Protein 3QVL (pdb70)

InterPro domains:
  IPR015942 Asp/Glu/hydantoin racemase [PF01177] (6-213)
  IPR052186 Hydantoin racemase-like [PTHR28047] (4-233)
  IPR053714 Isomerization and Racemization Enzyme Superfamily [G3DSA:3.40.50.12500] (3-247)

B-factor: mean 20.33, std 6.79, range [8.46, 73.92]

Solvent-accessible surface area: 20806 Å² total; per-residue (Å²): 126,34,78,0,1,0,0,0,1,4,21,0,41,7,4,10,57,22,0,0,42,7,0,137,8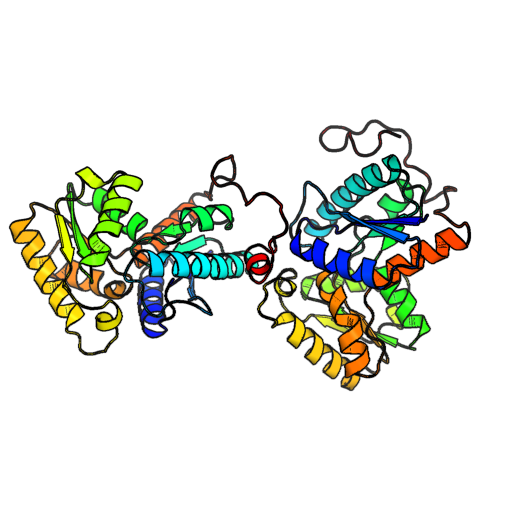5,59,28,36,141,46,24,89,18,46,36,39,17,2,113,80,45,21,40,11,20,42,4,115,156,22,30,66,63,1,22,59,5,0,30,29,28,0,55,22,0,58,104,93,48,14,50,0,1,0,0,1,12,19,13,6,6,19,13,108,41,0,40,56,7,0,120,10,8,1,14,0,2,0,21,1,0,0,65,40,0,44,135,90,19,119,98,1,0,0,0,8,1,36,64,154,18,28,98,17,3,108,59,26,0,114,81,54,52,26,99,84,70,16,29,22,29,28,23,5,63,31,39,16,10,6,10,26,16,67,76,34,97,0,52,71,74,0,83,93,35,0,73,124,0,46,112,107,26,53,16,33,0,0,0,2,4,9,4,3,0,5,72,30,13,157,65,10,52,85,94,31,92,33,42,6,20,4,2,0,21,9,0,0,72,44,0,20,50,49,43,92,124,69,98,60,22,65,63,168,55,132,40,28,76,50,129,208,142,106,68,92,52,156,82,128,61,21,48,82,104,126,33,78,0,1,0,0,1,1,4,42,15,129,43,5,11,116,25,0,0,42,8,0,141,87,59,25,36,141,47,26,85,20,45,34,40,34,4,112,82,42,19,76,12,15,41,3,113,154,25,28,64,66,2,20,64,6,0,28,22,25,0,31,14,0,43,23,85,44,15,51,0,2,0,0,2,12,27,5,6,6,20,13,110,44,0,40,57,7,0,120,10,7,1,15,0,1,0,21,1,0,0,66,39,1,42,138,90,19,122,97,1,0,0,0,8,2,37,68,156,19,29,95,13,3,105,58,23,0,116,79,54,54,26,98,87,72,16,28,23,31,27,23,12,64,30,73,15,67,12,10,42,90,78,80,33,99,0,50,73,79,0,79,96,35,0,71,123,0,44,110,107,26,55,16,32,0,0,0,2,4,10,4,2,0,4,75,24,14,156,66,8,52,86,92,32,92,31,41,6,21,5,3,0,22,9,0,0,72,46,0,20,50,49,43,93,123,68,96,63,22,67,62,168,54,131,39,28,73,51,132,116,127,73,58,94,56,132,91,74,17,24,39,0,31

Sequence (490 aa):
SVRIQVINPNTSLAMTETIGAAARAVAAPGTEILAVCPRAGVPSIEGHFDEAIAAVGVLEQIRAGREQGVDGHVIASSFGDPGLLAARELAQGPVIGIAEAAMHMATMVATRFSIVTTLPRTLIIARHLLHQYGFHQHCAALHAIDLPVLALEDGSGLAQEKVRERCIRALKEDGSGAIVLGSGGMATLAQQLTRELRVPVIDGVSAAVKMVESLVALGLATSKHGDLAFPEKKALSGQFQSLNPFSVRIQVINPNTSLAMTETIGAAARAVAAPGTEILAVCPRAGVPSIEGHFDEAIAAVGVLEQIRAGREQGVDGHVIASFGDPGLLAARELAQGPVIGIAEAAMHMATMVATRFSIVTTLPRTLIIARHLLHQYGFHQHCAALHAIDLPVLALEDGSGLAQEKVRERCIRALKEDGSGAIVLGSGGMATLAQQLTRELRVPVIDGVSAAVKMVESLVALGLATSKHGDLAFPEKKALSGQFQSLNPF

CATH classification: 3.40.50.12500

Radius of gyration: 27.48 Å; Cα contacts (8 Å, |Δi|>4): 1093; chains: 2; bounding box: 51×63×79 Å

Structure (mmCIF, N/CA/C/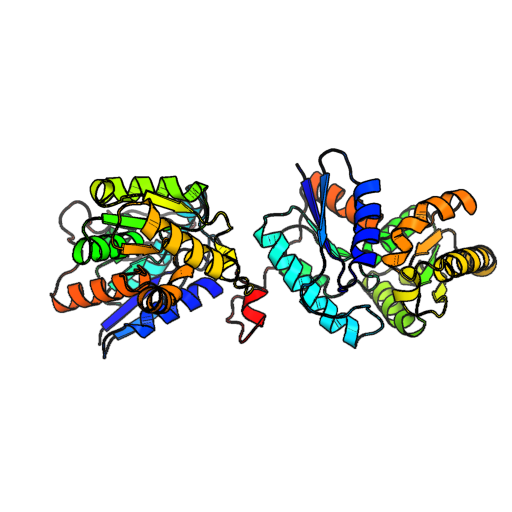O backbone):
data_3QVL
#
_entry.id   3QVL
#
_cell.length_a   124.955
_cell.length_b   124.955
_cell.length_c   126.954
_cell.angle_alpha   90.000
_cell.angle_beta   90.000
_cell.angle_gamma   120.000
#
_symmetry.space_group_name_H-M   'P 63 2 2'
#
loop_
_entity.id
_entity.type
_entity.pdbx_description
1 polymer 'Putative hydantoin racemase'
2 non-polymer '[(4R)-2,5-dioxoimidazolidin-4-yl]acetic acid'
3 water water
#
loop_
_atom_site.group_PDB
_atom_site.id
_atom_site.type_symbol
_atom_site.label_atom_id
_atom_site.label_alt_id
_atom_site.label_comp_id
_atom_site.label_asym_id
_atom_site.label_entity_id
_atom_site.label_seq_id
_atom_site.pdbx_PDB_ins_code
_atom_site.Cartn_x
_atom_site.Cartn_y
_atom_site.Cartn_z
_atom_site.occupancy
_atom_site.B_iso_or_equiv
_atom_site.auth_seq_id
_atom_site.auth_comp_id
_atom_site.auth_asym_id
_atom_site.auth_atom_id
_atom_site.pdbx_PDB_model_num
ATOM 1 N N . SER A 1 1 ? 20.587 49.041 -35.272 1.00 21.73 3 SER A N 1
ATOM 2 C CA . SER A 1 1 ? 21.384 49.322 -36.502 1.00 21.62 3 SER A CA 1
ATOM 3 C C . SER A 1 1 ? 22.557 48.353 -36.648 1.00 21.50 3 SER A C 1
ATOM 4 O O . SER A 1 1 ? 22.805 47.827 -37.736 1.00 21.65 3 SER A O 1
ATOM 6 N N . VAL A 1 2 ? 23.275 48.129 -35.549 1.00 21.20 4 VAL A N 1
ATOM 7 C CA . VAL A 1 2 ? 24.397 47.194 -35.521 1.00 20.86 4 VAL A CA 1
ATOM 8 C C . VAL A 1 2 ? 24.102 46.085 -34.513 1.00 20.58 4 VAL A C 1
ATOM 9 O O . VAL A 1 2 ? 23.819 46.357 -33.346 1.00 20.62 4 VAL A O 1
ATOM 13 N N . ARG A 1 3 ? 24.157 44.839 -34.972 1.00 20.15 5 ARG A N 1
ATOM 14 C CA . ARG A 1 3 ? 23.915 43.696 -34.098 1.00 19.75 5 ARG A CA 1
ATOM 15 C C . ARG A 1 3 ? 25.178 42.858 -33.947 1.00 19.21 5 ARG A C 1
ATOM 16 O O . ARG A 1 3 ? 25.743 42.382 -34.935 1.00 19.08 5 ARG A O 1
ATOM 24 N N . ILE A 1 4 ? 25.618 42.699 -32.702 1.00 18.59 6 ILE A N 1
ATOM 25 C CA . ILE A 1 4 ? 26.834 41.952 -32.392 1.00 18.01 6 ILE A CA 1
ATOM 26 C C . ILE A 1 4 ? 26.506 40.734 -31.537 1.00 17.63 6 ILE A C 1
ATOM 27 O O . ILE A 1 4 ? 25.941 40.859 -30.448 1.00 17.62 6 ILE A O 1
ATOM 32 N N . GLN A 1 5 ? 26.861 39.559 -32.048 1.00 17.16 7 GLN A N 1
ATOM 33 C CA . GLN A 1 5 ? 26.683 38.312 -31.320 1.00 16.73 7 GLN A CA 1
ATOM 34 C C . GLN A 1 5 ? 27.880 38.083 -30.404 1.00 16.49 7 GLN A C 1
ATOM 35 O O . GLN A 1 5 ? 28.996 37.851 -30.872 1.00 16.44 7 GLN A O 1
ATOM 41 N N . VAL A 1 6 ? 27.644 38.165 -29.098 1.00 16.16 8 VAL A N 1
ATOM 42 C CA . VAL A 1 6 ? 28.696 37.922 -28.116 1.00 15.90 8 VAL A CA 1
ATOM 43 C C . VAL A 1 6 ? 28.560 36.495 -27.587 1.00 15.77 8 VAL A C 1
ATOM 44 O O . VAL A 1 6 ? 27.632 36.181 -26.836 1.00 15.75 8 VAL A O 1
ATOM 48 N N . ILE A 1 7 ? 29.490 35.639 -28.000 1.00 15.59 9 ILE A N 1
ATOM 49 C CA . ILE A 1 7 ? 29.426 34.213 -27.697 1.00 15.41 9 ILE A CA 1
ATOM 50 C C . ILE A 1 7 ? 30.285 33.847 -26.493 1.00 15.35 9 ILE A C 1
ATOM 51 O O . ILE A 1 7 ? 31.509 33.971 -26.534 1.00 15.26 9 ILE A O 1
ATOM 56 N N . ASN A 1 8 ? 29.630 33.402 -25.424 1.00 15.26 10 ASN A N 1
ATOM 57 C CA . ASN A 1 8 ? 30.318 32.724 -24.337 1.00 15.24 10 ASN A CA 1
ATOM 58 C C . ASN A 1 8 ? 30.571 31.285 -24.784 1.00 15.26 10 ASN A C 1
ATOM 59 O O . ASN A 1 8 ? 29.621 30.533 -24.990 1.00 15.25 10 ASN A O 1
ATOM 64 N N . PRO A 1 9 ? 31.852 30.905 -24.964 1.00 15.30 11 PRO A N 1
ATOM 65 C CA . PRO A 1 9 ? 32.201 29.573 -25.462 1.00 15.37 11 PRO A CA 1
ATOM 66 C C . PRO A 1 9 ? 31.906 28.435 -24.484 1.00 15.51 11 PRO A C 1
ATOM 67 O O . PRO A 1 9 ? 31.818 27.281 -24.907 1.00 15.41 11 PRO A O 1
ATOM 71 N N . ASN A 1 10 ? 31.767 28.749 -23.198 1.00 15.70 12 ASN A N 1
ATOM 72 C CA . ASN A 1 10 ? 31.315 27.754 -22.225 1.00 15.99 12 ASN A CA 1
ATOM 73 C C . ASN A 1 10 ? 29.795 27.799 -22.041 1.00 16.18 12 ASN A C 1
ATOM 74 O O . ASN A 1 10 ? 29.146 28.759 -22.462 1.00 16.19 12 ASN A O 1
ATOM 79 N N . THR A 1 11 ? 29.237 26.766 -21.412 1.00 16.43 13 THR A N 1
ATOM 80 C CA . THR A 1 11 ? 27.782 26.612 -21.311 1.00 16.70 13 THR A CA 1
ATOM 81 C C . THR A 1 11 ? 27.167 27.210 -20.042 1.00 16.92 13 THR A C 1
ATOM 82 O O . THR A 1 11 ? 25.961 27.075 -19.812 1.00 17.02 13 THR A O 1
ATOM 86 N N . SER A 1 12 ? 27.988 27.868 -19.225 1.00 17.14 14 SER A N 1
ATOM 87 C CA . SER A 1 12 ? 27.507 28.517 -18.006 1.00 17.40 14 SER A CA 1
ATOM 88 C C . SER A 1 12 ? 26.652 29.736 -18.338 1.00 17.69 14 SER A C 1
ATOM 89 O O . SER A 1 12 ? 27.144 30.707 -18.921 1.00 17.68 14 SER A O 1
ATOM 92 N N . LEU A 1 13 ? 25.373 29.680 -17.971 1.00 18.05 15 LEU A N 1
ATOM 93 C CA . LEU A 1 13 ? 24.474 30.814 -18.178 1.00 18.43 15 LEU A CA 1
ATOM 94 C C . LEU A 1 13 ? 24.869 31.969 -17.260 1.00 18.50 15 LEU A C 1
ATOM 95 O O . LEU A 1 13 ? 24.754 33.135 -17.640 1.00 18.55 15 LEU A O 1
ATOM 100 N N . ALA A 1 14 ? 25.347 31.634 -16.062 1.00 18.62 16 ALA A N 1
ATOM 101 C CA . ALA A 1 14 ? 25.831 32.628 -15.103 1.00 18.75 16 ALA A CA 1
ATOM 102 C C . ALA A 1 14 ? 26.941 33.498 -15.696 1.00 18.87 16 ALA A C 1
ATOM 103 O O . ALA A 1 14 ? 26.906 34.725 -15.570 1.00 18.78 16 ALA A O 1
ATOM 105 N N . MET A 1 15 ? 27.910 32.860 -16.350 1.00 19.01 17 MET A N 1
ATOM 106 C CA . MET A 1 15 ? 29.007 33.576 -17.005 1.00 19.24 17 MET A CA 1
ATOM 107 C C . MET A 1 15 ? 28.523 34.332 -18.248 1.00 19.16 17 MET A C 1
ATOM 108 O O . MET A 1 15 ? 29.012 35.426 -18.540 1.00 19.09 17 MET A O 1
ATOM 113 N N . THR A 1 16 ? 27.555 33.754 -18.961 1.00 19.09 18 THR A N 1
ATOM 114 C CA . THR A 1 16 ? 26.927 34.414 -20.111 1.00 19.10 18 THR A CA 1
ATOM 115 C C . THR A 1 16 ? 26.261 35.731 -19.690 1.00 19.16 18 THR A C 1
ATOM 116 O O . THR A 1 16 ? 26.335 36.728 -20.412 1.00 19.12 18 THR A O 1
ATOM 120 N N . GLU A 1 17 ? 25.628 35.724 -18.516 1.00 19.25 19 GLU A N 1
ATOM 121 C CA . GLU A 1 17 ? 25.006 36.920 -17.938 1.00 19.40 19 GLU A CA 1
ATOM 122 C C . GLU A 1 17 ? 26.032 38.011 -17.628 1.00 19.24 19 GLU A C 1
ATOM 123 O O . GLU A 1 17 ? 25.803 39.185 -17.923 1.00 19.24 19 GLU A O 1
ATOM 129 N N . THR A 1 18 ? 27.154 37.613 -17.028 1.00 19.08 20 THR A N 1
ATOM 130 C CA . THR A 1 18 ? 28.250 38.529 -16.704 1.00 18.96 20 THR A CA 1
ATOM 131 C C . THR A 1 18 ? 28.844 39.133 -17.977 1.00 18.84 20 THR A C 1
ATOM 132 O O . THR A 1 18 ? 29.058 40.346 -18.060 1.00 18.78 20 THR A O 1
ATOM 136 N N . ILE A 1 19 ? 29.095 38.274 -18.963 1.00 18.64 21 ILE A N 1
ATOM 137 C CA . ILE A 1 19 ? 29.626 38.684 -20.262 1.00 18.50 21 ILE A CA 1
ATOM 138 C C . ILE A 1 19 ? 28.656 39.623 -20.993 1.00 18.49 21 ILE A C 1
ATOM 139 O O . ILE A 1 19 ? 29.066 40.668 -21.508 1.00 18.44 21 ILE A O 1
ATOM 144 N N . GLY A 1 20 ? 27.378 39.249 -21.016 1.00 18.44 22 GLY A N 1
ATOM 145 C CA . GLY A 1 20 ? 26.33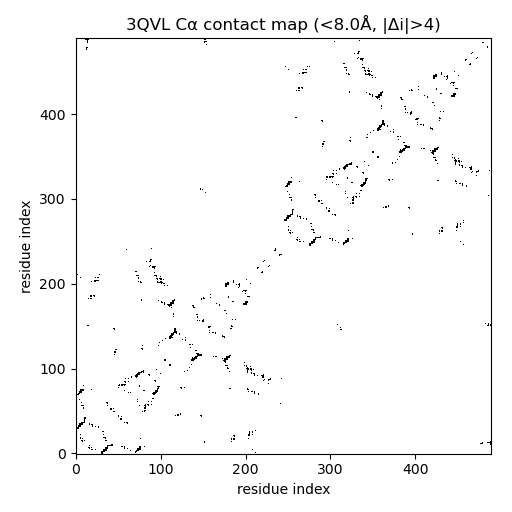1 40.055 -21.646 1.00 18.53 22 GLY A CA 1
ATOM 146 C C . GLY A 1 20 ? 26.173 41.434 -21.031 1.00 18.62 22 GLY A C 1
ATOM 147 O O . GLY A 1 20 ? 25.978 42.419 -21.747 1.00 18.59 22 GLY A O 1
ATOM 148 N N . ALA A 1 21 ? 26.263 41.502 -19.703 1.00 18.70 23 ALA A N 1
ATOM 149 C CA . ALA A 1 21 ? 26.169 42.766 -18.972 1.00 18.83 23 ALA A CA 1
ATOM 150 C C . ALA A 1 21 ? 27.329 43.707 -19.296 1.00 18.92 23 ALA A C 1
ATOM 151 O O . ALA A 1 21 ? 27.127 44.910 -19.470 1.00 18.90 23 ALA A O 1
ATOM 153 N N . ALA A 1 22 ? 28.537 43.151 -19.383 1.00 19.00 24 ALA A N 1
ATOM 154 C CA . ALA A 1 22 ? 29.731 43.930 -19.714 1.00 19.13 24 ALA A CA 1
ATOM 155 C C . ALA A 1 22 ? 29.684 44.461 -21.146 1.00 19.22 24 ALA A C 1
ATOM 156 O O . ALA A 1 22 ? 30.121 45.583 -21.412 1.00 19.20 24 ALA A O 1
ATOM 158 N N . ALA A 1 23 ? 29.146 43.649 -22.055 1.00 19.33 25 ALA A N 1
ATOM 159 C CA . ALA A 1 23 ? 29.019 44.012 -23.464 1.00 19.54 25 ALA A CA 1
ATOM 160 C C . ALA A 1 23 ? 28.015 45.146 -23.683 1.00 19.73 25 ALA A C 1
ATOM 161 O O . ALA A 1 23 ? 28.280 46.077 -24.447 1.00 19.72 25 ALA A O 1
ATOM 163 N N . ARG A 1 24 ? 26.871 45.063 -23.005 1.00 19.92 26 ARG A N 1
ATOM 164 C CA . ARG A 1 24 ? 25.809 46.066 -23.128 1.00 20.21 26 ARG A CA 1
ATOM 165 C C . ARG A 1 24 ? 26.176 47.402 -22.486 1.00 20.26 26 ARG A C 1
ATOM 166 O O . ARG A 1 24 ? 25.722 48.456 -22.936 1.00 20.29 26 ARG A O 1
ATOM 174 N N . ALA A 1 25 ? 26.998 47.348 -21.439 1.00 20.36 27 ALA A N 1
ATOM 175 C CA . ALA A 1 25 ? 27.396 48.537 -20.682 1.00 20.44 27 ALA A CA 1
ATOM 176 C C . ALA A 1 25 ? 28.210 49.542 -21.500 1.00 20.53 27 ALA A C 1
ATOM 177 O O . ALA A 1 25 ? 28.169 50.743 -21.228 1.00 20.55 27 ALA A O 1
ATOM 179 N N . VAL A 1 26 ? 28.939 49.048 -22.499 1.00 20.58 28 VAL A N 1
ATOM 180 C CA . VAL A 1 26 ? 29.811 49.898 -23.318 1.00 20.68 28 VAL A CA 1
ATOM 181 C C . VAL A 1 26 ? 29.328 50.056 -24.763 1.00 20.75 28 VAL A C 1
ATOM 182 O O . VAL A 1 26 ? 29.914 50.819 -25.537 1.00 20.73 28 VAL A O 1
ATOM 186 N N . ALA A 1 27 ? 28.269 49.329 -25.116 1.00 20.85 29 ALA A N 1
ATOM 187 C CA . ALA A 1 27 ? 27.721 49.339 -26.473 1.00 20.94 29 ALA A CA 1
ATOM 188 C C . ALA A 1 27 ? 27.314 50.741 -26.917 1.00 21.00 29 ALA A C 1
ATOM 189 O O . ALA A 1 27 ? 26.678 51.482 -26.163 1.00 21.06 29 ALA A O 1
ATOM 191 N N . ALA A 1 28 ? 27.700 51.096 -28.141 1.00 21.10 30 ALA A N 1
ATOM 192 C CA . ALA A 1 28 ? 27.362 52.391 -28.730 1.00 21.14 30 ALA A CA 1
ATOM 193 C C . ALA A 1 28 ? 25.859 52.489 -29.006 1.00 21.22 30 ALA A C 1
ATOM 194 O O . ALA A 1 28 ? 25.193 51.461 -29.152 1.00 21.20 30 ALA A O 1
ATOM 196 N N . PRO A 1 29 ? 25.313 53.722 -29.058 1.00 21.28 31 PRO A N 1
ATOM 197 C CA . PRO A 1 29 ? 23.910 53.887 -29.441 1.00 21.32 31 PRO A CA 1
ATOM 198 C C . PRO A 1 29 ? 23.623 53.234 -30.792 1.00 21.29 31 PRO A C 1
ATOM 199 O O . PRO A 1 29 ? 24.361 53.455 -31.755 1.00 21.38 31 PRO A O 1
ATOM 203 N N . GLY A 1 30 ? 22.572 52.421 -30.846 1.00 21.25 32 GLY A N 1
ATOM 204 C CA . GLY A 1 30 ? 22.212 51.699 -32.065 1.00 21.18 32 GLY A CA 1
ATOM 205 C C . GLY A 1 30 ? 22.736 50.273 -32.119 1.00 21.13 32 GLY A C 1
ATOM 206 O O . GLY A 1 30 ? 22.392 49.517 -33.030 1.00 21.17 32 GLY A O 1
ATOM 207 N N . THR A 1 31 ? 23.571 49.907 -31.147 1.00 21.02 33 THR A N 1
ATOM 208 C CA . THR A 1 31 ? 24.131 48.559 -31.074 1.00 20.94 33 THR A CA 1
ATOM 209 C C . THR A 1 31 ? 23.282 47.644 -30.194 1.00 20.85 33 THR A C 1
ATOM 210 O O . THR A 1 31 ? 22.999 47.962 -29.037 1.00 20.87 33 THR A O 1
ATOM 214 N N . GLU A 1 32 ? 22.878 46.512 -30.765 1.00 20.78 34 GLU A N 1
ATOM 215 C CA . GLU A 1 32 ? 22.192 45.462 -30.023 1.00 20.74 34 GLU A CA 1
ATOM 216 C C . GLU A 1 32 ? 23.166 44.323 -29.738 1.00 20.51 34 GLU A C 1
ATOM 217 O O . GLU A 1 32 ? 23.867 43.853 -30.638 1.00 20.45 34 GLU A O 1
ATOM 223 N N . ILE A 1 33 ? 23.206 43.894 -28.480 1.00 20.27 35 ILE A N 1
ATOM 224 C CA . ILE A 1 33 ? 24.046 42.774 -28.068 1.00 20.07 35 ILE A CA 1
ATOM 225 C C . ILE A 1 33 ? 23.214 41.496 -28.002 1.00 19.95 35 ILE A C 1
ATOM 226 O O . ILE A 1 33 ? 22.170 41.457 -27.345 1.00 19.94 35 ILE A O 1
ATOM 231 N N . LEU A 1 34 ? 23.675 40.462 -28.700 1.00 19.77 36 LEU A N 1
ATOM 232 C CA . LEU A 1 34 ? 23.073 39.137 -28.609 1.00 19.65 36 LEU A CA 1
ATOM 233 C C . LEU A 1 34 ? 24.008 38.205 -27.844 1.00 19.54 36 LEU A C 1
ATOM 234 O O . LEU A 1 34 ? 24.912 37.594 -28.423 1.00 19.50 36 LEU A O 1
ATOM 239 N N . ALA A 1 35 ? 23.794 38.122 -26.532 1.00 19.38 37 ALA A N 1
ATOM 240 C CA . ALA A 1 35 ? 24.609 37.285 -25.657 1.00 19.28 37 ALA A CA 1
ATOM 241 C C . ALA A 1 35 ? 24.129 35.839 -25.701 1.00 19.22 37 ALA A C 1
ATOM 242 O O . ALA A 1 35 ? 22.993 35.539 -25.323 1.00 19.19 37 ALA A O 1
ATOM 244 N N . VAL A 1 36 ? 24.998 34.952 -26.177 1.00 19.10 38 VAL A N 1
ATOM 245 C CA . VAL A 1 36 ? 24.654 33.541 -26.362 1.00 19.02 38 VAL A CA 1
ATOM 246 C C . VAL A 1 36 ? 25.739 32.602 -25.831 1.00 19.03 38 VAL A C 1
ATOM 247 O O . VAL A 1 36 ? 26.862 33.025 -25.551 1.00 18.94 38 VAL A O 1
ATOM 251 N N . CYS A 1 37 ? 25.381 31.328 -25.695 1.00 19.04 39 CYS A N 1
ATOM 252 C CA . CYS A 1 37 ? 26.324 30.270 -25.347 1.00 19.16 39 CYS A CA 1
ATOM 253 C C . CYS A 1 37 ? 25.918 28.982 -26.073 1.00 18.92 39 CYS A C 1
ATOM 254 O O . CYS A 1 37 ? 24.766 28.859 -26.498 1.00 18.90 39 CYS A O 1
ATOM 257 N N . PRO A 1 38 ? 26.858 28.024 -26.230 1.00 18.75 40 PRO A N 1
ATOM 258 C CA . PRO A 1 38 ? 26.536 26.800 -26.966 1.00 18.65 40 PRO A CA 1
ATOM 259 C C . PRO A 1 38 ? 25.480 25.954 -26.262 1.00 18.56 40 PRO A C 1
ATOM 260 O O . PRO A 1 38 ? 25.400 25.959 -25.031 1.00 18.56 40 PRO A O 1
ATOM 264 N N . ARG A 1 39 ? 24.679 25.242 -27.052 1.00 18.47 41 ARG A N 1
ATOM 265 C CA . ARG A 1 39 ? 23.662 24.334 -26.525 1.00 18.42 41 ARG A CA 1
ATOM 266 C C . ARG A 1 39 ? 24.305 23.100 -25.898 1.00 18.34 41 ARG A C 1
ATOM 267 O O . ARG A 1 39 ? 23.765 22.516 -24.955 1.00 18.43 41 ARG A O 1
ATOM 269 N N . ALA A 1 40 ? 25.461 22.714 -26.433 1.00 18.13 42 ALA A N 1
ATOM 270 C CA . ALA A 1 40 ? 26.220 21.575 -25.932 1.00 17.93 42 ALA A CA 1
ATOM 271 C C . ALA A 1 40 ? 27.683 21.952 -25.742 1.00 17.80 42 ALA A C 1
ATOM 272 O O . ALA A 1 40 ? 28.261 22.665 -26.567 1.00 17.78 42 ALA A O 1
ATOM 274 N N . GLY A 1 41 ? 28.276 21.476 -24.651 1.00 17.57 43 GLY A N 1
ATOM 275 C CA . GLY A 1 41 ? 29.687 21.720 -24.390 1.00 17.36 43 GLY A CA 1
ATOM 276 C C . GLY A 1 41 ? 30.116 21.568 -22.947 1.00 17.19 43 GLY A C 1
ATOM 277 O O . GLY A 1 41 ? 29.731 20.618 -22.262 1.00 17.15 43 GLY A O 1
ATOM 278 N N . VAL A 1 42 ? 30.915 22.528 -22.494 1.00 16.96 44 VAL A N 1
ATOM 279 C CA . VAL A 1 42 ? 31.570 22.471 -21.195 1.00 16.80 44 VAL A CA 1
ATOM 280 C C . VAL A 1 42 ? 31.191 23.706 -20.356 1.00 16.59 44 VAL A C 1
ATOM 281 O O . VAL A 1 42 ? 31.155 24.815 -20.885 1.00 16.58 44 VAL A O 1
ATOM 285 N N . PRO A 1 43 ? 30.874 23.512 -19.056 1.00 16.35 45 PRO A N 1
ATOM 286 C CA . PRO A 1 43 ? 30.465 24.623 -18.181 1.00 16.17 45 PRO A CA 1
ATOM 287 C C . PRO A 1 43 ? 31.538 25.697 -17.974 1.00 15.97 45 PRO A C 1
ATOM 288 O O . PRO A 1 43 ? 31.204 26.866 -17.782 1.00 15.90 45 PRO A O 1
ATOM 292 N N . SER A 1 44 ? 32.806 25.295 -18.001 1.00 15.75 46 SER A N 1
ATOM 293 C CA . SER A 1 44 ? 33.927 26.233 -17.932 1.00 15.59 46 SER A CA 1
ATOM 294 C C . SER A 1 44 ? 35.131 25.676 -18.681 1.00 15.45 46 SER A C 1
ATOM 295 O O . SER A 1 44 ? 35.294 24.460 -18.796 1.00 15.40 46 SER A O 1
ATOM 298 N N . ILE A 1 45 ? 35.970 26.574 -19.187 1.00 15.26 47 ILE A N 1
ATOM 299 C CA . ILE A 1 45 ? 37.123 26.184 -19.991 1.00 15.12 47 ILE A CA 1
ATOM 300 C C . ILE A 1 45 ? 38.405 26.294 -19.167 1.00 15.10 47 ILE A C 1
ATOM 301 O O . ILE A 1 45 ? 38.848 27.394 -18.825 1.00 14.99 47 ILE A O 1
ATOM 306 N N . GLU A 1 46 ? 38.982 25.138 -18.850 1.00 15.06 48 GLU A N 1
ATOM 307 C CA . GLU A 1 46 ? 40.118 25.048 -17.935 1.00 15.11 48 GLU A CA 1
ATOM 308 C C . GLU A 1 46 ? 41.203 24.117 -18.472 1.00 15.01 48 GLU A C 1
ATOM 309 O O . GLU A 1 46 ? 41.695 23.241 -17.757 1.00 15.16 48 GLU A O 1
ATOM 315 N N . GLY A 1 47 ? 41.569 24.310 -19.734 1.00 14.90 49 GLY A N 1
ATOM 316 C CA . GLY A 1 47 ? 42.587 23.485 -20.374 1.00 14.76 49 GLY A CA 1
ATOM 317 C C . GLY A 1 47 ? 42.344 23.286 -21.856 1.00 14.70 49 GLY A C 1
ATOM 318 O O . GLY A 1 47 ? 41.387 23.825 -22.417 1.00 14.65 49 GLY A O 1
ATOM 319 N N . HIS A 1 48 ? 43.211 22.494 -22.480 1.00 14.62 50 HIS A N 1
ATOM 320 C CA . HIS A 1 48 ? 43.209 22.303 -23.930 1.00 14.61 50 HIS A CA 1
ATOM 321 C C . HIS A 1 48 ? 42.040 21.440 -24.409 1.00 14.53 50 HIS A C 1
ATOM 322 O O . HIS A 1 48 ? 41.474 21.692 -25.476 1.00 14.47 50 HIS A O 1
ATOM 329 N N . PHE A 1 49 ? 41.694 20.425 -23.616 1.00 14.43 51 PHE A N 1
ATOM 330 C CA . PHE A 1 49 ? 40.542 19.559 -23.879 1.00 14.36 51 PHE A CA 1
ATOM 331 C C . PHE A 1 49 ? 39.247 20.371 -23.887 1.00 14.35 51 PHE A C 1
ATOM 332 O O . PHE A 1 49 ? 38.439 20.254 -24.813 1.00 14.26 51 PHE A O 1
ATOM 340 N N . ASP A 1 50 ? 39.070 21.201 -22.859 1.00 14.37 52 ASP A N 1
ATOM 341 C CA . ASP A 1 50 ? 37.916 22.093 -22.756 1.00 14.43 52 ASP A CA 1
ATOM 342 C C . ASP A 1 50 ? 37.846 23.067 -23.933 1.00 14.49 52 ASP A C 1
ATOM 343 O O . ASP A 1 50 ? 36.765 23.328 -24.462 1.00 14.45 52 ASP A O 1
ATOM 348 N N . GLU A 1 51 ? 39.004 23.592 -24.337 1.00 14.59 53 GLU A N 1
ATOM 349 C CA . GLU A 1 51 ? 39.097 24.532 -25.459 1.00 14.75 53 GLU A CA 1
ATOM 350 C C . GLU A 1 51 ? 38.641 23.933 -26.786 1.00 14.48 53 GLU A C 1
ATOM 351 O O . GLU A 1 51 ? 37.958 24.599 -27.567 1.00 14.36 53 GLU A O 1
ATOM 357 N N . ALA A 1 52 ? 39.028 22.682 -27.035 1.00 14.23 54 ALA A N 1
ATOM 358 C CA . ALA A 1 52 ? 38.662 21.978 -28.264 1.00 14.08 54 ALA A CA 1
ATOM 359 C C . ALA A 1 52 ? 37.150 21.791 -28.372 1.00 13.96 54 ALA A C 1
ATOM 360 O O . ALA A 1 52 ? 36.577 21.934 -29.454 1.00 13.83 54 ALA A O 1
ATOM 362 N N . ILE A 1 53 ? 36.516 21.475 -27.244 1.00 13.87 55 ILE A N 1
ATOM 363 C CA . ILE A 1 53 ? 35.060 21.350 -27.172 1.00 13.79 55 ILE A CA 1
ATOM 364 C C . ILE A 1 53 ? 34.398 22.711 -27.385 1.00 13.76 55 ILE A C 1
ATOM 365 O O . ILE A 1 53 ? 33.455 22.835 -28.173 1.00 13.72 55 ILE A O 1
ATOM 370 N N . ALA A 1 54 ? 34.914 23.727 -26.693 1.00 13.76 56 ALA A N 1
ATOM 371 C CA . ALA A 1 54 ? 34.392 25.090 -26.780 1.00 13.79 56 ALA A CA 1
ATOM 372 C C . ALA A 1 54 ? 34.463 25.657 -28.197 1.00 13.87 56 ALA A C 1
ATOM 373 O O . ALA A 1 54 ? 33.558 26.378 -28.622 1.00 13.93 56 ALA A O 1
ATOM 375 N N . ALA A 1 55 ? 35.533 25.321 -28.918 1.00 13.89 57 ALA A N 1
ATOM 376 C CA . ALA A 1 55 ? 35.736 25.782 -30.294 1.00 13.95 57 ALA A CA 1
ATOM 377 C C . ALA A 1 55 ? 34.585 25.392 -31.226 1.00 14.01 57 ALA A C 1
ATOM 378 O O . ALA A 1 55 ? 34.134 26.207 -32.033 1.00 14.02 57 ALA A O 1
ATOM 380 N N . VAL A 1 56 ? 34.114 24.152 -31.104 1.00 14.01 58 VAL A N 1
ATOM 381 C CA . VAL A 1 56 ? 32.990 23.659 -31.907 1.00 14.06 58 VAL A CA 1
ATOM 382 C C . VAL A 1 56 ? 31.675 24.322 -31.480 1.00 14.00 58 VAL A C 1
ATOM 383 O O . VAL A 1 56 ? 30.829 24.635 -32.322 1.00 14.02 58 VAL A O 1
ATOM 387 N N . GLY A 1 57 ? 31.524 24.548 -30.176 1.00 14.03 59 GLY A N 1
ATOM 388 C CA . GLY A 1 57 ? 30.377 25.280 -29.639 1.00 14.07 59 GLY A CA 1
ATOM 389 C C . GLY A 1 57 ? 30.303 26.705 -30.158 1.00 14.16 59 GLY A C 1
ATOM 390 O O . GLY A 1 57 ? 29.215 27.213 -30.443 1.00 14.14 59 GLY A O 1
ATOM 391 N N . VAL A 1 58 ? 31.465 27.346 -30.279 1.00 14.21 60 VAL A N 1
ATOM 392 C CA . VAL A 1 58 ? 31.572 28.673 -30.890 1.00 14.32 60 VAL A CA 1
ATOM 393 C C . VAL A 1 58 ? 31.066 28.637 -32.334 1.00 14.42 60 VAL A C 1
ATOM 394 O O . VAL A 1 58 ? 30.261 29.481 -32.733 1.00 14.43 60 VAL A O 1
ATOM 398 N N . LEU A 1 59 ? 31.524 27.642 -33.095 1.00 14.57 61 LEU A N 1
ATOM 399 C CA . LEU A 1 59 ? 31.150 27.486 -34.504 1.00 14.80 61 LEU A CA 1
ATOM 400 C C . LEU A 1 59 ? 29.649 27.288 -34.704 1.00 15.03 61 LEU A C 1
ATOM 401 O O . LEU A 1 59 ? 29.075 27.797 -35.670 1.00 14.95 61 LEU A O 1
ATOM 406 N N . GLU A 1 60 ? 29.027 26.546 -33.789 1.00 15.30 62 GLU A N 1
ATOM 407 C CA . GLU A 1 60 ? 27.578 26.349 -33.794 1.00 15.61 62 GLU A CA 1
ATOM 408 C C . GLU A 1 60 ? 26.844 27.683 -33.659 1.00 15.85 62 GLU A C 1
ATOM 409 O O . GLU A 1 60 ? 25.845 27.921 -34.343 1.00 15.91 62 GLU A O 1
ATOM 411 N N . GLN A 1 61 ? 27.353 28.552 -32.787 1.00 16.10 63 GLN A N 1
ATOM 412 C CA . GLN A 1 61 ? 26.770 29.879 -32.590 1.00 16.50 63 GLN A CA 1
ATOM 413 C C . GLN A 1 61 ? 27.111 30.855 -33.719 1.00 16.59 63 GLN A C 1
ATOM 414 O O . GLN A 1 61 ? 26.288 31.699 -34.074 1.00 16.58 63 GLN A O 1
ATOM 420 N N . ILE A 1 62 ? 28.319 30.735 -34.272 1.00 16.78 64 ILE A N 1
ATOM 421 C CA . ILE A 1 62 ? 28.726 31.514 -35.450 1.00 16.99 64 ILE A CA 1
ATOM 422 C C . ILE A 1 62 ? 27.764 31.248 -36.610 1.00 17.26 64 ILE A C 1
ATOM 423 O O . ILE A 1 62 ? 27.304 32.182 -37.274 1.00 17.23 64 ILE A O 1
ATOM 428 N N . ARG A 1 63 ? 27.462 29.969 -36.831 1.00 17.58 65 ARG A N 1
ATOM 429 C CA . ARG A 1 63 ? 26.496 29.545 -37.842 1.00 18.00 65 ARG A CA 1
ATOM 430 C C . ARG A 1 63 ? 25.136 30.208 -37.615 1.00 18.08 65 ARG A C 1
ATOM 431 O O . ARG A 1 63 ? 24.543 30.746 -38.551 1.00 18.10 65 ARG A O 1
ATOM 439 N N . ALA A 1 64 ? 24.661 30.170 -36.370 1.00 18.26 66 ALA A N 1
ATOM 440 C CA . ALA A 1 64 ? 23.392 30.794 -35.991 1.00 18.43 66 ALA A CA 1
ATOM 441 C C . ALA A 1 64 ? 23.414 32.307 -36.212 1.00 18.58 66 ALA A C 1
ATOM 442 O O . ALA A 1 64 ? 22.448 32.878 -36.723 1.00 18.59 66 ALA A O 1
ATOM 444 N N . GLY A 1 65 ? 24.522 32.943 -35.833 1.00 18.70 67 GLY A N 1
ATOM 445 C CA . GLY A 1 65 ? 24.701 34.384 -36.004 1.00 18.91 67 GLY A CA 1
ATOM 446 C C . GLY A 1 65 ? 24.685 34.816 -37.458 1.00 19.11 67 GLY A C 1
ATOM 447 O O . GLY A 1 65 ? 24.053 35.815 -37.809 1.00 19.07 67 GLY A O 1
ATOM 448 N N . ARG A 1 66 ? 25.379 34.054 -38.303 1.00 19.29 68 ARG A N 1
ATOM 449 C CA . ARG A 1 66 ? 25.434 34.323 -39.741 1.00 19.56 68 ARG A CA 1
ATOM 450 C C . ARG A 1 66 ? 24.065 34.143 -40.407 1.00 19.74 68 ARG A C 1
ATOM 451 O O . ARG A 1 66 ? 23.714 34.889 -41.324 1.00 19.78 68 ARG A O 1
ATOM 459 N N . GLU A 1 67 ? 23.303 33.154 -39.938 1.00 19.97 69 GLU A N 1
ATOM 460 C CA . GLU A 1 67 ? 21.928 32.933 -40.397 1.00 20.24 69 GLU A CA 1
ATOM 461 C C . GLU A 1 67 ? 21.028 34.117 -40.048 1.00 20.28 69 GLU A C 1
ATOM 462 O O . GLU A 1 67 ? 20.140 34.482 -40.822 1.00 20.33 69 GLU A O 1
ATOM 468 N N . GLN A 1 68 ? 21.271 34.709 -38.881 1.00 20.32 70 GLN A N 1
ATOM 469 C CA . GLN A 1 68 ? 20.524 35.875 -38.412 1.00 20.40 70 GLN A CA 1
ATOM 470 C C . GLN A 1 68 ? 20.982 37.161 -39.101 1.00 20.21 70 GLN A C 1
ATOM 471 O O . GLN A 1 68 ? 20.270 38.168 -39.085 1.00 20.35 70 GLN A O 1
ATOM 477 N N . GLY A 1 69 ? 22.168 37.119 -39.703 1.00 19.91 71 GLY A N 1
ATOM 478 C CA . GLY A 1 69 ? 22.727 38.267 -40.410 1.00 19.48 71 GLY A CA 1
ATOM 479 C C . GLY 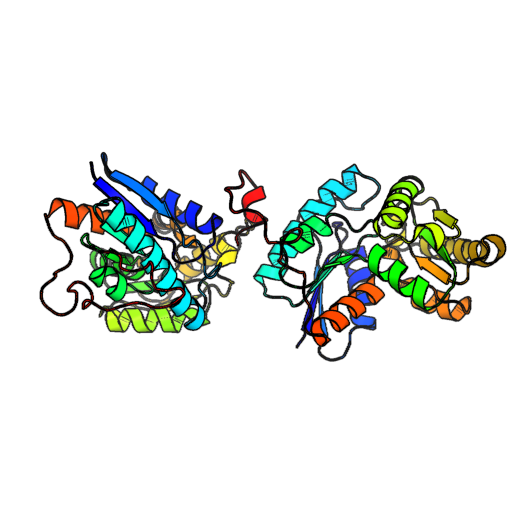A 1 69 ? 23.284 39.327 -39.479 1.00 19.19 71 GLY A C 1
ATOM 480 O O . GLY A 1 69 ? 23.119 40.524 -39.725 1.00 19.21 71 GLY A O 1
ATOM 481 N N . VAL A 1 70 ? 23.943 38.886 -38.409 1.00 18.83 72 VAL A N 1
ATOM 482 C CA . VAL A 1 70 ? 24.586 39.803 -37.466 1.00 18.43 72 VAL A CA 1
ATOM 483 C C . VAL A 1 70 ? 25.799 40.474 -38.114 1.00 18.15 72 VAL A C 1
ATOM 484 O O . VAL A 1 70 ? 26.380 39.943 -39.065 1.00 18.09 72 VAL A O 1
ATOM 488 N N . ASP A 1 71 ? 26.167 41.642 -37.598 1.00 17.83 73 ASP A N 1
ATOM 489 C CA . ASP A 1 71 ? 27.245 42.442 -38.175 1.00 17.52 73 ASP A CA 1
ATOM 490 C C . ASP A 1 71 ? 28.636 41.972 -37.751 1.00 17.18 73 ASP A C 1
ATOM 491 O O . ASP A 1 71 ? 29.620 42.225 -38.447 1.00 17.13 73 ASP A O 1
ATOM 496 N N . GLY A 1 72 ? 28.708 41.286 -36.612 1.00 16.77 74 GLY A N 1
ATOM 497 C CA . GLY A 1 72 ? 29.976 40.782 -36.094 1.00 16.29 74 GLY A CA 1
ATOM 498 C C . GLY A 1 72 ? 29.816 39.852 -34.908 1.00 15.93 74 GLY A C 1
ATOM 499 O O . GLY A 1 72 ? 28.714 39.684 -34.378 1.00 15.89 74 GLY A O 1
ATOM 500 N N . HIS A 1 73 ? 30.927 39.247 -34.493 1.00 15.55 75 HIS A N 1
ATOM 501 C CA . HIS A 1 73 ? 30.922 38.262 -33.414 1.00 15.15 75 HIS A CA 1
ATOM 502 C C . HIS A 1 73 ? 32.047 38.511 -32.415 1.00 14.94 75 HIS A C 1
ATOM 503 O O . HIS A 1 73 ? 33.106 39.036 -32.769 1.00 14.90 75 HIS A O 1
ATOM 510 N N . VAL A 1 74 ? 31.803 38.119 -31.167 1.00 14.66 76 VAL A N 1
ATOM 511 C CA . VAL A 1 74 ? 32.812 38.160 -30.112 1.00 14.41 76 VAL A CA 1
ATOM 512 C C . VAL A 1 74 ? 32.940 36.769 -29.486 1.00 14.31 76 VAL A C 1
ATOM 513 O O . VAL A 1 74 ? 31.936 36.156 -29.120 1.00 14.23 76 VAL A O 1
ATOM 517 N N . ILE A 1 75 ? 34.172 36.271 -29.384 1.00 14.17 77 ILE A N 1
ATOM 518 C CA . ILE A 1 75 ? 34.443 35.014 -28.680 1.00 14.14 77 ILE A CA 1
ATOM 519 C C . ILE A 1 75 ? 34.879 35.342 -27.253 1.00 14.19 77 ILE A C 1
ATOM 520 O O . ILE A 1 75 ? 35.988 35.838 -27.025 1.00 14.08 77 ILE A O 1
ATOM 525 N N . ALA A 1 76 ? 33.993 35.056 -26.301 1.00 14.29 78 ALA A N 1
ATOM 526 C CA . ALA A 1 76 ? 34.111 35.583 -24.942 1.00 14.44 78 ALA A CA 1
ATOM 527 C C . ALA A 1 76 ? 34.744 34.665 -23.890 1.00 14.53 78 ALA A C 1
ATOM 528 O O . ALA A 1 76 ? 34.257 34.571 -22.758 1.00 14.53 78 ALA A O 1
ATOM 530 N N B SER A 1 77 ? 35.818 33.981 -24.271 0.38 14.61 79 SER A N 1
ATOM 531 N N C SER A 1 77 ? 35.821 33.991 -24.289 0.62 14.58 79 SER A N 1
ATOM 532 C CA B SER A 1 77 ? 36.662 33.295 -23.300 0.38 14.71 79 SER A CA 1
ATOM 533 C CA C SER A 1 77 ? 36.677 33.231 -23.378 0.62 14.65 79 SER A CA 1
ATOM 534 C C B SER A 1 77 ? 38.120 33.586 -23.615 0.38 14.77 79 SER A C 1
ATOM 535 C C C SER A 1 77 ? 38.127 33.634 -23.629 0.62 14.73 79 SER A C 1
ATOM 536 O O B SER A 1 77 ? 38.506 33.682 -24.782 0.38 14.76 79 SER A O 1
ATOM 537 O O C SER A 1 77 ? 38.519 33.852 -24.778 0.62 14.73 79 SER A O 1
ATOM 542 N N . PHE A 1 78 ? 38.918 33.728 -22.561 1.00 14.84 80 PHE A N 1
ATOM 543 C CA . PHE A 1 78 ? 40.296 34.236 -22.660 1.00 14.95 80 PHE A CA 1
ATOM 544 C C . PHE A 1 78 ? 41.299 33.377 -23.450 1.00 14.99 80 PHE A C 1
ATOM 545 O O . PHE A 1 78 ? 42.441 33.786 -23.661 1.00 15.25 80 PHE A O 1
ATOM 553 N N . GLY A 1 79 ? 40.876 32.199 -23.892 1.00 14.93 81 GLY A N 1
ATOM 554 C CA . GLY A 1 79 ? 41.703 31.389 -24.779 1.00 14.60 81 GLY A CA 1
ATOM 555 C C . GLY A 1 79 ? 41.393 31.631 -26.246 1.00 14.33 81 GLY A C 1
ATOM 556 O O . GLY A 1 79 ? 42.048 31.063 -27.123 1.00 14.36 81 GLY A O 1
ATOM 557 N N . ASP A 1 80 ? 40.397 32.481 -26.504 1.00 14.08 82 ASP A N 1
ATOM 558 C CA . ASP A 1 80 ? 39.878 32.748 -27.854 1.00 13.86 82 ASP A CA 1
ATOM 559 C C . ASP A 1 80 ? 39.686 31.469 -28.687 1.00 13.70 82 ASP A C 1
ATOM 560 O O . ASP A 1 80 ? 40.161 31.397 -29.824 1.00 13.64 82 ASP A O 1
ATOM 565 N N . PRO A 1 81 ? 38.983 30.460 -28.128 1.00 13.59 83 PRO A N 1
ATOM 566 C CA . PRO A 1 81 ? 38.883 29.168 -28.807 1.00 13.48 83 PRO A CA 1
ATOM 567 C C . PRO A 1 81 ? 38.148 29.252 -30.141 1.00 13.40 83 PRO A C 1
ATOM 568 O O . PRO A 1 81 ? 37.089 29.882 -30.236 1.00 13.33 83 PRO A O 1
ATOM 572 N N . GLY A 1 82 ? 38.734 28.629 -31.160 1.00 13.32 84 GLY A N 1
ATOM 573 C CA . GLY A 1 82 ? 38.150 28.575 -32.497 1.00 13.29 84 GLY A CA 1
ATOM 574 C C . GLY A 1 82 ? 38.094 29.903 -33.230 1.00 13.22 84 GLY A C 1
ATOM 575 O O . GLY A 1 82 ? 37.248 30.087 -34.104 1.00 13.16 84 GLY A O 1
ATOM 576 N N . LEU A 1 83 ? 39.000 30.820 -32.890 1.00 13.16 85 LEU A N 1
ATOM 577 C CA . LEU A 1 83 ? 38.994 32.168 -33.469 1.00 13.10 85 LEU A CA 1
ATOM 578 C C . LEU A 1 83 ? 39.119 32.169 -34.993 1.00 13.04 85 LEU A C 1
ATOM 579 O O . LEU A 1 83 ? 38.299 32.777 -35.684 1.00 13.01 85 LEU A O 1
ATOM 584 N N . LEU A 1 84 ? 40.138 31.486 -35.508 1.00 12.99 86 LEU A N 1
ATOM 585 C CA . LEU A 1 84 ? 40.385 31.456 -36.950 1.00 12.94 86 LEU A CA 1
ATOM 586 C C . LEU A 1 84 ? 39.358 30.603 -37.693 1.00 12.87 86 LEU A C 1
ATOM 587 O O . LEU A 1 84 ? 39.003 30.904 -38.835 1.00 12.83 86 LEU A O 1
ATOM 592 N N . ALA A 1 85 ? 38.882 29.548 -37.032 1.00 12.74 87 ALA A N 1
ATOM 593 C CA . ALA A 1 85 ? 37.791 28.723 -37.551 1.00 12.72 87 ALA A CA 1
ATOM 594 C C . ALA A 1 85 ? 36.519 29.554 -37.706 1.00 12.70 87 ALA A C 1
ATOM 595 O O . ALA A 1 85 ? 35.819 29.449 -38.716 1.00 12.68 87 ALA A O 1
ATOM 597 N N . ALA A 1 86 ? 36.240 30.385 -36.702 1.00 12.73 88 ALA A N 1
ATOM 598 C CA . ALA A 1 86 ? 35.081 31.277 -36.706 1.00 12.81 88 ALA A CA 1
ATOM 599 C C . ALA A 1 86 ? 35.178 32.336 -37.800 1.00 12.90 88 ALA A C 1
ATOM 600 O O . ALA A 1 86 ? 34.176 32.677 -38.430 1.00 12.89 88 ALA A O 1
ATOM 602 N N . ARG A 1 87 ? 36.387 32.850 -38.021 1.00 12.99 89 ARG A N 1
ATOM 603 C CA . ARG A 1 87 ? 36.623 33.858 -39.055 1.00 13.18 89 ARG A CA 1
ATOM 604 C C . ARG A 1 87 ? 36.408 33.310 -40.464 1.00 13.35 89 ARG A C 1
ATOM 605 O O . ARG A 1 87 ? 35.986 34.043 -41.360 1.00 13.32 89 ARG A O 1
ATOM 613 N N . GLU A 1 88 ? 36.689 32.022 -40.646 1.00 13.58 90 GLU A N 1
ATOM 614 C CA . GLU A 1 88 ? 36.415 31.340 -41.909 1.00 13.86 90 GLU A CA 1
ATOM 615 C C . GLU A 1 88 ? 34.912 31.210 -42.152 1.00 14.07 90 GLU A C 1
ATOM 616 O O . GLU A 1 88 ? 34.430 31.499 -43.249 1.00 13.97 90 GLU A O 1
ATOM 622 N N . LEU A 1 89 ? 34.183 30.786 -41.121 1.00 14.30 91 LEU A N 1
ATOM 623 C CA . LEU A 1 89 ? 32.745 30.539 -41.232 1.00 14.65 91 LEU A CA 1
ATOM 624 C C . LEU A 1 89 ? 31.920 31.825 -41.316 1.00 14.86 91 LEU A C 1
ATOM 625 O O . LEU A 1 89 ? 30.973 31.904 -42.100 1.00 14.89 91 LEU A O 1
ATOM 630 N N . ALA A 1 90 ? 32.283 32.825 -40.515 1.00 15.08 92 ALA A N 1
ATOM 631 C CA . ALA A 1 90 ? 31.526 34.077 -40.450 1.00 15.36 92 ALA A CA 1
ATOM 632 C C . ALA A 1 90 ? 31.869 35.037 -41.586 1.00 15.56 92 ALA A C 1
ATOM 633 O O . ALA A 1 90 ? 32.978 35.008 -42.125 1.00 15.56 92 ALA A O 1
ATOM 635 N N . GLN A 1 91 ? 30.902 35.879 -41.944 1.00 15.80 93 GLN A N 1
ATOM 636 C CA . GLN A 1 91 ? 31.125 36.960 -42.899 1.00 16.11 93 GLN A CA 1
ATOM 637 C C . GLN A 1 91 ? 31.598 38.212 -42.163 1.00 15.93 93 GLN A C 1
ATOM 638 O O . GLN A 1 91 ? 32.594 38.827 -42.548 1.00 16.06 93 GLN A O 1
ATOM 644 N N . GLY A 1 92 ? 30.876 38.580 -41.106 1.00 15.74 94 GLY A N 1
ATOM 645 C CA . GLY A 1 92 ? 31.265 39.694 -40.247 1.00 15.47 94 GLY A CA 1
ATOM 646 C C . GLY A 1 92 ? 32.506 39.356 -39.439 1.00 15.26 94 GLY A C 1
ATOM 647 O O . GLY A 1 92 ? 32.826 38.176 -39.262 1.00 15.33 94 GLY A O 1
ATOM 648 N N . PRO A 1 93 ? 33.218 40.386 -38.945 1.00 15.05 95 PRO A N 1
ATOM 649 C CA . PRO A 1 93 ? 34.445 40.165 -38.179 1.00 14.84 95 PRO A CA 1
ATOM 650 C C . PRO A 1 93 ? 34.207 39.402 -36.875 1.00 14.60 95 PRO A C 1
ATOM 651 O O . PRO A 1 93 ? 33.143 39.528 -36.263 1.00 14.52 95 PRO A O 1
ATOM 655 N N . VAL A 1 94 ? 35.197 38.605 -36.480 1.00 14.32 96 VAL A N 1
ATOM 656 C CA . VAL A 1 94 ? 35.158 37.858 -35.225 1.00 14.08 96 VAL A CA 1
ATOM 657 C C . VAL A 1 94 ? 36.359 38.267 -34.377 1.00 13.92 96 VAL A C 1
ATOM 658 O O . VAL A 1 94 ? 37.506 38.135 -34.811 1.00 13.92 96 VAL A O 1
ATOM 662 N N . ILE A 1 95 ? 36.085 38.764 -33.173 1.00 13.73 97 ILE A N 1
ATOM 663 C CA . ILE A 1 95 ? 37.131 39.245 -32.271 1.00 13.58 97 ILE A CA 1
ATOM 664 C C . ILE A 1 95 ? 37.141 38.442 -30.972 1.00 13.52 97 ILE A C 1
ATOM 665 O O . ILE A 1 95 ? 36.107 38.284 -30.320 1.00 13.43 97 ILE A O 1
ATOM 670 N N . GLY A 1 96 ? 38.314 37.928 -30.609 1.00 13.46 98 GLY A N 1
ATOM 671 C CA . GLY A 1 96 ? 38.494 37.242 -29.333 1.00 13.42 98 GLY A CA 1
ATOM 672 C C . GLY A 1 96 ? 38.714 38.242 -28.215 1.00 13.44 98 GLY A C 1
ATOM 673 O O . GLY A 1 96 ? 39.226 39.340 -28.451 1.00 13.41 98 GLY A O 1
ATOM 674 N N . ILE A 1 97 ? 38.331 37.872 -26.994 1.00 13.43 99 ILE A N 1
ATOM 675 C CA . ILE A 1 97 ? 38.467 38.789 -25.858 1.00 13.47 99 ILE A CA 1
ATOM 676 C C . ILE A 1 97 ? 39.905 38.930 -25.350 1.00 13.54 99 ILE A C 1
ATOM 677 O O . ILE A 1 97 ? 40.289 39.998 -24.877 1.00 13.55 99 ILE A O 1
ATOM 682 N N . ALA A 1 98 ? 40.692 37.861 -25.454 1.00 13.57 100 ALA A N 1
ATOM 683 C CA . ALA A 1 98 ? 42.118 37.934 -25.141 1.00 13.70 100 ALA A CA 1
ATOM 684 C C . ALA A 1 98 ? 42.806 38.848 -26.147 1.00 13.79 100 ALA A C 1
ATOM 685 O O . ALA A 1 98 ? 43.569 39.738 -25.770 1.00 13.76 100 ALA A O 1
ATOM 687 N N . GLU A 1 99 ? 42.506 38.619 -27.424 1.00 13.94 101 GLU A N 1
ATOM 688 C CA . GLU A 1 99 ? 42.997 39.435 -28.529 1.00 14.19 101 GLU A CA 1
ATOM 689 C C . GLU A 1 99 ? 42.713 40.920 -28.296 1.00 14.25 101 GLU A C 1
ATOM 690 O O . GLU A 1 99 ? 43.628 41.744 -28.331 1.00 14.15 101 GLU A O 1
ATOM 696 N N . ALA A 1 100 ? 41.447 41.242 -28.038 1.00 14.34 102 ALA A N 1
ATOM 697 C CA . ALA A 1 100 ? 41.010 42.626 -27.858 1.00 14.54 102 ALA A CA 1
ATOM 698 C C . ALA A 1 100 ? 41.634 43.299 -26.636 1.00 14.71 102 ALA A C 1
ATOM 699 O O . ALA A 1 100 ? 42.058 44.452 -26.716 1.00 14.65 102 ALA A O 1
ATOM 701 N N . ALA A 1 101 ? 41.691 42.576 -25.517 1.00 14.90 103 ALA A N 1
ATOM 702 C CA . ALA A 1 101 ? 42.259 43.104 -24.274 1.00 15.21 103 ALA A CA 1
ATOM 703 C C . ALA A 1 101 ? 43.748 43.414 -24.410 1.00 15.48 103 ALA A C 1
ATOM 704 O O . ALA A 1 101 ? 44.214 44.454 -23.939 1.00 15.44 103 ALA A O 1
ATOM 706 N N . MET A 1 102 ? 44.482 42.509 -25.056 1.00 15.84 104 MET A N 1
ATOM 707 C CA . MET A 1 102 ? 45.912 42.691 -25.307 1.00 16.33 104 MET A CA 1
ATOM 708 C C . MET A 1 102 ? 46.166 43.859 -26.258 1.00 16.52 104 MET A C 1
ATOM 709 O O . MET A 1 102 ? 47.077 44.658 -26.033 1.00 16.57 104 MET A O 1
ATOM 714 N N . HIS A 1 103 ? 45.356 43.947 -27.315 1.00 16.82 105 HIS A N 1
ATOM 715 C CA . HIS A 1 103 ? 45.430 45.049 -28.278 1.00 17.17 105 HIS A CA 1
ATOM 716 C C . HIS A 1 103 ? 45.232 46.407 -27.603 1.00 17.24 105 HIS A C 1
ATOM 717 O O . HIS A 1 103 ? 45.996 47.343 -27.853 1.00 17.24 105 HIS A O 1
ATOM 724 N N . MET A 1 104 ? 44.215 46.501 -26.745 1.00 17.31 106 MET A N 1
ATOM 725 C CA . MET A 1 104 ? 43.920 47.734 -26.009 1.00 17.45 106 MET A CA 1
ATOM 726 C C . MET A 1 104 ? 45.024 48.097 -25.022 1.00 17.19 106 MET A C 1
ATOM 727 O O . MET A 1 104 ? 45.343 49.275 -24.849 1.00 17.12 106 MET A O 1
ATOM 732 N N . ALA A 1 105 ? 45.599 47.079 -24.383 1.00 16.93 107 ALA A N 1
ATOM 733 C CA . ALA A 1 105 ? 46.648 47.269 -23.380 1.00 16.68 107 ALA A CA 1
ATOM 734 C C . ALA A 1 105 ? 47.886 47.960 -23.940 1.00 16.53 107 ALA A C 1
ATOM 735 O O . ALA A 1 105 ? 48.487 48.801 -23.269 1.00 16.50 107 ALA A O 1
ATOM 737 N N . THR A 1 106 ? 48.252 47.611 -25.172 1.00 16.36 108 THR A N 1
ATOM 738 C CA . THR A 1 106 ? 49.431 48.182 -25.825 1.00 16.27 108 THR A CA 1
ATOM 739 C C . THR A 1 106 ? 49.209 49.634 -26.260 1.00 16.20 108 THR A C 1
ATOM 740 O O . THR A 1 106 ? 50.163 50.343 -26.591 1.00 16.14 108 THR A O 1
ATOM 744 N N . MET A 1 107 ? 47.950 50.066 -26.253 1.00 16.09 109 MET A N 1
ATOM 745 C CA . MET A 1 107 ? 47.589 51.426 -26.648 1.00 16.12 109 MET A CA 1
ATOM 746 C C . MET A 1 107 ? 47.580 52.407 -25.472 1.00 15.84 109 MET A C 1
ATOM 747 O O . MET A 1 107 ? 47.563 53.623 -25.675 1.00 15.81 109 MET A O 1
ATOM 752 N N . VAL A 1 108 ? 47.594 51.877 -24.250 1.00 15.54 110 VAL A N 1
ATOM 753 C CA . VAL A 1 108 ? 47.517 52.710 -23.042 1.00 15.32 110 VAL A CA 1
ATOM 754 C C . VAL A 1 108 ? 48.678 52.504 -22.062 1.00 15.15 110 VAL A C 1
ATOM 755 O O . VAL A 1 108 ? 48.793 53.222 -21.065 1.00 15.15 110 VAL A O 1
ATOM 759 N N . ALA A 1 109 ? 49.530 51.521 -22.349 1.00 14.92 111 ALA A N 1
ATOM 760 C CA . ALA A 1 109 ? 50.689 51.213 -21.512 1.00 14.68 111 ALA A CA 1
ATOM 761 C C . ALA A 1 109 ? 51.809 50.585 -22.335 1.00 14.56 111 ALA A C 1
ATOM 762 O O . ALA A 1 109 ? 51.559 50.005 -23.394 1.00 14.47 111 ALA A O 1
ATOM 764 N N . THR A 1 110 ? 53.042 50.706 -21.846 1.00 14.44 112 THR A N 1
ATOM 765 C CA . THR A 1 110 ? 54.188 50.075 -22.500 1.00 14.39 112 THR A CA 1
ATOM 766 C C . THR A 1 110 ? 54.138 48.561 -22.310 1.00 14.44 112 THR A C 1
ATOM 767 O O . THR A 1 110 ? 54.353 47.802 -23.257 1.00 14.46 112 THR A O 1
ATOM 771 N N . ARG A 1 111 ? 53.854 48.136 -21.081 1.00 14.43 113 ARG A N 1
ATOM 772 C CA . ARG A 1 111 ? 53.732 46.717 -20.755 1.00 14.45 113 ARG A CA 1
ATOM 773 C C . ARG A 1 111 ? 52.543 46.459 -19.835 1.00 14.38 113 ARG A C 1
ATOM 774 O O . ARG A 1 111 ? 52.150 47.328 -19.053 1.00 14.38 113 ARG A O 1
ATOM 782 N N . PHE A 1 112 ? 51.978 45.258 -19.938 1.00 14.28 114 PHE A N 1
ATOM 783 C CA . PHE A 1 112 ? 50.829 44.867 -19.124 1.00 14.20 114 PHE A CA 1
ATOM 784 C C . PHE A 1 112 ? 51.068 43.557 -18.379 1.00 14.18 114 PHE A C 1
ATOM 785 O O . PHE A 1 112 ? 51.932 42.762 -18.756 1.00 14.09 114 PHE A O 1
ATOM 793 N N . SER A 1 113 ? 50.293 43.345 -17.319 1.00 14.13 115 SER A N 1
ATOM 794 C CA . SER A 1 113 ? 50.282 42.074 -16.606 1.00 14.21 115 SER A CA 1
ATOM 795 C C . SER A 1 113 ? 48.927 41.398 -16.772 1.00 14.17 115 SER A C 1
ATOM 796 O O . SER A 1 113 ? 47.890 42.064 -16.775 1.00 14.16 115 SER A O 1
ATOM 799 N N . ILE A 1 114 ? 48.944 40.076 -16.919 1.00 14.19 116 ILE A N 1
ATOM 800 C CA . ILE A 1 114 ? 47.714 39.293 -17.037 1.00 14.26 116 ILE A CA 1
ATOM 801 C C . ILE A 1 114 ? 47.361 38.657 -15.694 1.00 14.39 116 ILE A C 1
ATOM 802 O O . ILE A 1 114 ? 48.223 38.092 -15.018 1.00 14.33 116 ILE A O 1
ATOM 807 N N . VAL A 1 115 ? 46.092 38.776 -15.308 1.00 14.57 117 VAL A N 1
ATOM 808 C CA . VAL A 1 115 ? 45.573 38.107 -14.119 1.00 14.81 117 VAL A CA 1
ATOM 809 C C . VAL A 1 115 ? 44.420 37.192 -14.532 1.00 14.99 117 VAL A C 1
ATOM 810 O O . VAL A 1 115 ? 43.327 37.662 -14.858 1.00 14.98 117 VAL A O 1
ATOM 814 N N . THR A 1 116 ? 44.685 35.888 -14.535 1.00 15.25 118 THR A N 1
ATOM 815 C CA . THR A 1 116 ? 43.680 34.884 -14.889 1.00 15.52 118 THR A CA 1
ATOM 816 C C . THR A 1 116 ? 43.276 34.061 -13.656 1.00 15.68 118 THR A C 1
ATOM 817 O O . THR A 1 116 ? 43.683 34.383 -12.537 1.00 15.67 118 THR A O 1
ATOM 821 N N . THR A 1 117 ? 42.479 33.012 -13.857 1.00 15.90 119 THR A N 1
ATOM 822 C CA . THR A 1 117 ? 41.894 32.272 -12.734 1.00 16.13 119 THR A CA 1
ATOM 823 C C . THR A 1 117 ? 42.686 31.015 -12.336 1.00 16.19 119 THR A C 1
ATOM 824 O O . THR A 1 117 ? 43.203 30.941 -11.220 1.00 16.24 119 THR A O 1
ATOM 828 N N . LEU A 1 118 ? 42.774 30.040 -13.242 1.00 16.33 120 LEU A N 1
ATOM 829 C CA . LEU A 1 118 ? 43.473 28.775 -12.971 1.00 16.47 120 LEU A CA 1
ATOM 830 C C . LEU A 1 118 ? 44.901 28.754 -13.521 1.00 16.42 120 LEU A C 1
ATOM 831 O O . LEU A 1 118 ? 45.128 29.181 -14.655 1.00 16.48 120 LEU A O 1
ATOM 836 N N . PRO A 1 119 ? 45.863 28.244 -12.722 1.00 16.38 121 PRO A N 1
ATOM 837 C CA . PRO A 1 119 ? 47.268 28.116 -13.132 1.00 16.29 121 PRO A CA 1
ATOM 838 C C . PRO A 1 119 ? 47.501 27.341 -14.433 1.00 16.16 121 PRO A C 1
ATOM 839 O O . PRO A 1 119 ? 48.373 27.721 -15.215 1.00 16.17 121 PRO A O 1
ATOM 843 N N . ARG A 1 120 ? 46.736 26.275 -14.666 1.00 15.97 122 ARG A N 1
ATOM 844 C CA . ARG A 1 120 ? 46.933 25.440 -15.858 1.00 15.79 122 ARG A CA 1
ATOM 845 C C . ARG A 1 120 ? 46.516 26.128 -17.167 1.00 15.77 122 ARG A C 1
ATOM 846 O O . ARG A 1 120 ? 46.814 25.630 -18.256 1.00 15.77 122 ARG A O 1
ATOM 854 N N . THR A 1 121 ? 45.836 27.268 -17.052 1.00 15.73 123 THR A N 1
ATOM 855 C CA . THR A 1 121 ? 45.430 28.052 -18.220 1.00 15.75 123 THR A CA 1
ATOM 856 C C . THR A 1 121 ? 46.472 29.107 -18.601 1.00 15.74 123 THR A C 1
ATOM 857 O O . THR A 1 121 ? 46.352 29.752 -19.645 1.00 15.71 123 THR A O 1
ATOM 861 N N . LEU A 1 122 ? 47.489 29.281 -17.756 1.00 15.74 124 LEU A N 1
ATOM 862 C CA . LEU A 1 122 ? 48.558 30.249 -18.020 1.00 15.80 124 LEU A CA 1
ATOM 863 C C . LEU A 1 122 ? 49.313 29.935 -19.311 1.00 15.79 124 LEU A C 1
ATOM 864 O O . LEU A 1 122 ? 49.672 30.847 -20.058 1.00 15.78 124 LEU A O 1
ATOM 869 N N . ILE A 1 123 ? 49.532 28.646 -19.573 1.00 15.79 125 ILE A N 1
ATOM 870 C CA . ILE A 1 123 ? 50.197 28.191 -20.799 1.00 15.87 125 ILE A CA 1
ATOM 871 C C . ILE A 1 123 ? 49.408 28.570 -22.061 1.00 15.90 125 ILE A C 1
ATOM 872 O O . ILE A 1 123 ? 49.998 28.899 -23.093 1.00 15.91 125 ILE A O 1
ATOM 877 N N . ILE A 1 124 ? 48.079 28.530 -21.961 1.00 15.92 126 ILE A N 1
ATOM 878 C CA . ILE A 1 124 ? 47.192 28.923 -23.058 1.00 16.04 126 ILE A CA 1
ATOM 879 C C . ILE A 1 124 ? 47.340 30.419 -23.351 1.00 16.06 126 ILE A C 1
ATOM 880 O O . ILE A 1 124 ? 47.401 30.827 -24.514 1.00 16.08 126 ILE A O 1
ATOM 885 N N . ALA A 1 125 ? 47.414 31.221 -22.290 1.00 16.12 127 ALA A N 1
ATOM 886 C CA . ALA A 1 125 ? 47.630 32.662 -22.412 1.00 16.24 127 ALA A CA 1
ATOM 887 C C . ALA A 1 125 ? 49.020 32.984 -22.967 1.00 16.38 127 ALA A C 1
ATOM 888 O O . ALA A 1 125 ? 49.173 33.920 -23.754 1.00 16.29 127 ALA A O 1
ATOM 890 N N . ARG A 1 126 ? 50.020 32.200 -22.559 1.00 16.57 128 ARG A N 1
ATOM 891 C CA . ARG A 1 126 ? 51.389 32.332 -23.072 1.00 16.83 128 ARG A CA 1
ATOM 892 C C . ARG A 1 126 ? 51.449 32.086 -24.576 1.00 16.78 128 ARG A C 1
ATOM 893 O O . ARG A 1 126 ? 52.107 32.829 -25.307 1.00 16.73 128 ARG A O 1
ATOM 901 N N . HIS A 1 127 ? 50.760 31.036 -25.023 1.00 16.79 129 HIS A N 1
ATOM 902 C CA . HIS A 1 127 ? 50.693 30.681 -26.439 1.00 16.80 129 HIS A CA 1
ATOM 903 C C . HIS A 1 127 ? 50.049 31.791 -27.268 1.00 16.81 129 HIS A C 1
ATOM 904 O O . HIS A 1 127 ? 50.518 32.101 -28.365 1.00 16.77 129 HIS A O 1
ATOM 906 N N . LEU A 1 128 ? 48.982 32.387 -26.734 1.00 16.81 130 LEU A N 1
ATOM 907 C CA . LEU A 1 128 ? 48.285 33.486 -27.407 1.00 16.93 130 LEU A CA 1
ATOM 908 C C . LEU A 1 128 ? 49.140 34.747 -27.502 1.00 16.97 130 LEU A C 1
ATOM 909 O O . LEU A 1 128 ? 49.090 35.455 -28.509 1.00 16.92 130 LEU A O 1
ATOM 914 N N . LEU A 1 129 ? 49.916 35.021 -26.454 1.00 17.08 131 LEU A N 1
ATOM 915 C CA . LEU A 1 129 ? 50.865 36.135 -26.460 1.00 17.26 131 LEU A CA 1
ATOM 916 C C . LEU A 1 129 ? 51.850 36.010 -27.619 1.00 17.43 131 LEU A C 1
ATOM 917 O O . LEU A 1 129 ? 52.112 36.983 -28.328 1.00 17.39 131 LEU A O 1
ATOM 922 N N . HIS A 1 130 ? 52.381 34.803 -27.808 1.00 17.64 1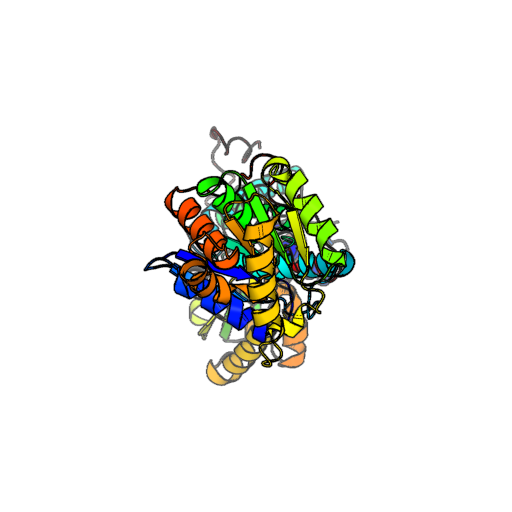32 HIS A N 1
ATOM 923 C CA . HIS A 1 130 ? 53.300 34.516 -28.907 1.00 17.93 132 HIS A CA 1
ATOM 924 C C . HIS A 1 130 ? 52.606 34.577 -30.266 1.00 17.95 132 HIS A C 1
ATOM 925 O O . HIS A 1 130 ? 53.142 35.155 -31.214 1.00 17.99 132 HIS A O 1
ATOM 932 N N . GLN A 1 131 ? 51.415 33.985 -30.348 1.00 17.99 133 GLN A N 1
ATOM 933 C CA . GLN A 1 131 ? 50.633 33.960 -31.584 1.00 18.04 133 GLN A CA 1
ATOM 934 C C . GLN A 1 131 ? 50.238 35.361 -32.050 1.00 18.10 133 GLN A C 1
ATOM 935 O O . GLN A 1 131 ? 50.341 35.674 -33.237 1.00 18.06 133 GLN A O 1
ATOM 937 N N . TYR A 1 132 ? 49.798 36.199 -31.113 1.00 18.11 134 TYR A N 1
ATOM 938 C CA . TYR A 1 132 ? 49.367 37.562 -31.432 1.00 18.23 134 TYR A CA 1
ATOM 939 C C . TYR A 1 132 ? 50.538 38.543 -31.529 1.00 18.38 134 TYR A C 1
ATOM 940 O O . TYR A 1 132 ? 50.394 39.636 -32.082 1.00 18.39 134 TYR A O 1
ATOM 949 N N . GLY A 1 133 ? 51.686 38.145 -30.983 1.00 18.56 135 GLY A N 1
ATOM 950 C CA . GLY A 1 133 ? 52.912 38.940 -31.053 1.00 18.87 135 GLY A CA 1
ATOM 951 C C . GLY A 1 133 ? 53.079 39.957 -29.939 1.00 19.11 135 GLY A C 1
ATOM 952 O O . GLY A 1 133 ? 53.756 40.972 -30.119 1.00 19.14 135 GLY A O 1
ATOM 953 N N . PHE A 1 134 ? 52.475 39.683 -28.784 1.00 19.28 136 PHE A N 1
ATOM 954 C CA . PHE A 1 134 ? 52.517 40.608 -27.649 1.00 19.55 136 PHE A CA 1
ATOM 955 C C . PHE A 1 134 ? 53.380 40.125 -26.480 1.00 19.58 136 PHE A C 1
ATOM 956 O O . PHE A 1 134 ? 53.304 40.679 -25.380 1.00 19.55 136 PHE A O 1
ATOM 964 N N . HIS A 1 135 ? 54.204 39.105 -26.722 1.00 19.67 137 HIS A N 1
ATOM 965 C CA . HIS A 1 135 ? 55.044 38.518 -25.672 1.00 19.76 137 HIS A CA 1
ATOM 966 C C . HIS A 1 135 ? 55.958 39.538 -24.994 1.00 19.60 137 HIS A C 1
ATOM 967 O O . HIS A 1 135 ? 56.097 39.531 -23.769 1.00 19.60 137 HIS A O 1
ATOM 974 N N . GLN A 1 136 ? 56.567 40.414 -25.793 1.00 19.41 138 GLN A N 1
ATOM 975 C CA . GLN A 1 136 ? 57.453 41.459 -25.277 1.00 19.22 138 GLN A CA 1
ATOM 976 C C . GLN A 1 136 ? 56.694 42.542 -24.506 1.00 19.08 138 GLN A C 1
ATOM 977 O O . GLN A 1 136 ? 57.269 43.223 -23.653 1.00 19.11 138 GLN A O 1
ATOM 979 N N . HIS A 1 137 ? 55.405 42.691 -24.809 1.00 18.82 139 HIS A N 1
ATOM 980 C CA . HIS A 1 137 ? 54.552 43.679 -24.147 1.00 18.63 139 HIS A CA 1
ATOM 981 C C . HIS A 1 137 ? 53.947 43.175 -22.836 1.00 18.43 139 HIS A C 1
ATOM 982 O O . HIS A 1 137 ? 53.333 43.945 -22.097 1.00 18.41 139 HIS A O 1
ATOM 989 N N . CYS A 1 138 ? 54.113 41.885 -22.552 1.00 18.19 140 CYS A N 1
ATOM 990 C CA . CYS A 1 138 ? 53.592 41.303 -21.318 1.00 18.00 140 CYS A CA 1
ATOM 991 C C . CYS A 1 138 ? 54.695 41.126 -20.280 1.00 17.87 140 CYS A C 1
ATOM 992 O O . CYS A 1 138 ? 55.609 40.317 -20.461 1.00 17.86 140 CYS A O 1
ATOM 995 N N . ALA A 1 139 ? 54.595 41.893 -19.197 1.00 17.74 141 ALA A N 1
ATOM 996 C CA . ALA A 1 139 ? 55.580 41.865 -18.118 1.00 17.66 141 ALA A CA 1
ATOM 997 C C . ALA A 1 139 ? 55.506 40.577 -17.302 1.00 17.60 141 ALA A C 1
ATOM 998 O O . ALA A 1 139 ? 56.539 40.006 -16.945 1.00 17.60 141 ALA A O 1
ATOM 1000 N N . ALA A 1 140 ? 54.285 40.128 -17.012 1.00 17.51 142 ALA A N 1
ATOM 1001 C CA . ALA A 1 140 ? 54.059 38.919 -16.217 1.00 17.44 142 ALA A CA 1
ATOM 1002 C C . ALA A 1 140 ? 52.652 38.358 -16.405 1.00 17.43 142 ALA A C 1
ATOM 1003 O O . ALA A 1 140 ? 51.731 39.073 -16.805 1.00 17.30 142 ALA A O 1
ATOM 1005 N N . LEU A 1 141 ? 52.504 37.068 -16.114 1.00 17.45 143 LEU A N 1
ATOM 1006 C CA . LEU A 1 141 ? 51.206 36.402 -16.117 1.00 17.49 143 LEU A CA 1
ATOM 1007 C C . LEU A 1 141 ? 50.971 35.782 -14.747 1.00 17.52 143 LEU A C 1
ATOM 1008 O O . LEU A 1 141 ? 51.860 35.130 -14.193 1.00 17.53 143 LEU A O 1
ATOM 1013 N N . HIS A 1 142 ? 49.777 35.994 -14.203 1.00 17.51 144 HIS A N 1
ATOM 1014 C CA . HIS A 1 142 ? 49.434 35.482 -12.881 1.00 17.57 144 HIS A CA 1
ATOM 1015 C C . HIS A 1 142 ? 48.084 34.778 -12.880 1.00 17.55 144 HIS A C 1
ATOM 1016 O O . HIS A 1 142 ? 47.205 35.094 -13.684 1.00 17.55 144 HIS A O 1
ATOM 1023 N N . ALA A 1 143 ? 47.933 33.826 -11.964 1.00 17.59 145 ALA A N 1
ATOM 1024 C CA . ALA A 1 143 ? 46.656 33.166 -11.722 1.00 17.61 145 ALA A CA 1
ATOM 1025 C C . ALA A 1 143 ? 46.292 33.288 -10.246 1.00 17.69 145 ALA A C 1
ATOM 1026 O O . ALA A 1 143 ? 47.169 33.230 -9.381 1.00 17.73 145 ALA A O 1
ATOM 1028 N N . ILE A 1 144 ? 45.002 33.461 -9.964 1.00 17.74 146 ILE A N 1
ATOM 1029 C CA . ILE A 1 144 ? 44.525 33.591 -8.581 1.00 17.84 146 ILE A CA 1
ATOM 1030 C C . ILE A 1 144 ? 44.331 32.236 -7.893 1.00 17.90 146 ILE A C 1
ATOM 1031 O O . ILE A 1 144 ? 44.012 32.177 -6.701 1.00 18.03 146 ILE A O 1
ATOM 1036 N N . ASP A 1 145 ? 44.531 31.161 -8.658 1.00 17.93 147 ASP A N 1
ATOM 1037 C CA . ASP A 1 145 ? 44.482 29.776 -8.165 1.00 17.88 147 ASP A CA 1
ATOM 1038 C C . ASP A 1 145 ? 43.105 29.344 -7.644 1.00 17.85 147 ASP A C 1
ATOM 1039 O O . ASP A 1 145 ? 42.983 28.776 -6.554 1.00 17.81 147 ASP A O 1
ATOM 1041 N N . LEU A 1 146 ? 42.074 29.623 -8.437 1.00 17.80 148 LEU A N 1
ATOM 1042 C CA . LEU A 1 146 ? 40.721 29.150 -8.160 1.00 17.77 148 LEU A CA 1
ATOM 1043 C C . LEU A 1 146 ? 40.102 28.596 -9.441 1.00 17.70 148 LEU A C 1
ATOM 1044 O O . LEU A 1 146 ? 40.533 28.962 -10.537 1.00 17.70 148 LEU A O 1
ATOM 1049 N N . PRO A 1 147 ? 39.099 27.702 -9.314 1.00 17.65 149 PRO A N 1
ATOM 1050 C CA . PRO A 1 147 ? 38.356 27.272 -10.498 1.00 17.56 149 PRO A CA 1
ATOM 1051 C C . PRO A 1 147 ? 37.703 28.465 -11.189 1.00 17.49 149 PRO A C 1
ATOM 1052 O O . PRO A 1 147 ? 37.348 29.442 -10.528 1.00 17.43 149 PRO A O 1
ATOM 1056 N N . VAL A 1 148 ? 37.561 28.381 -12.508 1.00 17.44 150 VAL A N 1
ATOM 1057 C CA . VAL A 1 148 ? 36.974 29.456 -13.311 1.00 17.44 150 VAL A CA 1
ATOM 1058 C C . VAL A 1 148 ? 35.610 29.911 -12.774 1.00 17.50 150 VAL A C 1
ATOM 1059 O O . VAL A 1 148 ? 35.341 31.112 -12.676 1.00 17.39 150 VAL A O 1
ATOM 1063 N N . LEU A 1 149 ? 34.772 28.948 -12.398 1.00 17.59 151 LEU A N 1
ATOM 1064 C CA . LEU A 1 149 ? 33.410 29.234 -11.944 1.00 17.73 151 LEU A CA 1
ATOM 1065 C C . LEU A 1 149 ? 33.316 29.830 -10.534 1.00 17.89 151 LEU A C 1
ATOM 1066 O O . LEU A 1 149 ? 32.226 30.204 -10.092 1.00 17.90 151 LEU A O 1
ATOM 1071 N N . ALA A 1 150 ? 34.451 29.930 -9.842 1.00 18.08 152 ALA A N 1
ATOM 1072 C CA . ALA A 1 150 ? 34.511 30.593 -8.535 1.00 18.34 152 ALA A CA 1
ATOM 1073 C C . ALA A 1 150 ? 34.123 32.069 -8.637 1.00 18.51 152 ALA A C 1
ATOM 1074 O O . ALA A 1 150 ? 33.664 32.665 -7.662 1.00 18.51 152 ALA A O 1
ATOM 1076 N N . LEU A 1 151 ? 34.307 32.646 -9.823 1.00 18.78 153 LEU A N 1
ATOM 1077 C CA . LEU A 1 151 ? 33.898 34.023 -10.102 1.00 19.09 153 LEU A CA 1
ATOM 1078 C C . LEU A 1 151 ? 32.377 34.188 -10.084 1.00 19.39 153 LEU A C 1
ATOM 1079 O O . LEU A 1 151 ? 31.870 35.307 -9.967 1.00 19.36 153 LEU A O 1
ATOM 1084 N N . GLU A 1 152 ? 31.661 33.070 -10.190 1.00 19.72 154 GLU A N 1
ATOM 1085 C CA . GLU A 1 152 ? 30.199 33.078 -10.231 1.00 20.17 154 GLU A CA 1
ATOM 1086 C C . GLU A 1 152 ? 29.550 32.420 -9.007 1.00 20.46 154 GLU A C 1
ATOM 1087 O O . GLU A 1 152 ? 28.331 32.221 -8.984 1.00 20.54 154 GLU A O 1
ATOM 1093 N N . ASP A 1 153 ? 30.350 32.095 -7.992 1.00 20.84 155 ASP A N 1
ATOM 1094 C CA . ASP A 1 153 ? 29.835 31.366 -6.824 1.00 21.20 155 ASP A CA 1
ATOM 1095 C C . ASP A 1 153 ? 29.249 32.244 -5.713 1.00 21.41 155 ASP A C 1
ATOM 1096 O O . ASP A 1 153 ? 28.773 31.736 -4.693 1.00 21.48 155 ASP A O 1
ATOM 1101 N N . GLY A 1 154 ? 29.294 33.560 -5.918 1.00 21.60 156 GLY A N 1
ATOM 1102 C CA . GLY A 1 154 ? 28.647 34.522 -5.024 1.00 21.88 156 GLY A CA 1
ATOM 1103 C C . GLY A 1 154 ? 29.391 34.881 -3.749 1.00 22.06 156 GLY A C 1
ATOM 1104 O O . GLY A 1 154 ? 28.961 35.770 -3.012 1.00 22.14 156 GLY A O 1
ATOM 1105 N N . SER A 1 155 ? 30.504 34.198 -3.487 1.00 22.22 157 SER A N 1
ATOM 1106 C CA . SER A 1 155 ? 31.274 34.402 -2.258 1.00 22.36 157 SER A CA 1
ATOM 1107 C C . SER A 1 155 ? 32.068 35.707 -2.263 1.00 22.40 157 SER A C 1
ATOM 1108 O O . SER A 1 155 ? 32.329 36.285 -1.206 1.00 22.47 157 SER A O 1
ATOM 1111 N N . GLY A 1 156 ? 32.453 36.158 -3.455 1.00 22.39 158 GLY A N 1
ATOM 1112 C CA . GLY A 1 156 ? 33.261 37.365 -3.609 1.00 22.34 158 GLY A CA 1
ATOM 1113 C C . GLY A 1 156 ? 34.742 37.131 -3.366 1.00 22.30 158 GLY A C 1
ATOM 1114 O O . GLY A 1 156 ? 35.537 38.073 -3.400 1.00 22.29 158 GLY A O 1
ATOM 1115 N N . LEU A 1 157 ? 35.109 35.872 -3.124 1.00 22.26 159 LEU A N 1
ATOM 1116 C CA . LEU A 1 157 ? 36.494 35.491 -2.848 1.00 22.21 159 LEU A CA 1
ATOM 1117 C C . LEU A 1 157 ? 37.394 35.683 -4.069 1.00 22.11 159 LEU A C 1
ATOM 1118 O O . LEU A 1 157 ? 38.484 36.250 -3.956 1.00 22.06 159 LEU A O 1
ATOM 1123 N N . ALA A 1 158 ? 36.931 35.209 -5.224 1.00 21.98 160 ALA A N 1
ATOM 1124 C CA . ALA A 1 158 ? 37.671 35.340 -6.478 1.00 21.90 160 ALA A CA 1
ATOM 1125 C C . ALA A 1 158 ? 37.891 36.806 -6.843 1.00 21.85 160 ALA A C 1
ATOM 1126 O O . ALA A 1 158 ? 38.987 37.189 -7.250 1.00 21.81 160 ALA A O 1
ATOM 1128 N N . GLN A 1 159 ? 36.846 37.614 -6.672 1.00 21.81 161 GLN A N 1
ATOM 1129 C CA . GLN A 1 159 ? 36.893 39.050 -6.950 1.00 21.84 161 GLN A CA 1
ATOM 1130 C C . GLN A 1 159 ? 37.912 39.777 -6.071 1.00 21.89 161 GLN A C 1
ATOM 1131 O O . GLN A 1 159 ? 38.633 40.656 -6.548 1.00 21.83 161 GLN A O 1
ATOM 1137 N N . GLU A 1 160 ? 37.968 39.403 -4.793 1.00 21.92 162 GLU A N 1
ATOM 1138 C CA . GLU A 1 160 ? 38.939 39.973 -3.858 1.00 22.03 162 GLU A CA 1
ATOM 1139 C C . GLU A 1 160 ? 40.364 39.534 -4.195 1.00 21.94 162 GLU A C 1
ATOM 1140 O O . GLU A 1 160 ? 41.301 40.331 -4.101 1.00 21.85 162 GLU A O 1
ATOM 1146 N N . LYS A 1 161 ? 40.514 38.272 -4.596 1.00 21.88 163 LYS A N 1
ATOM 1147 C CA . LYS A 1 161 ? 41.809 37.732 -5.014 1.00 21.92 163 LYS A CA 1
ATOM 1148 C C . LYS A 1 161 ? 42.345 38.409 -6.276 1.00 21.86 163 LYS A C 1
ATOM 1149 O O . LYS A 1 161 ? 43.552 38.625 -6.397 1.00 21.81 163 LYS A O 1
ATOM 1155 N N . VAL A 1 162 ? 41.447 38.738 -7.204 1.00 21.85 164 VAL A N 1
ATOM 1156 C CA . VAL A 1 162 ? 41.810 39.480 -8.416 1.00 21.88 164 VAL A CA 1
ATOM 1157 C C . VAL A 1 162 ? 42.343 40.865 -8.042 1.00 22.00 164 VAL A C 1
ATOM 1158 O O . VAL A 1 162 ? 43.411 41.271 -8.507 1.00 21.95 164 VAL A O 1
ATOM 1162 N N . ARG A 1 163 ? 41.600 41.566 -7.187 1.00 22.14 165 ARG A N 1
ATOM 1163 C CA . ARG A 1 163 ? 41.979 42.895 -6.707 1.00 22.38 165 ARG A CA 1
ATOM 1164 C C . ARG A 1 163 ? 43.364 42.890 -6.055 1.00 22.38 165 ARG A C 1
ATOM 1165 O O . ARG A 1 163 ? 44.219 43.706 -6.404 1.00 22.30 165 ARG A O 1
ATOM 1173 N N . GLU A 1 164 ? 43.577 41.959 -5.124 1.00 22.46 166 GLU A N 1
ATOM 1174 C CA . GLU A 1 164 ? 44.850 41.829 -4.409 1.00 22.60 166 GLU A CA 1
ATOM 1175 C C . GLU A 1 164 ? 46.009 41.494 -5.345 1.00 22.51 166 GLU A C 1
ATOM 1176 O O . GLU A 1 164 ? 47.114 42.019 -5.188 1.00 22.49 166 GLU A O 1
ATOM 1182 N N . ARG A 1 165 ? 45.748 40.619 -6.314 1.00 22.39 167 ARG A N 1
ATOM 1183 C CA . ARG A 1 165 ? 46.747 40.244 -7.311 1.00 22.36 167 ARG A CA 1
ATOM 1184 C C . ARG A 1 165 ? 47.086 41.377 -8.278 1.00 22.19 167 ARG A C 1
ATOM 1185 O O . ARG A 1 165 ? 48.229 41.488 -8.724 1.00 22.15 167 ARG A O 1
ATOM 1193 N N . CYS A 1 166 ? 46.095 42.210 -8.589 1.00 22.04 168 CYS A N 1
ATOM 1194 C CA . CYS A 1 166 ? 46.304 43.397 -9.418 1.00 21.97 168 CYS A CA 1
ATOM 1195 C C . CYS A 1 166 ? 47.202 44.415 -8.715 1.00 21.98 168 CYS A C 1
ATOM 1196 O O . CYS A 1 166 ? 48.117 44.967 -9.329 1.00 21.88 168 CYS A O 1
ATOM 1199 N N . ILE A 1 167 ? 46.934 44.648 -7.430 1.00 21.99 169 ILE A N 1
ATOM 1200 C CA . ILE A 1 167 ? 47.737 45.553 -6.600 1.00 22.10 169 ILE A CA 1
ATOM 1201 C C . ILE A 1 167 ? 49.190 45.081 -6.526 1.00 22.18 169 ILE A C 1
ATOM 1202 O O . ILE A 1 167 ? 50.119 45.880 -6.676 1.00 22.15 169 ILE A O 1
ATOM 1207 N N . ARG A 1 168 ? 49.375 43.780 -6.307 1.00 22.26 170 ARG A N 1
ATOM 1208 C CA . ARG A 1 168 ? 50.707 43.189 -6.217 1.00 22.44 170 ARG A CA 1
ATOM 1209 C C . ARG A 1 168 ? 51.443 43.221 -7.558 1.00 22.35 170 ARG A C 1
ATOM 1210 O O . ARG A 1 168 ? 52.658 43.429 -7.597 1.00 22.28 170 ARG A O 1
ATOM 1218 N N . ALA A 1 169 ? 50.700 43.024 -8.647 1.00 22.29 171 ALA A N 1
ATOM 1219 C CA . ALA A 1 169 ? 51.256 43.081 -10.000 1.00 22.28 171 ALA A CA 1
ATOM 1220 C C . ALA A 1 169 ? 51.798 44.470 -10.333 1.00 22.26 171 ALA A C 1
ATOM 1221 O O . ALA A 1 169 ? 52.891 44.599 -10.885 1.00 22.23 171 ALA A O 1
ATOM 1223 N N . LEU A 1 170 ? 51.035 45.503 -9.983 1.00 22.25 172 LEU A N 1
ATOM 1224 C CA . LEU A 1 170 ? 51.422 46.891 -10.250 1.00 22.29 172 LEU A CA 1
ATOM 1225 C C . LEU A 1 170 ? 52.625 47.340 -9.420 1.00 22.24 172 LEU A C 1
ATOM 1226 O O . LEU A 1 170 ? 53.337 48.270 -9.802 1.00 22.28 172 LEU A O 1
ATOM 1231 N N . LYS A 1 171 ? 52.842 46.674 -8.289 1.00 22.15 173 LYS A N 1
ATOM 1232 C CA . LYS A 1 171 ? 53.971 46.972 -7.413 1.00 22.07 173 LYS A CA 1
ATOM 1233 C C . LYS A 1 171 ? 55.245 46.243 -7.853 1.00 21.93 173 LYS A C 1
ATOM 1234 O O . LYS A 1 171 ? 56.346 46.787 -7.740 1.00 21.97 173 LYS A O 1
ATOM 1237 N N . GLU A 1 172 ? 55.086 45.024 -8.367 1.00 21.71 174 GLU A N 1
ATOM 1238 C CA . GLU A 1 172 ? 56.221 44.128 -8.614 1.00 21.50 174 GLU A CA 1
ATOM 1239 C C . GLU A 1 172 ? 56.639 43.969 -10.078 1.00 21.16 174 GLU A C 1
ATOM 1240 O O . GLU A 1 172 ? 57.832 43.880 -10.373 1.00 21.14 174 GLU A O 1
ATOM 1246 N N . ASP A 1 173 ? 55.664 43.927 -10.984 1.00 20.71 175 ASP A N 1
ATOM 1247 C CA . ASP A 1 173 ? 55.908 43.492 -12.366 1.00 20.31 175 ASP A CA 1
ATOM 1248 C C . ASP A 1 173 ? 56.626 44.494 -13.268 1.00 20.08 175 ASP A C 1
ATOM 1249 O O . ASP A 1 173 ? 57.280 44.099 -14.235 1.00 20.03 175 ASP A O 1
ATOM 1254 N N . GLY A 1 174 ? 56.497 45.782 -12.959 1.00 19.78 176 GLY A N 1
ATOM 1255 C CA . GLY A 1 174 ? 57.013 46.834 -13.832 1.00 19.44 176 GLY A CA 1
ATOM 1256 C C . GLY A 1 174 ? 56.111 47.038 -15.036 1.00 19.16 176 GLY A C 1
ATOM 1257 O O . GLY A 1 174 ? 56.586 47.287 -16.147 1.00 19.20 176 GLY A O 1
ATOM 1258 N N . SER A 1 175 ? 54.805 46.920 -14.806 1.00 18.84 177 SER A N 1
ATOM 1259 C CA . SER A 1 175 ? 53.797 47.119 -15.846 1.00 18.51 177 SER A CA 1
ATOM 1260 C C . SER A 1 175 ? 52.910 48.319 -15.518 1.00 18.23 177 SER A C 1
ATOM 1261 O O . SER A 1 175 ? 52.840 48.753 -14.365 1.00 18.22 177 SER A O 1
ATOM 1264 N N . GLY A 1 176 ? 52.237 48.848 -16.537 1.00 17.84 178 GLY A N 1
ATOM 1265 C CA . GLY A 1 176 ? 51.384 50.024 -16.380 1.00 17.41 178 GLY A CA 1
ATOM 1266 C C . GLY A 1 176 ? 49.895 49.741 -16.469 1.00 17.09 178 GLY A C 1
ATOM 1267 O O . GLY A 1 176 ? 49.076 50.604 -16.152 1.00 17.07 178 GLY A O 1
ATOM 1268 N N . ALA A 1 177 ? 49.543 48.532 -16.900 1.00 16.77 179 ALA A N 1
ATOM 1269 C CA . ALA A 1 177 ? 48.142 48.144 -17.056 1.00 16.43 179 ALA A CA 1
ATOM 1270 C C . ALA A 1 177 ? 47.905 46.681 -16.696 1.00 16.25 179 ALA A C 1
ATOM 1271 O O . ALA A 1 177 ? 48.838 45.875 -16.670 1.00 16.14 179 ALA A O 1
ATOM 1273 N N . ILE A 1 178 ? 46.647 46.353 -16.415 1.00 15.99 180 ILE A N 1
ATOM 1274 C CA . ILE A 1 178 ? 46.242 44.981 -16.130 1.00 15.81 180 ILE A CA 1
ATOM 1275 C C . ILE A 1 178 ? 45.284 44.480 -17.207 1.00 15.71 180 ILE A C 1
ATOM 1276 O O . ILE A 1 178 ? 44.330 45.170 -17.575 1.00 15.72 180 ILE A O 1
ATOM 1281 N N . VAL A 1 179 ? 45.559 43.284 -17.715 1.00 15.60 181 VAL A N 1
ATOM 1282 C CA . VAL A 1 179 ? 44.632 42.586 -18.595 1.00 15.61 181 VAL A CA 1
ATOM 1283 C C . VAL A 1 179 ? 43.944 41.490 -17.786 1.00 15.64 181 VAL A C 1
ATOM 1284 O O . VAL A 1 179 ? 44.602 40.583 -17.269 1.00 15.52 181 VAL A O 1
ATOM 1288 N N . LEU A 1 180 ? 42.624 41.599 -17.658 1.00 15.73 182 LEU A N 1
ATOM 1289 C CA . LEU A 1 180 ? 41.832 40.583 -16.971 1.00 15.91 182 LEU A CA 1
ATOM 1290 C C . LEU A 1 180 ? 41.735 39.338 -17.846 1.00 15.99 182 LEU A C 1
ATOM 1291 O O . LEU A 1 180 ? 41.367 39.421 -19.020 1.00 16.11 182 LEU A O 1
ATOM 1296 N N . GLY A 1 181 ? 42.082 38.191 -17.269 1.00 16.14 183 GLY A N 1
ATOM 1297 C CA . GLY A 1 181 ? 42.209 36.949 -18.024 1.00 16.21 183 GLY A CA 1
ATOM 1298 C C . GLY A 1 181 ? 41.023 36.008 -17.941 1.00 16.34 183 GLY A C 1
ATOM 1299 O O . GLY A 1 181 ? 41.195 34.788 -17.975 1.00 16.32 183 GLY A O 1
ATOM 1300 N N . SER A 1 182 ? 39.822 36.573 -17.844 1.00 16.45 184 SER A N 1
ATOM 1301 C CA . SER A 1 182 ? 38.596 35.784 -17.743 1.00 16.65 184 SER A CA 1
ATOM 1302 C C . SER A 1 182 ? 37.372 36.563 -18.204 1.00 16.76 184 SER A C 1
ATOM 1303 O O . SER A 1 182 ? 37.250 37.760 -17.937 1.00 16.82 184 SER A O 1
ATOM 1306 N N . GLY A 1 183 ? 36.465 35.869 -18.887 1.00 16.94 185 GLY A N 1
ATOM 1307 C CA . GLY A 1 183 ? 35.155 36.422 -19.223 1.00 17.11 185 GLY A CA 1
ATOM 1308 C C . GLY A 1 183 ? 34.331 36.672 -17.972 1.00 17.24 185 GLY A C 1
ATOM 1309 O O . GLY A 1 183 ? 33.462 37.544 -17.956 1.00 17.26 185 GLY A O 1
ATOM 1310 N N . GLY A 1 184 ? 34.615 35.905 -16.921 1.00 17.35 186 GLY A N 1
ATOM 1311 C CA . GLY A 1 184 ? 33.946 36.053 -15.629 1.00 17.52 186 GLY A CA 1
ATOM 1312 C C . GLY A 1 184 ? 34.397 37.266 -14.831 1.00 17.67 186 GLY A C 1
ATOM 1313 O O . GLY A 1 184 ? 33.752 37.638 -13.849 1.00 17.64 186 GLY A O 1
ATOM 1314 N N . MET A 1 185 ? 35.506 37.875 -15.248 1.00 17.81 187 MET A N 1
ATOM 1315 C CA . MET A 1 185 ? 36.040 39.078 -14.603 1.00 18.00 187 MET A CA 1
ATOM 1316 C C . MET A 1 185 ? 35.563 40.357 -15.292 1.00 18.21 187 MET A C 1
ATOM 1317 O O . MET A 1 185 ? 35.922 41.462 -14.878 1.00 18.21 187 MET A O 1
ATOM 1322 N N . ALA A 1 186 ? 34.745 40.194 -16.330 1.00 18.52 188 ALA A N 1
ATOM 1323 C CA . ALA A 1 186 ? 34.349 41.289 -17.222 1.00 18.87 188 ALA A CA 1
ATOM 1324 C C . ALA A 1 186 ? 33.809 42.542 -16.528 1.00 19.12 188 ALA A C 1
ATOM 1325 O O . ALA A 1 186 ? 34.168 43.661 -16.901 1.00 19.21 188 ALA A O 1
ATOM 1327 N N . THR A 1 187 ? 32.964 42.354 -15.518 1.00 19.41 189 THR A N 1
ATOM 1328 C CA . THR A 1 187 ? 32.313 43.477 -14.836 1.00 19.71 189 THR A CA 1
ATOM 1329 C C . THR A 1 187 ? 33.164 44.108 -13.722 1.00 19.87 189 THR A C 1
ATOM 1330 O O . THR A 1 187 ? 32.709 45.022 -13.030 1.00 19.90 189 THR A O 1
ATOM 1334 N N . LEU A 1 188 ? 34.396 43.626 -13.567 1.00 20.07 190 LEU A N 1
ATOM 1335 C CA . LEU A 1 188 ? 35.320 44.126 -12.544 1.00 20.34 190 LEU A CA 1
ATOM 1336 C C . LEU A 1 188 ? 36.216 45.257 -13.048 1.00 20.42 190 LEU A C 1
ATOM 1337 O O . LEU A 1 188 ? 36.779 46.012 -12.250 1.00 20.41 190 LEU A O 1
ATOM 1342 N N . ALA A 1 189 ? 36.337 45.365 -14.370 1.00 20.55 191 ALA A N 1
ATOM 1343 C CA . ALA A 1 189 ? 37.277 46.285 -15.021 1.00 20.68 191 ALA A CA 1
ATOM 1344 C C . ALA A 1 189 ? 37.133 47.747 -14.598 1.00 20.79 191 ALA A C 1
ATOM 1345 O O . ALA A 1 189 ? 38.119 48.382 -14.220 1.00 20.73 191 ALA A O 1
ATOM 1347 N N . GLN A 1 190 ? 35.909 48.268 -14.665 1.00 21.00 192 GLN A N 1
ATOM 1348 C CA . GLN A 1 190 ? 35.632 49.675 -14.363 1.00 21.23 192 GLN A CA 1
ATOM 1349 C C . GLN A 1 190 ? 35.985 50.050 -12.922 1.00 21.14 192 GLN A C 1
ATOM 1350 O O . GLN A 1 190 ? 36.666 51.052 -12.689 1.00 21.11 192 GLN A O 1
ATOM 1356 N N . GLN A 1 191 ? 35.523 49.240 -11.970 1.00 21.07 193 GLN A N 1
ATOM 1357 C CA . GLN A 1 191 ? 35.769 49.479 -10.547 1.00 20.98 193 GLN A CA 1
ATOM 1358 C C . GLN A 1 191 ? 37.256 49.421 -10.202 1.00 20.92 193 GLN A C 1
ATOM 1359 O O . GLN A 1 191 ? 37.750 50.254 -9.440 1.00 20.88 193 GLN A O 1
ATOM 1361 N N . LEU A 1 192 ? 37.960 48.442 -10.770 1.00 20.82 194 LEU A N 1
ATOM 1362 C CA . LEU A 1 192 ? 39.398 48.289 -10.547 1.00 20.72 194 LEU A CA 1
ATOM 1363 C C . LEU A 1 192 ? 40.212 49.406 -11.203 1.00 20.69 194 LEU A C 1
ATOM 1364 O O . LEU A 1 192 ? 41.232 49.829 -10.661 1.00 20.60 194 LEU A O 1
ATOM 1369 N N . THR A 1 193 ? 39.756 49.875 -12.363 1.00 20.72 195 THR A N 1
ATOM 1370 C CA . THR A 1 193 ? 40.387 51.005 -13.052 1.00 20.77 195 THR A CA 1
ATOM 1371 C C . THR A 1 193 ? 40.293 52.278 -12.206 1.00 20.95 195 THR A C 1
ATOM 1372 O O . THR A 1 193 ? 41.279 53.006 -12.055 1.00 20.93 195 THR A O 1
ATOM 1376 N N . ARG A 1 194 ? 39.110 52.527 -11.647 1.00 21.11 196 ARG A N 1
ATOM 1377 C CA . ARG A 1 194 ? 38.873 53.693 -10.797 1.00 21.31 196 ARG A CA 1
ATOM 1378 C C . ARG A 1 194 ? 39.626 53.598 -9.469 1.00 21.42 196 ARG A C 1
ATOM 1379 O O . ARG A 1 194 ? 40.145 54.599 -8.970 1.00 21.54 196 ARG A O 1
ATOM 1381 N N . GLU A 1 195 ? 39.688 52.389 -8.915 1.00 21.52 197 GLU A N 1
ATOM 1382 C CA . GLU A 1 195 ? 40.316 52.146 -7.617 1.00 21.59 197 GLU A CA 1
ATOM 1383 C C . GLU A 1 195 ? 41.845 52.197 -7.679 1.00 21.38 197 GLU A C 1
ATOM 1384 O O . GLU A 1 195 ? 42.485 52.792 -6.808 1.00 21.42 197 GLU A O 1
ATOM 1390 N N . LEU A 1 196 ? 42.420 51.578 -8.708 1.00 21.05 198 LEU A N 1
ATOM 1391 C CA . LEU A 1 196 ? 43.876 51.446 -8.817 1.00 20.76 198 LEU A CA 1
ATOM 1392 C C . LEU A 1 196 ? 44.534 52.553 -9.644 1.00 20.46 198 LEU A C 1
ATOM 1393 O O . LEU A 1 196 ? 45.765 52.641 -9.698 1.00 20.47 198 LEU A O 1
ATOM 1398 N N . ARG A 1 197 ? 43.709 53.388 -10.278 1.00 20.09 199 ARG A N 1
ATOM 1399 C CA . ARG A 1 197 ? 44.164 54.524 -11.098 1.00 19.69 199 ARG A CA 1
ATOM 1400 C C . ARG A 1 197 ? 45.050 54.118 -12.286 1.00 19.39 199 ARG A C 1
ATOM 1401 O O . ARG A 1 197 ? 45.919 54.880 -12.718 1.00 19.40 199 ARG A O 1
ATOM 1403 N N . VAL A 1 198 ? 44.818 52.911 -12.799 1.00 18.94 200 VAL A N 1
ATOM 1404 C CA . VAL A 1 198 ? 45.490 52.404 -13.999 1.00 18.49 200 VAL A CA 1
ATOM 1405 C C . VAL A 1 198 ? 44.459 51.693 -14.882 1.00 18.14 200 VAL A C 1
ATOM 1406 O O . VAL A 1 198 ? 43.399 51.301 -14.388 1.00 18.09 200 VAL A O 1
ATOM 1410 N N . PRO A 1 199 ? 44.754 51.534 -16.188 1.00 17.80 201 PRO A N 1
ATOM 1411 C CA . PRO A 1 199 ? 43.843 50.766 -17.034 1.00 17.52 201 PRO A CA 1
ATOM 1412 C C . PRO A 1 199 ? 43.777 49.296 -16.622 1.00 17.26 201 PRO A C 1
ATOM 1413 O O . PRO A 1 199 ? 44.783 48.584 -16.678 1.00 17.20 201 PRO A O 1
ATOM 1417 N N . VAL A 1 200 ? 42.599 48.871 -16.176 1.00 16.93 202 VAL A N 1
ATOM 1418 C CA . VAL A 1 200 ? 42.316 47.461 -15.937 1.00 16.67 202 VAL A CA 1
ATOM 1419 C C . VAL A 1 200 ? 41.317 47.058 -17.013 1.00 16.45 202 VAL A C 1
ATOM 1420 O O . VAL A 1 200 ? 40.177 47.528 -17.023 1.00 16.44 202 VAL A O 1
ATOM 1424 N N . ILE A 1 201 ? 41.762 46.199 -17.924 1.00 16.17 203 ILE A N 1
ATOM 1425 C CA . ILE A 1 201 ? 41.067 45.993 -19.192 1.00 15.89 203 ILE A CA 1
ATOM 1426 C C . ILE A 1 201 ? 40.290 44.682 -19.265 1.00 15.69 203 ILE A C 1
ATOM 1427 O O . ILE A 1 201 ? 40.837 43.602 -19.027 1.00 15.59 203 ILE A O 1
ATOM 1432 N N . ASP A 1 202 ? 39.005 44.807 -19.586 1.00 15.46 204 ASP A N 1
ATOM 1433 C CA . ASP A 1 202 ? 38.142 43.670 -19.869 1.00 15.27 204 ASP A CA 1
ATOM 1434 C C . ASP A 1 202 ? 38.050 43.464 -21.376 1.00 15.01 204 ASP A C 1
ATOM 1435 O O . ASP A 1 202 ? 37.687 44.382 -22.118 1.00 14.96 204 ASP A O 1
ATOM 1440 N N . GLY A 1 203 ? 38.370 42.250 -21.814 1.00 14.73 205 GLY A N 1
ATOM 1441 C CA . GLY A 1 203 ? 38.343 41.897 -23.228 1.00 14.41 205 GLY A CA 1
ATOM 1442 C C . GLY A 1 203 ? 36.963 41.856 -23.856 1.00 14.20 205 GLY A C 1
ATOM 1443 O O . GLY A 1 203 ? 36.826 42.080 -25.058 1.00 14.13 205 GLY A O 1
ATOM 1444 N N . VAL A 1 204 ? 35.943 41.559 -23.050 1.00 14.01 206 VAL A N 1
ATOM 1445 C CA . VAL A 1 204 ? 34.559 41.511 -23.535 1.00 13.89 206 VAL A CA 1
ATOM 1446 C C . VAL A 1 204 ? 34.139 42.872 -24.087 1.00 13.78 206 VAL A C 1
ATOM 1447 O O . VAL A 1 204 ? 33.749 42.984 -25.252 1.00 13.71 206 VAL A O 1
ATOM 1451 N N . SER A 1 205 ? 34.240 43.897 -23.246 1.00 13.77 207 SER A N 1
ATOM 1452 C CA . SER A 1 205 ? 33.905 45.263 -23.630 1.00 13.77 207 SER A CA 1
ATOM 1453 C C . SER A 1 205 ? 34.790 45.762 -24.776 1.00 13.68 207 SER A C 1
ATOM 1454 O O . SER A 1 205 ? 34.302 46.405 -25.706 1.00 13.67 207 SER A O 1
ATOM 1457 N N . ALA A 1 206 ? 36.082 45.441 -24.706 1.00 13.60 208 ALA A N 1
ATOM 1458 C CA . ALA A 1 206 ? 37.050 45.826 -25.734 1.00 13.55 208 ALA A CA 1
ATOM 1459 C C . ALA A 1 206 ? 36.726 45.221 -27.100 1.00 13.52 208 ALA A C 1
ATOM 1460 O O . ALA A 1 206 ? 36.806 45.909 -28.120 1.00 13.43 208 ALA A O 1
ATOM 1462 N N . ALA A 1 207 ? 36.351 43.942 -27.109 1.00 13.53 209 ALA A N 1
ATOM 1463 C CA . ALA A 1 207 ? 36.017 43.233 -28.346 1.00 13.60 209 ALA A CA 1
ATOM 1464 C C . ALA A 1 207 ? 34.763 43.798 -29.005 1.00 13.65 209 ALA A C 1
ATOM 1465 O O . ALA A 1 207 ? 34.696 43.897 -30.231 1.00 13.56 209 ALA A O 1
ATOM 1467 N N . VAL A 1 208 ? 33.781 44.168 -28.184 1.00 13.76 210 VAL A N 1
ATOM 1468 C CA . VAL A 1 208 ? 32.560 44.820 -28.664 1.00 13.98 210 VAL A CA 1
ATOM 1469 C C . VAL A 1 208 ? 32.910 46.106 -29.415 1.00 14.13 210 VAL A C 1
ATOM 1470 O O . VAL A 1 208 ? 32.396 46.353 -30.509 1.00 14.11 210 VAL A O 1
ATOM 1474 N N . LYS A 1 209 ? 33.806 46.902 -28.834 1.00 14.34 211 LYS A N 1
ATOM 1475 C CA . LYS A 1 209 ? 34.241 48.156 -29.449 1.00 14.57 211 LYS A CA 1
ATOM 1476 C C . LYS A 1 209 ? 35.034 47.926 -30.736 1.00 14.68 211 LYS A C 1
ATOM 1477 O O . LYS A 1 209 ? 34.962 48.737 -31.660 1.00 14.68 211 LYS A O 1
ATOM 1483 N N . MET A 1 210 ? 35.779 46.821 -30.791 1.00 14.84 212 MET A N 1
ATOM 1484 C CA . MET A 1 210 ? 36.536 46.457 -31.993 1.00 15.05 212 MET A CA 1
ATOM 1485 C C . MET A 1 210 ? 35.613 46.076 -33.147 1.00 15.11 212 MET A C 1
ATOM 1486 O O . MET A 1 210 ? 35.842 46.484 -34.288 1.00 15.07 212 MET A O 1
ATOM 1491 N N . VAL A 1 211 ? 34.575 45.299 -32.841 1.00 15.18 213 VAL A N 1
ATOM 1492 C CA . VAL A 1 211 ? 33.565 44.925 -33.833 1.00 15.29 213 VAL A CA 1
ATOM 1493 C C . VAL A 1 211 ? 32.855 46.173 -34.364 1.00 15.37 213 VAL A C 1
ATOM 1494 O O . VAL A 1 211 ? 32.736 46.351 -35.577 1.00 15.37 213 VAL A O 1
ATOM 1498 N N . GLU A 1 212 ? 32.408 47.035 -33.450 1.00 15.50 214 GLU A N 1
ATOM 1499 C CA . GLU A 1 212 ? 31.766 48.303 -33.811 1.00 15.66 214 GLU A CA 1
ATOM 1500 C C . GLU A 1 212 ? 32.665 49.162 -34.697 1.00 15.69 214 GLU A C 1
ATOM 1501 O O . GLU A 1 212 ? 32.198 49.756 -35.671 1.00 15.69 214 GLU A O 1
ATOM 1507 N N . SER A 1 213 ? 33.950 49.217 -34.350 1.00 15.70 215 SER A N 1
ATOM 1508 C CA . SER A 1 213 ? 34.938 49.978 -35.112 1.00 15.76 215 SER A CA 1
ATOM 1509 C C . SER A 1 213 ? 35.105 49.440 -36.531 1.00 15.83 215 SER A C 1
ATOM 1510 O O . SER A 1 213 ? 35.065 50.207 -37.493 1.00 15.79 215 SER A O 1
ATOM 1513 N N . LEU A 1 214 ? 35.278 48.124 -36.653 1.00 15.95 216 LEU A N 1
ATOM 1514 C CA . LEU A 1 214 ? 35.449 47.479 -37.956 1.00 16.08 216 LEU A CA 1
ATOM 1515 C C . LEU A 1 214 ? 34.222 47.644 -38.855 1.00 16.25 216 LEU A C 1
ATOM 1516 O O . LEU A 1 214 ? 34.358 47.874 -40.058 1.00 16.21 216 LEU A O 1
ATOM 1521 N N . VAL A 1 215 ? 33.033 47.532 -38.263 1.00 16.50 217 VAL A N 1
ATOM 1522 C CA . VAL A 1 215 ? 31.772 47.722 -38.989 1.00 16.74 217 VAL A CA 1
ATOM 1523 C C . VAL A 1 215 ? 31.646 49.161 -39.505 1.00 16.87 217 VAL A C 1
ATOM 1524 O O . VAL A 1 215 ? 31.239 49.383 -40.649 1.00 16.96 217 VAL A O 1
ATOM 1528 N N . ALA A 1 216 ? 32.017 50.126 -38.665 1.00 17.02 218 ALA A N 1
ATOM 1529 C CA . ALA A 1 216 ? 31.983 51.543 -39.035 1.00 17.17 218 ALA A CA 1
ATOM 1530 C C . ALA A 1 216 ? 33.023 51.889 -40.103 1.00 17.25 218 ALA A C 1
ATOM 1531 O O . ALA A 1 216 ? 32.820 52.808 -40.900 1.00 17.27 218 ALA A O 1
ATOM 1533 N N . LEU A 1 217 ? 34.128 51.145 -40.114 1.00 17.26 219 LEU A N 1
ATOM 1534 C CA . LEU A 1 217 ? 35.181 51.316 -41.115 1.00 17.37 219 LEU A CA 1
ATOM 1535 C C . LEU A 1 217 ? 34.840 50.627 -42.436 1.00 17.37 219 LEU A C 1
ATOM 1536 O O . LEU A 1 217 ? 35.535 50.814 -43.438 1.00 17.50 219 LEU A O 1
ATOM 1541 N N . GLY A 1 218 ? 33.769 49.836 -42.430 1.00 17.35 220 GLY A N 1
ATOM 1542 C CA . GLY A 1 218 ? 33.373 49.048 -43.594 1.00 17.32 220 GLY A CA 1
ATOM 1543 C C . GLY A 1 218 ? 34.349 47.916 -43.853 1.00 17.29 220 GLY A C 1
ATOM 1544 O O . GLY A 1 218 ? 34.622 47.571 -45.004 1.00 17.33 220 GLY A O 1
ATOM 1545 N N . LEU A 1 219 ? 34.880 47.349 -42.772 1.00 17.21 221 LEU A N 1
ATOM 1546 C CA . LEU A 1 219 ? 35.852 46.265 -42.858 1.00 17.17 221 LEU A CA 1
ATOM 1547 C C . LEU A 1 219 ? 35.314 44.979 -42.246 1.00 17.12 221 LEU A C 1
ATOM 1548 O O . LEU A 1 219 ? 34.688 44.993 -41.182 1.00 17.19 221 LEU A O 1
ATOM 1553 N N . ALA A 1 220 ? 35.562 43.873 -42.938 1.00 17.07 222 ALA A N 1
ATOM 1554 C CA . ALA A 1 220 ? 35.195 42.545 -42.464 1.00 16.98 222 ALA A CA 1
ATOM 1555 C C . ALA A 1 220 ? 36.328 41.573 -42.773 1.00 16.88 222 ALA A C 1
ATOM 1556 O O . ALA A 1 220 ? 37.302 41.940 -43.435 1.00 16.86 222 ALA A O 1
ATOM 1558 N N . THR A 1 221 ? 36.200 40.340 -42.288 1.00 16.81 223 THR A N 1
ATOM 1559 C CA . THR A 1 221 ? 37.203 39.300 -42.509 1.00 16.75 223 THR A CA 1
ATOM 1560 C C . THR A 1 221 ? 37.502 39.120 -43.996 1.00 16.77 223 THR A C 1
ATOM 1561 O O . THR A 1 221 ? 36.586 39.032 -44.818 1.00 16.67 223 THR A O 1
ATOM 1565 N N . SER A 1 222 ? 38.791 39.087 -44.329 1.00 16.85 224 SER A N 1
ATOM 1566 C CA . SER A 1 222 ? 39.231 38.832 -45.694 1.00 17.01 224 SER A CA 1
ATOM 1567 C C . SER A 1 222 ? 38.848 37.422 -46.118 1.00 17.14 224 SER A C 1
ATOM 1568 O O . SER A 1 222 ? 39.151 36.451 -45.420 1.00 17.16 224 SER A O 1
ATOM 1571 N N . LYS A 1 223 ? 38.176 37.321 -47.260 1.00 17.38 225 LYS A N 1
ATOM 1572 C CA . LYS A 1 223 ? 37.822 36.027 -47.835 1.00 17.70 225 LYS A CA 1
ATOM 1573 C C . LYS A 1 223 ? 38.794 35.645 -48.950 1.00 17.88 225 LYS A C 1
ATOM 1574 O O . LYS A 1 223 ? 38.529 34.743 -49.750 1.00 17.94 225 LYS A O 1
ATOM 1580 N N . HIS A 1 224 ? 39.924 36.347 -48.983 1.00 18.13 226 HIS A N 1
ATOM 1581 C CA . HIS A 1 224 ? 41.011 36.057 -49.905 1.00 18.36 226 HIS A CA 1
ATOM 1582 C C . HIS A 1 224 ? 42.074 35.223 -49.197 1.00 18.23 226 HIS A C 1
ATOM 1583 O O . HIS A 1 224 ? 42.835 35.735 -48.370 1.00 18.46 226 HIS A O 1
ATOM 1590 N N . GLY A 1 225 ? 42.103 33.931 -49.511 1.00 18.02 227 GLY A N 1
ATOM 1591 C CA . GLY A 1 225 ? 43.144 33.034 -49.019 1.00 17.58 227 GLY A CA 1
ATOM 1592 C C . GLY A 1 225 ? 42.843 32.305 -47.722 1.00 17.31 227 GLY A C 1
ATOM 1593 O O . GLY A 1 225 ? 41.955 31.450 -47.669 1.00 17.31 227 GLY A O 1
ATOM 1594 N N . ASP A 1 226 ? 43.589 32.658 -46.677 1.00 16.95 228 ASP A N 1
ATOM 1595 C CA . ASP A 1 226 ? 43.628 31.898 -45.422 1.00 16.66 228 ASP A CA 1
ATOM 1596 C C . ASP A 1 226 ? 42.313 31.833 -44.647 1.00 16.41 228 ASP A C 1
ATOM 1597 O O . ASP A 1 226 ? 42.017 30.819 -44.011 1.00 16.38 228 ASP A O 1
ATOM 1602 N N . LEU A 1 227 ? 41.538 32.913 -44.693 1.00 16.05 229 LEU A N 1
ATOM 1603 C CA . LEU A 1 227 ? 40.295 32.991 -43.928 1.00 15.81 229 LEU A CA 1
ATOM 1604 C C . LEU A 1 227 ? 39.055 32.994 -44.822 1.00 15.76 229 LEU A C 1
ATOM 1605 O O . LEU A 1 227 ? 37.981 33.448 -44.416 1.00 15.59 229 LEU A O 1
ATOM 1610 N N . ALA A 1 228 ? 39.216 32.469 -46.035 1.00 15.75 230 ALA A N 1
ATOM 1611 C CA . ALA A 1 228 ? 38.101 32.258 -46.951 1.00 15.85 230 ALA A CA 1
ATOM 1612 C C . ALA A 1 228 ? 37.108 31.279 -46.333 1.00 15.96 230 ALA A C 1
ATOM 1613 O O . ALA A 1 228 ? 37.463 30.516 -45.428 1.00 15.82 230 ALA A O 1
ATOM 1615 N N . PHE A 1 229 ? 35.867 31.308 -46.812 1.00 16.16 231 PHE A N 1
ATOM 1616 C CA . PHE A 1 229 ? 34.858 30.349 -46.371 1.00 16.41 231 PHE A CA 1
ATOM 1617 C C . PHE A 1 229 ? 35.391 28.925 -46.537 1.00 16.61 231 PHE A C 1
ATOM 1618 O O . PHE A 1 229 ? 36.137 28.655 -47.482 1.00 16.58 231 PHE A O 1
ATOM 1626 N N . PRO A 1 230 ? 35.029 28.016 -45.612 1.00 16.85 232 PRO A N 1
ATOM 1627 C CA . PRO A 1 230 ? 35.522 26.640 -45.682 1.00 17.13 232 PRO A CA 1
ATOM 1628 C C . PRO A 1 230 ? 35.234 26.006 -47.040 1.00 17.45 232 PRO A C 1
ATOM 1629 O O . PRO A 1 230 ? 34.201 26.297 -47.650 1.00 17.44 232 PRO A O 1
ATOM 1633 N N . GLU A 1 231 ? 36.149 25.161 -47.510 1.00 17.87 233 GLU A N 1
ATOM 1634 C CA . GLU A 1 231 ? 35.964 24.444 -48.770 1.00 18.37 233 GLU A CA 1
ATOM 1635 C C . GLU A 1 231 ? 34.697 23.596 -48.697 1.00 18.61 233 GLU A C 1
ATOM 1636 O O . GLU A 1 231 ? 34.411 22.991 -47.662 1.00 18.63 233 GLU A O 1
ATOM 1642 N N . LYS A 1 232 ? 33.937 23.574 -49.790 1.00 18.99 234 LYS A N 1
ATOM 1643 C CA . LYS A 1 232 ? 32.662 22.859 -49.833 1.00 19.40 234 LYS A CA 1
ATOM 1644 C C . LYS A 1 232 ? 32.856 21.355 -49.671 1.00 19.48 234 LYS A C 1
ATOM 1645 O O . LYS A 1 232 ? 33.485 20.703 -50.509 1.00 19.51 234 LYS A O 1
ATOM 1651 N N . LYS A 1 233 ? 32.317 20.819 -48.580 1.00 19.65 235 LYS A N 1
ATOM 1652 C CA . LYS A 1 233 ? 32.400 19.388 -48.289 1.00 19.87 235 LYS A CA 1
ATOM 1653 C C . LYS A 1 233 ? 31.306 18.940 -47.324 1.00 20.01 235 LYS A C 1
ATOM 1654 O O . LYS A 1 233 ? 30.745 19.749 -46.581 1.00 20.02 235 LYS A O 1
ATOM 1660 N N . ALA A 1 234 ? 31.017 17.643 -47.346 1.00 20.22 236 ALA A N 1
ATOM 1661 C CA . ALA A 1 234 ? 29.967 17.066 -46.520 1.00 20.43 236 ALA A CA 1
ATOM 1662 C C . ALA A 1 234 ? 30.453 16.801 -45.102 1.00 20.59 236 ALA A C 1
ATOM 1663 O O . ALA A 1 234 ? 31.413 16.058 -44.891 1.00 20.62 236 ALA A O 1
ATOM 1665 N N . LEU A 1 235 ? 29.785 17.421 -44.135 1.00 20.80 237 LEU A N 1
ATOM 1666 C CA . LEU A 1 235 ? 30.071 17.192 -42.724 1.00 21.08 237 LEU A CA 1
ATOM 1667 C C . LEU A 1 235 ? 29.141 16.103 -42.200 1.00 21.29 237 LEU A C 1
ATOM 1668 O O . LEU A 1 235 ? 27.941 16.118 -42.480 1.00 21.25 237 LEU A O 1
ATOM 1673 N N . SER A 1 236 ? 29.699 15.153 -41.453 1.00 21.55 238 SER A N 1
ATOM 1674 C CA . SER A 1 236 ? 28.938 13.993 -40.989 1.00 21.83 238 SER A CA 1
ATOM 1675 C C . SER A 1 236 ? 28.608 14.043 -39.499 1.00 22.10 238 SER A C 1
ATOM 1676 O O . SER A 1 236 ? 29.280 14.729 -38.724 1.00 22.02 238 SER A O 1
ATOM 1679 N N . GLY A 1 237 ? 27.559 13.314 -39.118 1.00 22.39 239 GLY A N 1
ATOM 1680 C CA . GLY A 1 237 ? 27.150 13.171 -37.722 1.00 22.84 239 GLY A CA 1
ATOM 1681 C C . GLY A 1 237 ? 26.799 14.472 -37.030 1.00 23.17 239 GLY A C 1
ATOM 1682 O O . GLY A 1 237 ? 26.026 15.276 -37.550 1.00 23.22 239 GLY A O 1
ATOM 1683 N N . GLN A 1 238 ? 27.390 14.677 -35.856 1.00 23.52 240 GLN A N 1
ATOM 1684 C CA . GLN A 1 238 ? 27.125 15.847 -35.014 1.00 23.88 240 GLN A CA 1
ATOM 1685 C C . GLN A 1 238 ? 27.517 17.184 -35.659 1.00 24.01 240 GLN A C 1
ATOM 1686 O O . GLN A 1 238 ? 27.069 18.245 -35.218 1.00 23.99 240 GLN A O 1
ATOM 1692 N N . PHE A 1 239 ? 28.343 17.122 -36.702 1.00 24.18 241 PHE A N 1
ATOM 1693 C CA . PHE A 1 239 ? 28.897 18.321 -37.334 1.00 24.38 241 PHE A CA 1
ATOM 1694 C C . PHE A 1 239 ? 28.123 18.798 -38.567 1.00 24.65 241 PHE A C 1
ATOM 1695 O O . PHE A 1 239 ? 28.418 19.866 -39.107 1.00 24.64 241 PHE A O 1
ATOM 1703 N N . GLN A 1 240 ? 27.134 18.017 -39.001 1.00 25.01 242 GLN A N 1
ATOM 1704 C CA . GLN A 1 240 ? 26.420 18.278 -40.261 1.00 25.38 242 GLN A CA 1
ATOM 1705 C C . GLN A 1 240 ? 25.658 19.612 -40.329 1.00 25.51 242 GLN A C 1
ATOM 1706 O O . GLN A 1 240 ? 25.332 20.085 -41.420 1.00 25.64 242 GLN A O 1
ATOM 1712 N N . SER A 1 241 ? 25.392 20.214 -39.171 1.00 25.65 243 SER A N 1
ATOM 1713 C CA . SER A 1 241 ? 24.635 21.467 -39.103 1.00 25.81 243 SER A CA 1
ATOM 1714 C C . SER A 1 241 ? 25.515 22.723 -39.046 1.00 25.86 243 SER A C 1
ATOM 1715 O O . SER A 1 241 ? 24.999 23.845 -39.023 1.00 25.81 243 SER A O 1
ATOM 1718 N N . LEU A 1 242 ? 26.834 22.532 -39.037 1.00 25.91 244 LEU A N 1
ATOM 1719 C CA . LEU A 1 242 ? 27.784 23.636 -38.850 1.00 26.03 244 LEU A CA 1
ATOM 1720 C C . LEU A 1 242 ? 27.941 24.565 -40.055 1.00 26.17 244 LEU A C 1
ATOM 1721 O O . LEU A 1 242 ? 28.199 25.759 -39.885 1.00 26.17 244 LEU A O 1
ATOM 1726 N N . ASN A 1 243 ? 27.799 24.022 -41.262 1.00 26.33 245 ASN A N 1
ATOM 1727 C CA . ASN A 1 243 ? 27.966 24.813 -42.483 1.00 26.53 245 ASN A CA 1
ATOM 1728 C C . ASN A 1 243 ? 26.877 24.545 -43.534 1.00 26.69 245 ASN A C 1
ATOM 1729 O O . ASN A 1 243 ? 27.118 23.836 -44.515 1.00 26.68 245 ASN A O 1
ATOM 1734 N N . PRO A 1 244 ? 25.670 25.112 -43.327 1.00 26.90 246 PRO A N 1
ATOM 1735 C CA . PRO A 1 244 ? 24.571 24.947 -44.280 1.00 27.06 246 PRO A CA 1
ATOM 1736 C C . PRO A 1 244 ? 24.623 25.953 -45.435 1.00 27.24 246 PRO A C 1
ATOM 1737 O O . PRO A 1 244 ? 23.792 25.892 -46.346 1.00 27.32 246 PRO A O 1
ATOM 1741 N N . PHE A 1 245 ? 25.597 26.859 -45.388 1.00 27.39 247 PHE A N 1
ATOM 1742 C CA . PHE A 1 245 ? 25.748 27.913 -46.388 1.00 27.52 247 PHE A CA 1
ATOM 1743 C C . PHE A 1 245 ? 26.425 27.376 -47.646 1.00 27.61 247 PHE A C 1
ATOM 1744 O O . PHE A 1 245 ? 26.438 28.035 -48.688 1.00 27.81 247 PHE A O 1
ATOM 1752 N N . SER B 1 1 ? 42.686 9.972 -3.952 1.00 23.19 3 SER B N 1
ATOM 1753 C CA . SER B 1 1 ? 42.075 9.206 -5.077 1.00 23.07 3 SER B CA 1
ATOM 1754 C C . SER B 1 1 ? 40.573 9.469 -5.188 1.00 22.96 3 SER B C 1
ATOM 1755 O O . SER B 1 1 ? 40.075 9.806 -6.265 1.00 23.09 3 SER B O 1
ATOM 1757 N N . VAL B 1 2 ? 39.860 9.310 -4.074 1.00 22.68 4 VAL B N 1
ATOM 1758 C CA . VAL B 1 2 ? 38.416 9.540 -4.028 1.00 22.38 4 VAL B CA 1
ATOM 1759 C C . VAL B 1 2 ? 38.092 10.606 -2.983 1.00 22.10 4 VAL B C 1
ATOM 1760 O O . VAL B 1 2 ? 38.387 10.437 -1.800 1.00 22.16 4 VAL B O 1
ATOM 1764 N N . ARG B 1 3 ? 37.489 11.705 -3.428 1.00 21.71 5 ARG B N 1
ATOM 1765 C CA . ARG B 1 3 ? 37.113 12.790 -2.526 1.00 21.33 5 ARG B CA 1
ATOM 1766 C C . ARG B 1 3 ? 35.604 12.835 -2.317 1.00 20.86 5 ARG B C 1
ATOM 1767 O O . ARG B 1 3 ? 34.837 12.989 -3.272 1.00 20.82 5 ARG B O 1
ATOM 1775 N N . ILE B 1 4 ? 35.189 12.690 -1.061 1.00 20.25 6 ILE B N 1
ATOM 1776 C CA . ILE B 1 4 ? 33.773 12.709 -0.702 1.00 19.69 6 ILE B CA 1
ATOM 1777 C C . ILE B 1 4 ? 33.467 13.902 0.198 1.00 19.32 6 ILE B C 1
ATOM 1778 O O . ILE B 1 4 ? 34.044 14.046 1.280 1.00 19.26 6 ILE B O 1
ATOM 1783 N N . GLN B 1 5 ? 32.558 14.754 -0.268 1.00 18.81 7 GLN B N 1
ATOM 1784 C CA . GLN B 1 5 ? 32.116 15.914 0.490 1.00 18.35 7 GLN B CA 1
ATOM 1785 C C . GLN B 1 5 ? 30.975 15.519 1.423 1.00 18.07 7 GLN B C 1
ATOM 1786 O O . GLN B 1 5 ? 29.892 15.143 0.969 1.00 17.95 7 GLN B O 1
ATOM 1792 N N . VAL B 1 6 ? 31.226 15.601 2.725 1.00 17.63 8 VAL B N 1
ATOM 1793 C CA . VAL B 1 6 ? 30.204 15.291 3.719 1.00 17.32 8 VAL B CA 1
ATOM 1794 C C . VAL B 1 6 ? 29.608 16.591 4.257 1.00 17.15 8 VAL B C 1
ATOM 1795 O O . VAL B 1 6 ? 30.260 17.330 5.000 1.00 17.10 8 VAL B O 1
ATOM 1799 N N . ILE B 1 7 ? 28.367 16.860 3.863 1.00 16.91 9 ILE B N 1
ATOM 1800 C CA . ILE B 1 7 ? 27.708 18.124 4.177 1.00 16.75 9 ILE B CA 1
ATOM 1801 C C . ILE B 1 7 ? 26.824 18.020 5.414 1.00 16.79 9 ILE B C 1
ATOM 1802 O O . ILE B 1 7 ? 25.815 17.311 5.410 1.00 16.62 9 ILE B O 1
ATOM 1807 N N . ASN B 1 8 ? 27.218 18.725 6.471 1.00 16.78 10 ASN B N 1
ATOM 1808 C CA . ASN B 1 8 ? 26.332 18.977 7.595 1.00 16.89 10 ASN B CA 1
ATOM 1809 C C . ASN B 1 8 ? 25.403 20.117 7.186 1.00 17.02 10 ASN B C 1
ATOM 1810 O O . ASN B 1 8 ? 25.858 21.246 7.020 1.00 16.94 10 ASN B O 1
ATOM 1815 N N . PRO B 1 9 ? 24.102 19.820 7.000 1.00 17.17 11 PRO B N 1
ATOM 1816 C CA . PRO B 1 9 ? 23.147 20.821 6.518 1.00 17.39 11 PRO B CA 1
ATOM 1817 C C . PRO B 1 9 ? 22.851 21.941 7.518 1.00 17.69 11 PRO B C 1
ATOM 1818 O O . PRO B 1 9 ? 22.312 22.978 7.125 1.00 17.64 11 PRO B O 1
ATOM 1822 N N . ASN B 1 10 ? 23.192 21.736 8.789 1.00 18.06 12 ASN B N 1
ATOM 1823 C CA . ASN B 1 10 ? 23.121 22.814 9.777 1.00 18.56 12 ASN B CA 1
ATOM 1824 C C . ASN B 1 10 ? 24.476 23.511 9.955 1.00 18.89 12 ASN B C 1
ATOM 1825 O O . ASN B 1 10 ? 25.505 22.998 9.509 1.00 18.91 12 ASN B O 1
ATOM 1830 N N . THR B 1 11 ? 24.467 24.671 10.607 1.00 19.38 13 THR B N 1
ATOM 1831 C CA . THR B 1 11 ? 25.664 25.513 10.721 1.00 19.92 13 THR B CA 1
ATOM 1832 C C . THR B 1 11 ? 26.531 25.214 11.950 1.00 20.32 13 THR B C 1
ATOM 1833 O O . THR B 1 11 ? 27.544 25.884 12.175 1.00 20.39 13 THR B O 1
ATOM 1837 N N . SER B 1 12 ? 26.138 24.214 12.736 1.00 20.82 14 SER B N 1
ATOM 1838 C CA . SER B 1 12 ? 26.873 23.844 13.947 1.00 21.33 14 SER B CA 1
ATOM 1839 C C . SER B 1 12 ? 28.261 23.287 13.626 1.00 21.70 14 SER B C 1
ATOM 1840 O O . SER B 1 12 ? 28.388 22.201 13.051 1.00 21.75 14 SER B O 1
ATOM 1843 N N . LEU B 1 13 ? 29.293 24.046 13.995 1.00 22.14 15 LEU B N 1
ATOM 1844 C CA . LEU B 1 13 ? 30.681 23.609 13.837 1.00 22.59 15 LEU B CA 1
ATOM 1845 C C . LEU B 1 13 ? 30.983 22.363 14.663 1.00 22.78 15 LEU B C 1
ATOM 1846 O O . LEU B 1 13 ? 31.733 21.490 14.223 1.00 22.82 15 LEU B O 1
ATOM 1851 N N . ALA B 1 14 ? 30.391 22.294 15.854 1.00 23.02 16 ALA B N 1
ATOM 1852 C CA . ALA B 1 14 ? 30.554 21.152 16.751 1.00 23.27 16 ALA B CA 1
ATOM 1853 C C . ALA B 1 14 ? 30.022 19.860 16.133 1.00 23.43 16 ALA B C 1
ATOM 1854 O O . ALA B 1 14 ? 30.671 18.815 16.219 1.00 23.48 16 ALA B O 1
ATOM 1856 N N . MET B 1 15 ? 28.849 19.938 15.504 1.00 23.63 17 MET B N 1
ATOM 1857 C CA . MET B 1 15 ? 28.245 18.772 14.861 1.00 23.82 17 MET B CA 1
ATOM 1858 C C . MET B 1 15 ? 28.971 18.391 13.572 1.00 23.79 17 MET B C 1
ATOM 1859 O O . MET B 1 15 ? 29.070 17.209 13.244 1.00 23.79 17 MET B O 1
ATOM 1864 N N . THR B 1 16 ? 29.477 19.394 12.854 1.00 23.84 18 THR B N 1
ATOM 1865 C CA . THR B 1 16 ? 30.288 19.171 11.654 1.00 23.93 18 THR B CA 1
ATOM 1866 C C . THR B 1 16 ? 31.545 18.368 12.004 1.00 24.00 18 THR B C 1
ATOM 1867 O O . THR B 1 16 ? 31.979 17.509 11.232 1.00 23.96 18 THR B O 1
ATOM 1871 N N . GLU B 1 17 ? 32.108 18.646 13.180 1.00 24.08 19 GLU B N 1
ATOM 1872 C CA . GLU B 1 17 ? 33.271 17.920 13.690 1.00 24.20 19 GLU B CA 1
ATOM 1873 C C . GLU B 1 17 ? 32.932 16.478 14.076 1.00 24.06 19 GLU B C 1
ATOM 1874 O O . GLU B 1 17 ? 33.727 15.568 13.834 1.00 24.11 19 GLU B O 1
ATOM 1880 N N . THR B 1 18 ? 31.756 16.280 14.672 1.00 23.89 20 THR B N 1
ATOM 1881 C CA . THR B 1 18 ? 31.264 14.945 15.022 1.00 23.75 20 THR B CA 1
ATOM 1882 C C . THR B 1 18 ? 31.013 14.122 13.755 1.00 23.55 20 THR B C 1
ATOM 1883 O O . THR B 1 18 ? 31.410 12.956 13.671 1.00 23.51 20 THR B O 1
ATOM 1887 N N . ILE B 1 19 ? 30.363 14.750 12.777 1.00 23.26 21 ILE B N 1
ATOM 1888 C CA . ILE B 1 19 ? 30.056 14.120 11.494 1.00 22.99 21 ILE B CA 1
ATOM 1889 C C . ILE B 1 19 ? 31.334 13.777 10.720 1.00 22.88 21 ILE B C 1
ATOM 1890 O O . ILE B 1 19 ? 31.472 12.665 10.201 1.00 22.85 21 ILE B O 1
ATOM 1895 N N . GLY B 1 20 ? 32.263 14.731 10.666 1.00 22.76 22 GLY B N 1
ATOM 1896 C CA . GLY B 1 20 ? 33.550 14.540 9.999 1.00 22.69 22 GLY B CA 1
ATOM 1897 C C . GLY B 1 20 ? 34.367 13.401 10.583 1.00 22.65 22 GLY B C 1
ATOM 1898 O O . GLY B 1 20 ? 34.970 12.621 9.842 1.00 22.61 22 GLY B O 1
ATOM 1899 N N . ALA B 1 21 ? 34.375 13.305 11.912 1.00 22.66 23 ALA B N 1
ATOM 1900 C CA . ALA B 1 21 ? 35.101 12.252 12.625 1.00 22.67 23 ALA B CA 1
ATOM 1901 C C . ALA B 1 21 ? 34.542 10.860 12.331 1.00 22.66 23 ALA B C 1
ATOM 1902 O O . ALA B 1 21 ? 35.304 9.915 12.122 1.00 22.65 23 ALA B O 1
ATOM 1904 N N . ALA B 1 22 ? 33.215 10.743 12.313 1.00 22.64 24 ALA B N 1
ATOM 1905 C CA . ALA B 1 22 ? 32.549 9.475 12.015 1.00 22.66 24 ALA B CA 1
ATOM 1906 C C . ALA B 1 22 ? 32.769 9.046 10.565 1.00 22.68 24 ALA B C 1
ATOM 1907 O O . ALA B 1 22 ? 32.872 7.852 10.273 1.00 22.63 24 ALA B O 1
ATOM 1909 N N . ALA B 1 23 ? 32.843 10.028 9.670 1.00 22.74 25 ALA B N 1
ATOM 1910 C CA . ALA B 1 23 ? 33.075 9.786 8.248 1.00 22.86 25 ALA B CA 1
ATOM 1911 C C . ALA B 1 23 ? 34.490 9.271 7.980 1.00 22.98 25 ALA B C 1
ATOM 1912 O O . ALA B 1 23 ? 34.674 8.315 7.223 1.00 22.92 25 ALA B O 1
ATOM 1914 N N . ARG B 1 24 ? 35.478 9.904 8.612 1.00 23.17 26 ARG B N 1
ATOM 1915 C CA . ARG B 1 24 ? 36.887 9.536 8.440 1.00 23.41 26 ARG B CA 1
ATOM 1916 C C . ARG B 1 24 ? 37.228 8.187 9.072 1.00 23.45 26 ARG B C 1
ATOM 1917 O O . ARG B 1 24 ? 38.113 7.477 8.588 1.00 23.46 26 ARG B O 1
ATOM 1925 N N . ALA B 1 25 ? 36.519 7.841 10.146 1.00 23.50 27 ALA B N 1
ATOM 1926 C CA . ALA B 1 25 ? 36.767 6.607 10.897 1.00 23.55 27 ALA B CA 1
ATOM 1927 C C . ALA B 1 25 ? 36.490 5.331 10.098 1.00 23.60 27 ALA B C 1
ATOM 1928 O O . ALA B 1 25 ? 37.083 4.286 10.373 1.00 23.64 27 ALA B O 1
ATOM 1930 N N . VAL B 1 26 ? 35.594 5.421 9.117 1.00 23.59 28 VAL B N 1
ATOM 1931 C CA . VAL B 1 26 ? 35.209 4.261 8.306 1.00 23.66 28 VAL B CA 1
ATOM 1932 C C . VAL B 1 26 ? 35.680 4.359 6.852 1.00 23.71 28 VAL B C 1
ATOM 1933 O O . VAL B 1 26 ? 35.592 3.384 6.100 1.00 23.70 28 VAL B O 1
ATOM 1937 N N . ALA B 1 27 ? 36.172 5.536 6.469 1.00 23.80 29 ALA B N 1
ATOM 1938 C CA . ALA B 1 27 ? 36.618 5.795 5.100 1.00 23.89 29 ALA B CA 1
ATOM 1939 C C . ALA B 1 27 ? 37.711 4.822 4.663 1.00 23.95 29 ALA B C 1
ATOM 1940 O O . ALA B 1 27 ? 38.650 4.548 5.415 1.00 23.97 29 ALA B O 1
ATOM 1942 N N . ALA B 1 28 ? 37.567 4.298 3.448 1.00 23.97 30 ALA B N 1
ATOM 1943 C CA . ALA B 1 28 ? 38.545 3.384 2.863 1.00 24.07 30 ALA B CA 1
ATOM 1944 C C . ALA B 1 28 ? 39.867 4.109 2.599 1.00 24.12 30 ALA B C 1
ATOM 1945 O O . ALA B 1 28 ? 39.873 5.329 2.417 1.00 24.10 30 ALA B O 1
ATOM 1947 N N . PRO B 1 29 ? 40.995 3.368 2.598 1.00 24.18 31 PRO B N 1
ATOM 1948 C CA . PRO B 1 29 ? 42.274 3.989 2.244 1.00 24.20 31 PRO B CA 1
ATOM 1949 C C . PRO B 1 29 ? 42.224 4.608 0.848 1.00 24.18 31 PRO B C 1
ATOM 1950 O O . PRO B 1 29 ? 41.772 3.963 -0.102 1.00 24.30 31 PRO B O 1
ATOM 1954 N N . GLY B 1 30 ? 42.665 5.858 0.740 1.00 24.10 32 GLY B N 1
ATOM 1955 C CA . GLY B 1 30 ? 42.608 6.592 -0.522 1.00 23.96 32 GLY B CA 1
ATOM 1956 C C . GLY B 1 30 ? 41.405 7.513 -0.632 1.00 23.83 32 GLY B C 1
ATOM 1957 O O . GLY B 1 30 ? 41.280 8.262 -1.602 1.00 23.92 32 GLY B O 1
ATOM 1958 N N . THR B 1 31 ? 40.519 7.452 0.360 1.00 23.66 33 THR B N 1
ATOM 1959 C CA . THR B 1 31 ? 39.357 8.336 0.417 1.00 23.42 33 THR B CA 1
ATOM 1960 C C . THR B 1 31 ? 39.647 9.557 1.286 1.00 23.29 33 THR B C 1
ATOM 1961 O O . THR B 1 31 ? 40.088 9.428 2.431 1.00 23.26 33 THR B O 1
ATOM 1965 N N . GLU B 1 32 ? 39.403 10.737 0.722 1.00 23.10 34 GLU B N 1
ATOM 1966 C CA . GLU B 1 32 ? 39.506 11.992 1.457 1.00 23.00 34 GLU B CA 1
ATOM 1967 C C . GLU B 1 32 ? 38.112 12.503 1.807 1.00 22.76 34 GLU B C 1
ATOM 1968 O O . GLU B 1 32 ? 37.238 12.595 0.941 1.00 22.74 34 GLU B O 1
ATOM 1974 N N . ILE B 1 33 ? 37.914 12.826 3.082 1.00 22.49 35 ILE B N 1
ATOM 1975 C CA . ILE B 1 33 ? 36.649 13.377 3.559 1.00 22.22 35 ILE B CA 1
ATOM 1976 C C . ILE B 1 33 ? 36.736 14.898 3.645 1.00 22.12 35 ILE B C 1
ATOM 1977 O O . ILE B 1 33 ? 37.651 15.444 4.269 1.00 22.07 35 ILE B O 1
ATOM 1982 N N . LEU B 1 34 ? 35.786 15.570 3.001 1.00 21.90 36 LEU B N 1
ATOM 1983 C CA . LEU B 1 34 ? 35.655 17.018 3.104 1.00 21.77 36 LEU B CA 1
ATOM 1984 C C . LEU B 1 34 ? 34.388 17.357 3.885 1.00 21.62 36 LEU B C 1
ATOM 1985 O O . LEU B 1 34 ? 33.293 17.432 3.320 1.00 21.60 36 LEU B O 1
ATOM 1990 N N . ALA B 1 35 ? 34.548 17.536 5.195 1.00 21.44 37 ALA B N 1
ATOM 1991 C CA . ALA B 1 35 ? 33.432 17.844 6.085 1.00 21.29 37 ALA B CA 1
ATOM 1992 C C . ALA B 1 35 ? 33.138 19.340 6.078 1.00 21.22 37 ALA B C 1
ATOM 1993 O O . ALA B 1 35 ? 33.978 20.151 6.476 1.00 21.17 37 ALA B O 1
ATOM 1995 N N . VAL B 1 36 ? 31.941 19.694 5.615 1.00 21.07 38 VAL B N 1
ATOM 1996 C CA . VAL B 1 36 ? 31.551 21.095 5.445 1.00 20.98 38 VAL B CA 1
ATOM 1997 C C . VAL B 1 36 ? 30.161 21.389 6.008 1.00 21.01 38 VAL B C 1
ATOM 1998 O O . VAL B 1 36 ? 29.393 20.474 6.312 1.00 20.95 38 VAL B O 1
ATOM 2002 N N . CYS B 1 37 ? 29.857 22.678 6.142 1.00 21.02 39 CYS B N 1
ATOM 2003 C CA . CYS B 1 37 ? 28.525 23.149 6.508 1.00 21.10 39 CYS B CA 1
ATOM 2004 C C . CYS B 1 37 ? 28.212 24.420 5.708 1.00 21.03 39 CYS B C 1
ATOM 2005 O O . CYS B 1 37 ? 29.130 25.039 5.165 1.00 20.98 39 CYS B O 1
ATOM 2008 N N . PRO B 1 38 ? 26.920 24.806 5.614 1.00 21.05 40 PRO B N 1
ATOM 2009 C CA . PRO B 1 38 ? 26.583 26.025 4.875 1.00 21.06 40 PRO B CA 1
ATOM 2010 C C . PRO B 1 38 ? 27.140 27.279 5.545 1.00 21.10 40 PRO B C 1
ATOM 2011 O O . PRO B 1 38 ? 27.282 27.316 6.770 1.00 21.03 40 PRO B O 1
ATOM 2015 N N . ARG B 1 39 ? 27.453 28.290 4.737 1.00 21.12 41 ARG B N 1
ATOM 2016 C CA . ARG B 1 39 ? 27.949 29.571 5.240 1.00 21.15 41 ARG B CA 1
ATOM 2017 C C . ARG B 1 39 ? 26.846 30.355 5.950 1.00 21.14 41 ARG B C 1
ATOM 2018 O O . ARG B 1 39 ? 27.122 31.176 6.829 1.00 21.21 41 ARG B O 1
ATOM 2020 N N . ALA B 1 40 ? 25.601 30.093 5.557 1.00 21.05 42 ALA B N 1
ATOM 2021 C CA . ALA B 1 40 ? 24.428 30.703 6.175 1.00 20.93 42 ALA B CA 1
ATOM 2022 C C . ALA B 1 40 ? 23.299 29.684 6.286 1.00 20.82 42 ALA B C 1
ATOM 2023 O O . ALA B 1 40 ? 23.114 28.851 5.394 1.00 20.82 42 ALA B O 1
ATOM 2025 N N . GLY B 1 41 ? 22.550 29.750 7.384 1.00 20.67 43 GLY B N 1
ATOM 2026 C CA . GLY B 1 41 ? 21.409 28.865 7.575 1.00 20.47 43 GLY B CA 1
ATOM 2027 C C . GLY B 1 41 ? 20.944 28.697 9.005 1.00 20.32 43 GLY B C 1
ATOM 2028 O O . GLY B 1 41 ? 20.839 29.666 9.760 1.00 20.36 43 GLY B O 1
ATOM 2029 N N . VAL B 1 42 ? 20.670 27.448 9.366 1.00 20.10 44 VAL B N 1
ATOM 2030 C CA . VAL B 1 42 ? 20.064 27.105 10.647 1.00 19.91 44 VAL B CA 1
ATOM 2031 C C . VAL B 1 42 ? 21.079 26.362 11.535 1.00 19.68 44 VAL B C 1
ATOM 2032 O O . VAL B 1 42 ? 21.849 25.544 11.031 1.00 19.66 44 VAL B O 1
ATOM 2036 N N . PRO B 1 43 ? 21.109 26.670 12.852 1.00 19.49 45 PRO B N 1
ATOM 2037 C CA . PRO B 1 43 ? 22.038 26.003 13.777 1.00 19.32 45 PRO B CA 1
ATOM 2038 C C . PRO B 1 43 ? 21.694 24.535 14.019 1.00 19.10 45 PRO B C 1
ATOM 2039 O O . PRO B 1 43 ? 22.583 23.732 14.312 1.00 19.11 45 PRO B O 1
ATOM 2043 N N . SER B 1 44 ? 20.409 24.206 13.908 1.00 18.81 46 SER B N 1
ATOM 2044 C CA . SER B 1 44 ? 19.921 22.838 14.043 1.00 18.53 46 SER B CA 1
ATOM 2045 C C . SER B 1 44 ? 18.645 22.675 13.228 1.00 18.32 46 SER B C 1
ATOM 2046 O O . SER B 1 44 ? 17.888 23.630 13.051 1.00 18.25 46 SER B O 1
ATOM 2049 N N . ILE B 1 45 ? 18.407 21.463 12.737 1.00 18.03 47 ILE B N 1
ATOM 2050 C CA . ILE B 1 45 ? 17.241 21.197 11.902 1.00 17.73 47 ILE B CA 1
ATOM 2051 C C . ILE B 1 45 ? 16.166 20.475 12.710 1.00 17.59 47 ILE B C 1
ATOM 2052 O O . ILE B 1 45 ? 16.319 19.302 13.065 1.00 17.54 47 ILE B O 1
ATOM 2057 N N . GLU B 1 46 ? 15.086 21.197 13.002 1.00 17.34 48 GLU B N 1
ATOM 2058 C CA . GLU B 1 46 ? 14.042 20.723 13.911 1.00 17.17 48 GLU B CA 1
ATOM 2059 C C . GLU B 1 46 ? 12.638 20.979 13.361 1.00 16.99 48 GLU B C 1
ATOM 2060 O O . GLU B 1 46 ? 11.778 21.529 14.055 1.00 17.07 48 GLU B O 1
ATOM 2066 N N . GLY B 1 47 ? 12.407 20.576 12.115 1.00 16.72 49 GLY B N 1
ATOM 2067 C CA . GLY B 1 47 ? 11.102 20.753 11.484 1.00 16.37 49 GLY B CA 1
ATOM 2068 C C . GLY B 1 47 ? 11.184 21.072 10.006 1.00 16.12 49 GLY B C 1
ATOM 2069 O O . GLY B 1 47 ? 12.274 21.163 9.441 1.00 16.03 49 GLY B O 1
ATOM 2070 N N . HIS B 1 48 ? 10.019 21.259 9.390 1.00 15.94 50 HIS B N 1
ATOM 2071 C CA . HIS B 1 48 ? 9.900 21.443 7.942 1.00 15.78 50 HIS B CA 1
ATOM 2072 C C . HIS B 1 48 ? 10.502 22.757 7.444 1.00 15.73 50 HIS B C 1
ATOM 2073 O O . HIS B 1 48 ? 11.146 22.788 6.392 1.00 15.55 50 HIS B O 1
ATOM 2080 N N . PHE B 1 49 ? 10.283 23.833 8.200 1.00 15.71 51 PHE B N 1
ATOM 2081 C CA . PHE B 1 49 ? 10.849 25.149 7.888 1.00 15.77 51 PHE B CA 1
ATOM 2082 C C . PHE B 1 49 ? 12.376 25.097 7.904 1.00 15.82 51 PHE B C 1
ATOM 2083 O O . PHE B 1 49 ? 13.027 25.589 6.980 1.00 15.79 51 PHE B O 1
ATOM 2091 N N . ASP B 1 50 ? 12.932 24.490 8.952 1.00 15.94 52 ASP B N 1
ATOM 2092 C CA . ASP B 1 50 ? 14.377 24.305 9.081 1.00 16.06 52 ASP B CA 1
ATOM 2093 C C . ASP B 1 50 ? 14.954 23.496 7.921 1.00 16.20 52 ASP B C 1
ATOM 2094 O O . ASP B 1 50 ? 16.049 23.792 7.438 1.00 16.16 52 ASP B O 1
ATOM 2099 N N . GLU B 1 51 ? 14.210 22.483 7.478 1.00 16.38 53 GLU B N 1
ATOM 2100 C CA . GLU B 1 51 ? 14.640 21.626 6.371 1.00 16.65 53 GLU B CA 1
ATOM 2101 C C . GLU B 1 51 ? 14.700 22.371 5.039 1.00 16.49 53 GLU B C 1
ATOM 2102 O O . GLU B 1 51 ? 15.593 22.119 4.229 1.00 16.46 53 GLU B O 1
ATOM 2108 N N . ALA B 1 52 ? 13.752 23.282 4.824 1.00 16.37 54 ALA B N 1
ATOM 2109 C CA . ALA B 1 52 ? 13.706 24.094 3.606 1.00 16.34 54 ALA B CA 1
ATOM 2110 C C . ALA B 1 52 ? 14.923 25.015 3.493 1.00 16.29 54 ALA B C 1
ATOM 2111 O O . ALA B 1 52 ? 15.480 25.185 2.407 1.00 16.21 54 ALA B O 1
ATOM 2113 N N . ILE B 1 53 ? 15.327 25.600 4.620 1.00 16.27 55 ILE B N 1
ATOM 2114 C CA . ILE B 1 53 ? 16.540 26.417 4.683 1.00 16.27 55 ILE B CA 1
ATOM 2115 C C . ILE B 1 53 ? 17.782 25.541 4.512 1.00 16.23 55 ILE B C 1
ATOM 2116 O O . ILE B 1 53 ? 18.701 25.894 3.768 1.00 16.20 55 ILE B O 1
ATOM 2121 N N . ALA B 1 54 ? 17.789 24.394 5.192 1.00 16.20 56 ALA B N 1
ATOM 2122 C CA . ALA B 1 54 ? 18.890 23.435 5.106 1.00 16.17 56 ALA B CA 1
ATOM 2123 C C . ALA B 1 54 ? 19.101 22.930 3.680 1.00 16.17 56 ALA B C 1
ATOM 2124 O O . ALA B 1 54 ? 20.239 22.723 3.257 1.00 16.19 56 ALA B O 1
ATOM 2126 N N . ALA B 1 55 ? 18.000 22.742 2.951 1.00 16.10 57 ALA B N 1
ATOM 2127 C CA . ALA B 1 55 ? 18.039 22.268 1.566 1.00 16.09 57 ALA B CA 1
ATOM 2128 C C . ALA B 1 55 ? 18.836 23.203 0.655 1.00 16.08 57 ALA B C 1
ATOM 2129 O O . ALA B 1 55 ? 19.644 22.746 -0.153 1.00 15.99 57 ALA B O 1
ATOM 2131 N N . VAL B 1 56 ? 18.607 24.507 0.797 1.00 16.04 58 VAL B N 1
ATOM 2132 C CA . VAL B 1 56 ? 19.333 25.513 0.018 1.00 16.15 58 VAL B CA 1
ATOM 2133 C C . VAL B 1 56 ? 20.796 25.604 0.471 1.00 16.02 58 VAL B C 1
ATOM 2134 O O . VAL B 1 56 ? 21.692 25.836 -0.346 1.00 16.05 58 VAL B O 1
ATOM 2138 N N . GLY B 1 57 ? 21.027 25.398 1.766 1.00 15.95 59 GLY B N 1
ATOM 2139 C CA . GLY B 1 57 ? 22.380 25.310 2.316 1.00 15.84 59 GLY B CA 1
ATOM 2140 C C . GLY B 1 57 ? 23.138 24.109 1.779 1.00 15.79 59 GLY B C 1
ATOM 2141 O O . GLY B 1 57 ? 24.337 24.195 1.504 1.00 15.75 59 GLY B O 1
ATOM 2142 N N . VAL B 1 58 ? 22.432 22.988 1.634 1.00 15.70 60 VAL B N 1
ATOM 2143 C CA . VAL B 1 58 ? 22.979 21.793 0.993 1.00 15.69 60 VAL B CA 1
ATOM 2144 C C . VAL B 1 58 ? 23.381 22.112 -0.448 1.00 15.67 60 VAL B C 1
ATOM 2145 O O . VAL B 1 58 ? 24.491 21.788 -0.869 1.00 15.70 60 VAL B O 1
ATOM 2149 N N . LEU B 1 59 ? 22.484 22.773 -1.182 1.00 15.72 61 LEU B N 1
ATOM 2150 C CA . LEU B 1 59 ? 22.732 23.147 -2.578 1.00 15.78 61 LEU B CA 1
ATOM 2151 C C . LEU B 1 59 ? 23.942 24.064 -2.737 1.00 15.85 61 LEU B C 1
ATOM 2152 O O . LEU B 1 59 ? 24.699 23.934 -3.702 1.00 15.83 61 LEU B O 1
ATOM 2157 N N . GLU B 1 60 ? 24.115 24.983 -1.788 1.00 15.99 62 GLU B N 1
ATOM 2158 C CA . GLU B 1 60 ? 25.279 25.867 -1.754 1.00 16.11 62 GLU B CA 1
ATOM 2159 C C . GLU B 1 60 ? 26.576 25.065 -1.656 1.00 16.22 62 GLU B C 1
ATOM 2160 O O . GLU B 1 60 ? 27.551 25.365 -2.349 1.00 16.30 62 GLU B O 1
ATOM 2162 N N . GLN B 1 61 ? 26.574 24.039 -0.807 1.00 16.27 63 GLN B N 1
ATOM 2163 C CA . GLN B 1 61 ? 27.745 23.182 -0.630 1.00 16.36 63 GLN B CA 1
ATOM 2164 C C . GLN B 1 61 ? 27.922 22.165 -1.757 1.00 16.36 63 GLN B C 1
ATOM 2165 O O . GLN B 1 61 ? 29.052 21.829 -2.112 1.00 16.39 63 GLN B O 1
ATOM 2171 N N . ILE B 1 62 ? 26.809 21.683 -2.313 1.00 16.35 64 ILE B N 1
ATOM 2172 C CA . ILE B 1 62 ? 26.840 20.831 -3.507 1.00 16.41 64 ILE B CA 1
ATOM 2173 C C . ILE B 1 62 ? 27.538 21.579 -4.645 1.00 16.52 64 ILE B C 1
ATOM 2174 O O . ILE B 1 62 ? 28.412 21.025 -5.318 1.00 16.44 64 ILE B O 1
ATOM 2179 N N . ARG B 1 63 ? 27.149 22.839 -4.835 1.00 16.70 65 ARG B N 1
ATOM 2180 C CA . ARG B 1 63 ? 27.781 23.725 -5.809 1.00 17.00 65 ARG B CA 1
ATOM 2181 C C . ARG B 1 63 ? 29.281 23.840 -5.540 1.00 17.13 65 ARG B C 1
ATOM 2182 O O . ARG B 1 63 ? 30.088 23.703 -6.460 1.00 17.23 65 ARG B O 1
ATOM 2190 N N . ALA B 1 64 ? 29.637 24.082 -4.279 1.00 17.30 66 ALA B N 1
ATOM 2191 C CA . ALA B 1 64 ? 31.034 24.198 -3.860 1.00 17.48 66 ALA B CA 1
ATOM 2192 C C . ALA B 1 64 ? 31.820 22.917 -4.134 1.00 17.62 66 ALA B C 1
ATOM 2193 O O . ALA B 1 64 ? 32.948 22.974 -4.623 1.00 17.66 66 ALA B O 1
ATOM 2195 N N . GLY B 1 65 ? 31.213 21.771 -3.829 1.00 17.74 67 GLY B N 1
ATOM 2196 C CA . GLY B 1 65 ? 31.829 20.466 -4.066 1.00 17.95 67 GLY B CA 1
ATOM 2197 C C . GLY B 1 65 ? 32.034 20.165 -5.539 1.00 18.11 67 GLY B C 1
ATOM 2198 O O . GLY B 1 65 ? 33.110 19.719 -5.945 1.00 18.05 67 GLY B O 1
ATOM 2199 N N . ARG B 1 66 ? 30.997 20.415 -6.337 1.00 18.30 68 ARG B N 1
ATOM 2200 C CA . ARG B 1 66 ? 31.058 20.224 -7.787 1.00 18.59 68 ARG B CA 1
ATOM 2201 C C . ARG B 1 66 ? 32.062 21.188 -8.424 1.00 18.92 68 ARG B C 1
ATOM 2202 O O . ARG B 1 66 ? 32.723 20.848 -9.407 1.00 18.91 68 ARG B O 1
ATOM 2210 N N . GLU B 1 67 ? 32.169 22.383 -7.844 1.00 19.42 69 GLU B N 1
ATOM 2211 C CA . GLU B 1 67 ? 33.142 23.395 -8.256 1.00 19.95 69 GLU B CA 1
ATOM 2212 C C . GLU B 1 67 ? 34.574 22.897 -8.045 1.00 20.03 69 GLU B C 1
ATOM 2213 O O . GLU B 1 67 ? 35.478 23.238 -8.811 1.00 20.09 69 GLU B O 1
ATOM 2219 N N . GLN B 1 68 ? 34.759 22.084 -7.004 1.00 20.10 70 GLN B N 1
ATOM 2220 C CA . GLN B 1 68 ? 36.059 21.509 -6.652 1.00 20.20 70 GLN B CA 1
ATOM 2221 C C . GLN B 1 68 ? 36.324 20.189 -7.377 1.00 19.97 70 GLN B C 1
ATOM 2222 O O . GLN B 1 68 ? 37.454 19.695 -7.385 1.00 20.11 70 GLN B O 1
ATOM 2228 N N . GLY B 1 69 ? 35.279 19.619 -7.973 1.00 19.66 71 GLY B N 1
ATOM 2229 C CA . GLY B 1 69 ? 35.387 18.359 -8.703 1.00 19.21 71 GLY B CA 1
ATOM 2230 C C . GLY B 1 69 ? 35.460 17.137 -7.805 1.00 18.93 71 GLY B C 1
ATOM 2231 O O . GLY B 1 69 ? 36.232 16.213 -8.068 1.00 18.92 71 GLY B O 1
ATOM 2232 N N . VAL B 1 70 ? 34.652 17.130 -6.746 1.00 18.60 72 VAL B N 1
ATOM 2233 C CA . VAL B 1 70 ? 34.576 15.984 -5.835 1.00 18.26 72 VAL B CA 1
ATOM 2234 C C . VAL B 1 70 ? 33.874 14.800 -6.505 1.00 18.06 72 VAL B C 1
ATOM 2235 O O . VAL B 1 70 ? 33.178 14.967 -7.511 1.00 18.03 72 VAL B O 1
ATOM 2239 N N . ASP B 1 71 ? 34.062 13.610 -5.942 1.00 17.75 73 ASP B N 1
ATOM 2240 C CA . ASP B 1 71 ? 33.541 12.380 -6.538 1.00 17.49 73 ASP B CA 1
ATOM 2241 C C . ASP B 1 71 ? 32.135 12.022 -6.058 1.00 17.15 73 ASP B C 1
ATOM 2242 O O . ASP B 1 71 ? 31.411 11.289 -6.736 1.00 17.09 73 ASP B O 1
ATOM 2247 N N . GLY B 1 72 ? 31.754 12.540 -4.894 1.00 16.76 74 GLY B N 1
ATOM 2248 C CA . GLY B 1 72 ? 30.438 12.270 -4.324 1.00 16.29 74 GLY B CA 1
ATOM 2249 C C . GLY B 1 72 ? 30.102 13.149 -3.138 1.00 15.93 74 GLY B C 1
ATOM 2250 O O . GLY B 1 72 ? 30.963 13.863 -2.614 1.00 15.91 74 GLY B O 1
ATOM 2251 N N . HIS B 1 73 ? 28.843 13.091 -2.714 1.00 15.60 75 HIS B N 1
ATOM 2252 C CA . HIS B 1 73 ? 28.344 13.944 -1.639 1.00 15.26 75 HIS B CA 1
ATOM 2253 C C . HIS B 1 73 ? 27.518 13.156 -0.630 1.00 15.04 75 HIS B C 1
ATOM 2254 O O . HIS B 1 73 ? 26.835 12.192 -0.985 1.00 14.93 75 HIS B O 1
ATOM 2261 N N . VAL B 1 74 ? 27.583 13.587 0.626 1.00 14.70 76 VAL B N 1
ATOM 2262 C CA . VAL B 1 74 ? 26.748 13.043 1.691 1.00 14.46 76 VAL B CA 1
ATOM 2263 C C . VAL B 1 74 ? 25.958 14.183 2.337 1.00 14.36 76 VAL B C 1
ATOM 2264 O O . VAL B 1 74 ? 26.532 15.206 2.715 1.00 14.26 76 VAL B O 1
ATOM 2268 N N . ILE B 1 75 ? 24.642 14.008 2.440 1.00 14.29 77 ILE B N 1
ATOM 2269 C CA . ILE B 1 75 ? 23.794 14.947 3.172 1.00 14.27 77 ILE B CA 1
ATOM 2270 C C . ILE B 1 75 ? 23.605 14.418 4.594 1.00 14.43 77 ILE B C 1
ATOM 2271 O O . ILE B 1 75 ? 22.846 13.471 4.824 1.00 14.33 77 ILE B O 1
ATOM 2276 N N . ALA B 1 76 ? 24.308 15.042 5.539 1.00 14.61 78 ALA B N 1
ATOM 2277 C CA . ALA B 1 76 ? 24.424 14.522 6.902 1.00 14.81 78 ALA B CA 1
ATOM 2278 C C . ALA B 1 76 ? 23.413 15.090 7.901 1.00 14.99 78 ALA B C 1
ATOM 2279 O O . ALA B 1 76 ? 23.773 15.504 9.008 1.00 14.96 78 ALA B O 1
ATOM 2281 N N . SER B 1 77 ? 22.148 15.112 7.495 1.00 15.14 79 SER B N 1
ATOM 2282 C CA . SER B 1 77 ? 21.050 15.381 8.412 1.00 15.40 79 SER B CA 1
ATOM 2283 C C . SER B 1 77 ? 19.975 14.327 8.215 1.00 15.43 79 SER B C 1
ATOM 2284 O O . SER B 1 77 ? 19.602 14.017 7.080 1.00 15.42 79 SER B O 1
ATOM 2287 N N . PHE B 1 78 ? 19.498 13.768 9.323 1.00 15.63 80 PHE B N 1
ATOM 2288 C CA . PHE B 1 78 ? 18.415 12.797 9.285 1.00 15.75 80 PHE B CA 1
ATOM 2289 C C . PHE B 1 78 ? 17.143 13.539 8.898 1.00 15.89 80 PHE B C 1
ATOM 2290 O O . PHE B 1 78 ? 16.618 14.354 9.662 1.00 16.29 80 PHE B O 1
ATOM 2298 N N . GLY B 1 79 ? 16.671 13.252 7.692 1.00 15.84 81 GLY B N 1
ATOM 2299 C CA . GLY B 1 79 ? 15.656 14.062 7.032 1.00 15.49 81 GLY B CA 1
ATOM 2300 C C . GLY B 1 79 ? 16.072 14.274 5.590 1.00 15.25 81 GLY B C 1
ATOM 2301 O O . GLY B 1 79 ? 15.245 14.600 4.737 1.00 15.32 81 GLY B O 1
ATOM 2302 N N . ASP B 1 80 ? 17.368 14.077 5.334 1.00 14.97 82 ASP B N 1
ATOM 2303 C CA . ASP B 1 80 ? 17.966 14.164 3.995 1.00 14.67 82 ASP B CA 1
ATOM 2304 C C . ASP B 1 80 ? 17.497 15.391 3.200 1.00 14.46 82 ASP B C 1
ATOM 2305 O O . ASP B 1 80 ? 17.012 15.247 2.073 1.00 14.37 82 ASP B O 1
ATOM 2310 N N . PRO B 1 81 ? 17.649 16.601 3.781 1.00 14.29 83 PRO B N 1
ATOM 2311 C CA . PRO B 1 81 ? 17.095 17.803 3.154 1.00 14.18 83 PRO B CA 1
ATOM 2312 C C . PRO B 1 81 ? 17.692 18.087 1.777 1.00 14.05 83 PRO B C 1
ATOM 2313 O O . PRO B 1 81 ? 18.915 18.067 1.610 1.00 14.07 83 PRO B O 1
ATOM 2317 N N . GLY B 1 82 ? 16.815 18.325 0.805 1.00 13.91 84 GLY B N 1
ATOM 2318 C CA . GLY B 1 82 ? 17.212 18.678 -0.555 1.00 13.76 84 GLY B CA 1
ATOM 2319 C C . GLY B 1 82 ? 17.897 17.580 -1.348 1.00 13.65 84 GLY B C 1
ATOM 2320 O O . GLY B 1 82 ? 18.654 17.874 -2.274 1.00 13.66 84 GLY B O 1
ATOM 2321 N N . LEU B 1 83 ? 17.623 16.322 -1.002 1.00 13.51 85 LEU B N 1
ATOM 2322 C CA . LEU B 1 83 ? 18.287 15.174 -1.633 1.00 13.43 85 LEU B CA 1
ATOM 2323 C C . LEU B 1 83 ? 18.154 15.157 -3.157 1.00 13.33 85 LEU B C 1
ATOM 2324 O O . LEU B 1 83 ? 19.157 15.074 -3.867 1.00 13.24 85 LEU B O 1
ATOM 2329 N N . LEU B 1 84 ? 16.921 15.242 -3.651 1.00 13.30 86 LEU B N 1
ATOM 2330 C CA . LEU B 1 84 ? 16.667 15.163 -5.091 1.00 13.28 86 LEU B CA 1
ATOM 2331 C C . LEU B 1 84 ? 17.118 16.420 -5.830 1.00 13.24 86 LEU B C 1
ATOM 2332 O O . LEU B 1 84 ? 17.581 16.341 -6.970 1.00 13.20 86 LEU B O 1
ATOM 2337 N N . ALA B 1 85 ? 16.989 17.570 -5.169 1.00 13.15 87 ALA B N 1
ATOM 2338 C CA . ALA B 1 85 ? 17.516 18.832 -5.687 1.00 13.18 87 ALA B CA 1
ATOM 2339 C C . ALA B 1 85 ? 19.033 18.753 -5.847 1.00 13.15 87 ALA B C 1
ATOM 2340 O O . ALA B 1 85 ? 19.581 19.194 -6.862 1.00 13.10 87 ALA B O 1
ATOM 2342 N N . ALA B 1 86 ? 19.695 18.175 -4.845 1.00 13.20 88 ALA B N 1
ATOM 2343 C CA . ALA B 1 86 ? 21.146 17.980 -4.859 1.00 13.25 88 ALA B CA 1
ATOM 2344 C C . ALA B 1 86 ? 21.586 17.009 -5.951 1.00 13.32 88 ALA B C 1
ATOM 2345 O O . ALA B 1 86 ? 22.619 17.216 -6.590 1.00 13.29 88 ALA B O 1
ATOM 2347 N N . ARG B 1 87 ? 20.798 15.956 -6.164 1.00 13.35 89 ARG B N 1
ATOM 2348 C CA . ARG B 1 87 ? 21.100 14.962 -7.194 1.00 13.44 89 ARG B CA 1
ATOM 2349 C C . ARG B 1 87 ? 21.029 15.543 -8.604 1.00 13.55 89 ARG B C 1
ATOM 2350 O O . ARG B 1 87 ? 21.775 15.120 -9.488 1.00 13.55 89 ARG B O 1
ATOM 2358 N N . GLU B 1 88 ? 20.142 16.515 -8.799 1.00 13.70 90 GLU B N 1
ATOM 2359 C CA . GLU B 1 88 ? 20.053 17.240 -10.066 1.00 13.97 90 GLU B CA 1
ATOM 2360 C C . GLU B 1 88 ? 21.285 18.114 -10.291 1.00 14.05 90 GLU B C 1
ATOM 2361 O O . GLU B 1 88 ? 21.855 18.117 -11.383 1.00 14.09 90 GLU B O 1
ATOM 2367 N N . LEU B 1 89 ? 21.691 18.842 -9.252 1.00 14.15 91 LEU B N 1
ATOM 2368 C CA . LEU B 1 89 ? 22.810 19.781 -9.344 1.00 14.32 91 LEU B CA 1
ATOM 2369 C C . LEU B 1 89 ? 24.170 19.085 -9.424 1.00 14.48 91 LEU B C 1
ATOM 2370 O O . LEU B 1 89 ? 25.039 19.504 -10.191 1.00 14.53 91 LEU B O 1
ATOM 2375 N N . ALA B 1 90 ? 24.349 18.027 -8.637 1.00 14.64 92 ALA B N 1
ATOM 2376 C CA . ALA B 1 90 ? 25.627 17.317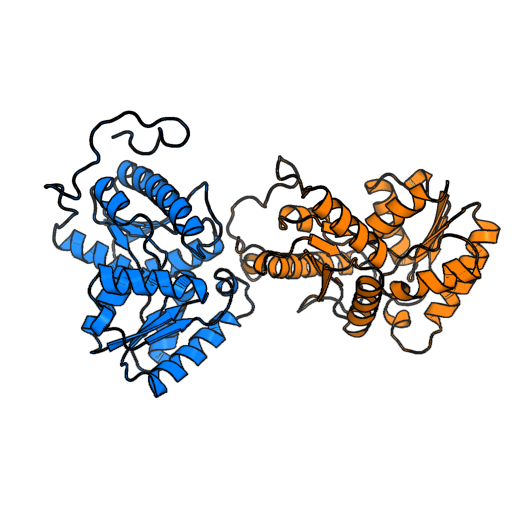 -8.581 1.00 14.72 92 ALA B CA 1
ATOM 2377 C C . ALA B 1 90 ? 25.802 16.334 -9.733 1.00 14.82 92 ALA B C 1
ATOM 2378 O O . ALA B 1 90 ? 24.824 15.795 -10.260 1.00 14.80 92 ALA B O 1
ATOM 2380 N N . GLN B 1 91 ? 27.057 16.114 -10.119 1.00 14.82 93 GLN B N 1
ATOM 2381 C CA . GLN B 1 91 ? 27.402 15.084 -11.092 1.00 14.97 93 GLN B CA 1
ATOM 2382 C C . GLN B 1 91 ? 27.654 13.758 -10.378 1.00 14.83 93 GLN B C 1
ATOM 2383 O O . GLN B 1 91 ? 27.148 12.715 -10.797 1.00 14.88 93 GLN B O 1
ATOM 2389 N N . GLY B 1 92 ? 28.441 13.807 -9.306 1.00 14.69 94 GLY B N 1
ATOM 2390 C CA . GLY B 1 92 ? 28.689 12.635 -8.469 1.00 14.45 94 GLY B CA 1
ATOM 2391 C C . GLY B 1 92 ? 27.454 12.266 -7.664 1.00 14.27 94 GLY B C 1
ATOM 2392 O O . GLY B 1 92 ? 26.566 13.103 -7.475 1.00 14.29 94 GLY B O 1
ATOM 2393 N N . PRO B 1 93 ? 27.385 11.010 -7.184 1.00 14.11 95 PRO B N 1
ATOM 2394 C CA . PRO B 1 93 ? 26.227 10.561 -6.409 1.00 13.97 95 PRO B CA 1
ATOM 2395 C C . PRO B 1 93 ? 26.053 11.340 -5.107 1.00 13.80 95 PRO B C 1
ATOM 2396 O O . PRO B 1 93 ? 27.039 11.789 -4.515 1.00 13.88 95 PRO B O 1
ATOM 2400 N N . VAL B 1 94 ? 24.801 11.511 -4.691 1.00 13.55 96 VAL B N 1
ATOM 2401 C CA . VAL B 1 94 ? 24.472 12.170 -3.430 1.00 13.33 96 VAL B CA 1
ATOM 2402 C C . VAL B 1 94 ? 23.652 11.203 -2.579 1.00 13.21 96 VAL B C 1
ATOM 2403 O O . VAL B 1 94 ? 22.601 10.723 -3.011 1.00 13.11 96 VAL B O 1
ATOM 2407 N N . ILE B 1 95 ? 24.146 10.918 -1.377 1.00 13.06 97 ILE B N 1
ATOM 2408 C CA . ILE B 1 95 ? 23.492 9.972 -0.474 1.00 12.98 97 ILE B CA 1
ATOM 2409 C C . ILE B 1 95 ? 23.108 10.653 0.837 1.00 12.95 97 ILE B C 1
ATOM 2410 O O . ILE B 1 95 ? 23.934 11.312 1.471 1.00 12.96 97 ILE B O 1
ATOM 2415 N N . GLY B 1 96 ? 21.846 10.499 1.227 1.00 12.89 98 GLY B N 1
ATOM 2416 C CA . GLY B 1 96 ? 21.371 10.996 2.513 1.00 12.86 98 GLY B CA 1
ATOM 2417 C C . GLY B 1 96 ? 21.688 10.002 3.612 1.00 12.84 98 GLY B C 1
ATOM 2418 O O . GLY B 1 96 ? 21.779 8.798 3.359 1.00 12.82 98 GLY B O 1
ATOM 2419 N N . ILE B 1 97 ? 21.860 10.499 4.834 1.00 12.84 99 ILE B N 1
ATOM 2420 C CA . ILE B 1 97 ? 22.210 9.629 5.960 1.00 12.85 99 ILE B CA 1
ATOM 2421 C C . ILE B 1 97 ? 21.029 8.797 6.465 1.00 12.86 99 ILE B C 1
ATOM 2422 O O . ILE B 1 97 ? 21.218 7.667 6.916 1.00 12.91 99 ILE B O 1
ATOM 2427 N N . ALA B 1 98 ? 19.821 9.349 6.381 1.00 12.87 100 ALA B N 1
ATOM 2428 C CA . ALA B 1 98 ? 18.617 8.587 6.701 1.00 12.91 100 ALA B CA 1
ATOM 2429 C C . ALA B 1 98 ? 18.440 7.475 5.673 1.00 12.97 100 ALA B C 1
ATOM 2430 O O . ALA B 1 98 ? 18.190 6.323 6.030 1.00 12.89 100 ALA B O 1
ATOM 2432 N N . GLU B 1 99 ? 18.601 7.835 4.401 1.00 12.98 101 GLU B N 1
ATOM 2433 C CA . GLU B 1 99 ? 18.566 6.893 3.286 1.00 13.11 101 GLU B CA 1
ATOM 2434 C C . GLU B 1 99 ? 19.551 5.741 3.494 1.00 13.15 101 GLU B C 1
ATOM 2435 O O . GLU B 1 99 ? 19.169 4.571 3.427 1.00 13.01 101 GLU B O 1
ATOM 2441 N N . ALA B 1 100 ? 20.810 6.083 3.764 1.00 13.18 102 ALA B N 1
ATOM 2442 C CA . ALA B 1 100 ? 21.873 5.093 3.916 1.00 13.41 102 ALA B CA 1
ATOM 2443 C C . ALA B 1 100 ? 21.667 4.174 5.119 1.00 13.56 102 ALA B C 1
ATOM 2444 O O . ALA B 1 100 ? 21.822 2.958 5.004 1.00 13.55 102 ALA B O 1
ATOM 2446 N N . ALA B 1 101 ? 21.311 4.758 6.263 1.00 13.80 103 ALA B N 1
ATOM 2447 C CA . ALA B 1 101 ? 21.080 3.990 7.489 1.00 14.10 103 ALA B CA 1
ATOM 2448 C C . ALA B 1 101 ? 19.923 3.004 7.338 1.00 14.34 103 ALA B C 1
ATOM 2449 O O . ALA B 1 101 ? 20.021 1.859 7.783 1.00 14.30 103 ALA B O 1
ATOM 2451 N N . MET B 1 102 ? 18.840 3.453 6.705 1.00 14.70 104 MET B N 1
ATOM 2452 C CA . MET B 1 102 ? 17.676 2.602 6.445 1.00 15.18 104 MET B CA 1
ATOM 2453 C C . MET B 1 102 ? 18.019 1.458 5.491 1.00 15.37 104 MET B C 1
ATOM 2454 O O . MET B 1 102 ? 17.604 0.318 5.712 1.00 15.36 104 MET B O 1
ATOM 2459 N N . HIS B 1 103 ? 18.777 1.772 4.438 1.00 15.62 105 HIS B N 1
ATOM 2460 C CA . HIS B 1 103 ? 19.236 0.771 3.471 1.00 15.93 105 HIS B CA 1
ATOM 2461 C C . HIS B 1 103 ? 20.079 -0.322 4.132 1.00 15.95 105 HIS B C 1
ATOM 2462 O O . HIS B 1 103 ? 19.864 -1.510 3.878 1.00 15.97 105 HIS B O 1
ATOM 2469 N N . MET B 1 104 ? 21.023 0.086 4.981 1.00 16.02 106 MET B N 1
ATOM 2470 C CA . MET B 1 104 ? 21.890 -0.852 5.701 1.00 16.17 106 MET B CA 1
ATOM 2471 C C . MET B 1 104 ? 21.114 -1.722 6.685 1.00 15.86 106 MET B C 1
ATOM 2472 O O . MET B 1 104 ? 21.405 -2.911 6.831 1.00 15.73 106 MET B O 1
ATOM 2477 N N . ALA B 1 105 ? 20.130 -1.120 7.352 1.00 15.56 107 ALA B N 1
ATOM 2478 C CA . ALA B 1 105 ? 19.314 -1.813 8.350 1.00 15.33 107 ALA B CA 1
ATOM 2479 C C . ALA B 1 105 ? 18.585 -3.025 7.778 1.00 15.19 107 ALA B C 1
ATOM 2480 O O . ALA B 1 105 ? 18.505 -4.068 8.429 1.00 15.11 107 ALA B O 1
ATOM 2482 N N . THR B 1 106 ? 18.071 -2.883 6.558 1.00 15.08 108 THR B N 1
ATOM 2483 C CA . THR B 1 106 ? 17.330 -3.956 5.892 1.00 15.02 108 THR B CA 1
ATOM 2484 C C . THR B 1 106 ? 18.239 -5.111 5.456 1.00 15.03 108 THR B C 1
ATOM 2485 O O . THR B 1 106 ? 17.761 -6.205 5.150 1.00 14.96 108 THR B O 1
ATOM 2489 N N . MET B 1 107 ? 19.545 -4.857 5.438 1.00 15.00 109 MET B N 1
ATOM 2490 C CA . MET B 1 107 ? 20.533 -5.862 5.047 1.00 15.13 109 MET B CA 1
ATOM 2491 C C . MET B 1 107 ? 21.003 -6.729 6.219 1.00 14.91 109 MET B C 1
ATOM 2492 O O . MET B 1 107 ? 21.605 -7.784 6.009 1.00 14.85 109 MET B O 1
ATOM 2497 N N . VAL B 1 108 ? 20.725 -6.285 7.444 1.00 14.67 110 VAL B N 1
ATOM 2498 C CA . VAL B 1 108 ? 21.207 -6.979 8.648 1.00 14.49 110 VAL B CA 1
ATOM 2499 C C . VAL B 1 108 ? 20.103 -7.373 9.637 1.00 14.38 110 VAL B C 1
ATOM 2500 O O . VAL B 1 108 ? 20.368 -8.054 10.631 1.00 14.35 110 VAL B O 1
ATOM 2504 N N . ALA B 1 109 ? 18.874 -6.939 9.364 1.00 14.25 111 ALA B N 1
ATOM 2505 C CA . ALA B 1 109 ? 17.724 -7.257 10.210 1.00 14.16 111 ALA B CA 1
ATOM 2506 C C . ALA B 1 109 ? 16.438 -7.286 9.394 1.00 14.15 111 ALA B C 1
ATOM 2507 O O . ALA B 1 109 ? 16.354 -6.658 8.336 1.00 14.01 111 ALA B O 1
ATOM 2509 N N . THR B 1 110 ? 15.440 -8.016 9.888 1.00 14.17 112 THR B N 1
ATOM 2510 C CA . THR B 1 110 ? 14.126 -8.045 9.250 1.00 14.27 112 THR B CA 1
ATOM 2511 C C . THR B 1 110 ? 13.422 -6.704 9.436 1.00 14.36 112 THR B C 1
ATOM 2512 O O . THR B 1 110 ? 12.856 -6.156 8.489 1.00 14.41 112 THR B O 1
ATOM 2516 N N . ARG B 1 111 ? 13.470 -6.184 10.662 1.00 14.45 113 ARG B N 1
ATOM 2517 C CA . ARG B 1 111 ? 12.871 -4.892 10.992 1.00 14.63 113 ARG B CA 1
ATOM 2518 C C . ARG B 1 111 ? 13.773 -4.071 11.910 1.00 14.60 113 ARG B C 1
ATOM 2519 O O . ARG B 1 111 ? 14.561 -4.625 12.680 1.00 14.58 113 ARG B O 1
ATOM 2527 N N . PHE B 1 112 ? 13.647 -2.749 11.821 1.00 14.64 114 PHE B N 1
ATOM 2528 C CA . PHE B 1 112 ? 14.456 -1.841 12.628 1.00 14.70 114 PHE B CA 1
ATOM 2529 C C . PHE B 1 112 ? 13.611 -0.808 13.370 1.00 14.81 114 PHE B C 1
ATOM 2530 O O . PHE B 1 112 ? 12.476 -0.523 12.982 1.00 14.82 114 PHE B O 1
ATOM 2538 N N . SER B 1 113 ? 14.180 -0.258 14.439 1.00 14.99 115 SER B N 1
ATOM 2539 C CA . SER B 1 113 ? 13.577 0.859 15.158 1.00 15.24 115 SER B CA 1
ATOM 2540 C C . SER B 1 113 ? 14.420 2.115 14.968 1.00 15.41 115 SER B C 1
ATOM 2541 O O . SER B 1 113 ? 15.650 2.041 14.908 1.00 15.42 115 SER B O 1
ATOM 2544 N N . ILE B 1 114 ? 13.754 3.262 14.870 1.00 15.60 116 ILE B N 1
ATOM 2545 C CA . ILE B 1 114 ? 14.437 4.549 14.743 1.00 15.85 116 ILE B CA 1
ATOM 2546 C C . ILE B 1 114 ? 14.419 5.292 16.079 1.00 16.09 116 ILE B C 1
ATOM 2547 O O . ILE B 1 114 ? 13.380 5.377 16.735 1.00 16.09 116 ILE B O 1
ATOM 2552 N N . VAL B 1 115 ? 15.580 5.810 16.475 1.00 16.43 117 VAL B N 1
ATOM 2553 C CA . VAL B 1 115 ? 15.693 6.661 17.660 1.00 16.82 117 VAL B CA 1
ATOM 2554 C C . VAL B 1 115 ? 16.246 8.031 17.256 1.00 17.07 117 VAL B C 1
ATOM 2555 O O . VAL B 1 115 ? 17.429 8.164 16.928 1.00 17.11 117 VAL B O 1
ATOM 2559 N N . THR B 1 116 ? 15.375 9.038 17.270 1.00 17.43 118 THR B N 1
ATOM 2560 C CA . THR B 1 116 ? 15.750 10.408 16.909 1.00 17.81 118 THR B CA 1
ATOM 2561 C C . THR B 1 116 ? 15.709 11.332 18.137 1.00 18.02 118 THR B C 1
ATOM 2562 O O . THR B 1 116 ? 15.516 10.860 19.260 1.00 18.07 118 THR B O 1
ATOM 2566 N N . THR B 1 117 ? 15.894 12.635 17.928 1.00 18.34 119 THR B N 1
ATOM 2567 C CA . THR B 1 117 ? 16.030 13.577 19.045 1.00 18.60 119 THR B CA 1
ATOM 2568 C C . THR B 1 117 ? 14.714 14.264 19.454 1.00 18.64 119 THR B C 1
ATOM 2569 O O . THR B 1 117 ? 14.264 14.103 20.590 1.00 18.74 119 THR B O 1
ATOM 2573 N N . LEU B 1 118 ? 14.108 15.021 18.537 1.00 18.67 120 LEU B N 1
ATOM 2574 C CA . LEU B 1 118 ? 12.865 15.752 18.824 1.00 18.65 120 LEU B CA 1
ATOM 2575 C C . LEU B 1 118 ? 11.613 15.045 18.301 1.00 18.50 120 LEU B C 1
ATOM 2576 O O . LEU B 1 118 ? 11.619 14.531 17.180 1.00 18.60 120 LEU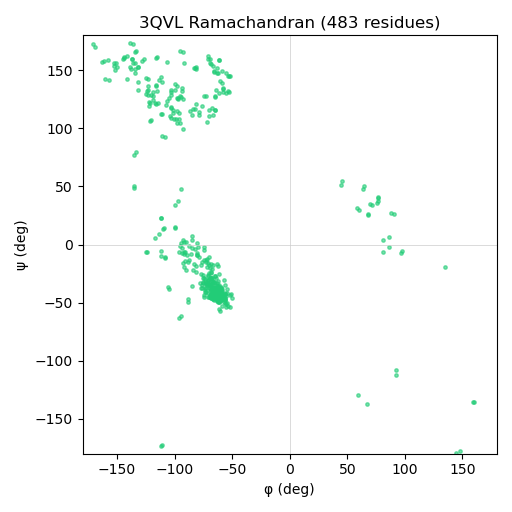 B O 1
ATOM 2581 N N . PRO B 1 119 ? 10.532 15.026 19.111 1.00 18.30 121 PRO B N 1
ATOM 2582 C CA . PRO B 1 119 ? 9.244 14.437 18.724 1.00 18.11 121 PRO B CA 1
ATOM 2583 C C . PRO B 1 119 ? 8.634 15.007 17.438 1.00 17.93 121 PRO B C 1
ATOM 2584 O O . PRO B 1 119 ? 8.005 14.263 16.685 1.00 17.86 121 PRO B O 1
ATOM 2588 N N . ARG B 1 120 ? 8.820 16.303 17.188 1.00 17.64 122 ARG B N 1
ATOM 2589 C CA . ARG B 1 120 ? 8.239 16.943 16.000 1.00 17.36 122 ARG B CA 1
ATOM 2590 C C . ARG B 1 120 ? 8.922 16.530 14.687 1.00 17.22 122 ARG B C 1
ATOM 2591 O O . ARG B 1 120 ? 8.398 16.794 13.602 1.00 17.24 122 ARG B O 1
ATOM 2599 N N . THR B 1 121 ? 10.082 15.884 14.795 1.00 17.02 123 THR B N 1
ATOM 2600 C CA . THR B 1 121 ? 10.822 15.409 13.622 1.00 16.89 123 THR B CA 1
ATOM 2601 C C . THR B 1 121 ? 10.447 13.976 13.233 1.00 16.69 123 THR B C 1
ATOM 2602 O O . THR B 1 121 ? 10.897 13.472 12.200 1.00 16.59 123 THR B O 1
ATOM 2606 N N . LEU B 1 122 ? 9.625 13.327 14.059 1.00 16.48 124 LEU B N 1
ATOM 2607 C CA . LEU B 1 122 ? 9.171 11.958 13.792 1.00 16.34 124 LEU B CA 1
ATOM 2608 C C . LEU B 1 122 ? 8.373 11.860 12.493 1.00 16.21 124 LEU B C 1
ATOM 2609 O O . LEU B 1 122 ? 8.537 10.903 11.733 1.00 16.08 124 LEU B O 1
ATOM 2614 N N . ILE B 1 123 ? 7.524 12.856 12.243 1.00 16.04 125 ILE B N 1
ATOM 2615 C CA . ILE B 1 123 ? 6.718 12.914 11.018 1.00 15.97 125 ILE B CA 1
ATOM 2616 C C . ILE B 1 123 ? 7.587 12.984 9.754 1.00 15.90 125 ILE B C 1
ATOM 2617 O O . ILE B 1 123 ? 7.231 12.419 8.716 1.00 15.90 125 ILE B O 1
ATOM 2622 N N . ILE B 1 124 ? 8.725 13.671 9.860 1.00 15.85 126 ILE B N 1
ATOM 2623 C CA . ILE B 1 124 ? 9.687 13.773 8.763 1.00 15.83 126 ILE B CA 1
ATOM 2624 C C . ILE B 1 124 ? 10.304 12.402 8.475 1.00 15.82 126 ILE B C 1
ATOM 2625 O O . ILE B 1 124 ? 10.449 12.012 7.313 1.00 15.70 126 ILE B O 1
ATOM 2630 N N . ALA B 1 125 ? 10.646 11.676 9.539 1.00 15.76 127 ALA B N 1
ATOM 2631 C CA . ALA B 1 125 ? 11.164 10.314 9.420 1.00 15.87 127 ALA B CA 1
ATOM 2632 C C . ALA B 1 125 ? 10.121 9.363 8.825 1.00 15.93 127 ALA B C 1
ATOM 2633 O O . ALA B 1 125 ? 10.461 8.498 8.016 1.00 15.91 127 ALA B O 1
ATOM 2635 N N . ARG B 1 126 ? 8.859 9.537 9.222 1.00 16.05 128 ARG B N 1
ATOM 2636 C CA . ARG B 1 126 ? 7.745 8.749 8.681 1.00 16.24 128 ARG B CA 1
ATOM 2637 C C . ARG B 1 126 ? 7.590 8.967 7.180 1.00 16.11 128 ARG B C 1
ATOM 2638 O O . ARG B 1 126 ? 7.363 8.015 6.429 1.00 15.99 128 ARG B O 1
ATOM 2646 N N . HIS B 1 127 ? 7.710 10.225 6.758 1.00 16.05 129 HIS B N 1
ATOM 2647 C CA . HIS B 1 127 ? 7.629 10.597 5.347 1.00 16.03 129 HIS B CA 1
ATOM 2648 C C . HIS B 1 127 ? 8.737 9.939 4.526 1.00 15.97 129 HIS B C 1
ATOM 2649 O O . HIS B 1 127 ? 8.487 9.449 3.423 1.00 15.94 129 HIS B O 1
ATOM 2651 N N . LEU B 1 128 ? 9.953 9.924 5.072 1.00 15.91 130 LEU B N 1
ATOM 2652 C CA . LEU B 1 128 ? 11.096 9.298 4.404 1.00 15.94 130 LEU B CA 1
ATOM 2653 C C . LEU B 1 128 ? 10.943 7.786 4.283 1.00 15.94 130 LEU B C 1
ATOM 2654 O O . LEU B 1 128 ? 11.300 7.208 3.255 1.00 15.88 130 LEU B O 1
ATOM 2659 N N . LEU B 1 129 ? 10.415 7.154 5.331 1.00 16.03 131 LEU B N 1
ATOM 2660 C CA . LEU B 1 129 ? 10.128 5.719 5.306 1.00 16.16 131 LEU B CA 1
ATOM 2661 C C . LEU B 1 129 ? 9.212 5.360 4.138 1.00 16.33 131 LEU B C 1
ATOM 2662 O O . LEU B 1 129 ? 9.471 4.399 3.413 1.00 16.33 131 LEU B O 1
ATOM 2667 N N . HIS B 1 130 ? 8.153 6.148 3.960 1.00 16.59 132 HIS B N 1
ATOM 2668 C CA . HIS B 1 130 ? 7.215 5.962 2.854 1.00 16.94 132 HIS B CA 1
ATOM 2669 C C . HIS B 1 130 ? 7.854 6.256 1.499 1.00 16.93 132 HIS B C 1
ATOM 2670 O O . HIS B 1 130 ? 7.662 5.501 0.542 1.00 16.99 132 HIS B O 1
ATOM 2677 N N . GLN B 1 131 ? 8.613 7.349 1.430 1.00 16.97 133 GLN B N 1
ATOM 2678 C CA . GLN B 1 131 ? 9.284 7.767 0.197 1.00 17.01 133 GLN B CA 1
ATOM 2679 C C . GLN B 1 131 ? 10.310 6.741 -0.282 1.00 17.05 133 GLN B C 1
ATOM 2680 O O . GLN B 1 131 ? 10.351 6.410 -1.467 1.00 17.06 133 GLN B O 1
ATOM 2682 N N . TYR B 1 132 ? 11.128 6.240 0.643 1.00 17.00 134 TYR B N 1
ATOM 2683 C CA . TYR B 1 132 ? 12.177 5.276 0.306 1.00 17.05 134 TYR B CA 1
ATOM 2684 C C . TYR B 1 132 ? 11.642 3.847 0.188 1.00 17.17 134 TYR B C 1
ATOM 2685 O O . TYR B 1 132 ? 12.296 2.982 -0.399 1.00 17.20 134 TYR B O 1
ATOM 2694 N N . GLY B 1 133 ? 10.459 3.612 0.752 1.00 17.28 135 GLY B N 1
ATOM 2695 C CA . GLY B 1 133 ? 9.785 2.317 0.660 1.00 17.55 135 GLY B CA 1
ATOM 2696 C C . GLY B 1 133 ? 10.107 1.346 1.783 1.00 17.77 135 GLY B C 1
ATOM 2697 O O . GLY B 1 133 ? 10.006 0.131 1.603 1.00 17.78 135 GLY B O 1
ATOM 2698 N N . PHE B 1 134 ? 10.478 1.879 2.945 1.00 17.98 136 PHE B N 1
ATOM 2699 C CA . PHE B 1 134 ? 10.883 1.047 4.081 1.00 18.27 136 PHE B CA 1
ATOM 2700 C C . PHE B 1 134 ? 9.895 1.043 5.251 1.00 18.38 136 PHE B C 1
ATOM 2701 O O . PHE B 1 134 ? 10.234 0.581 6.345 1.00 18.37 136 PHE B O 1
ATOM 2709 N N . HIS B 1 135 ? 8.680 1.539 5.020 1.00 18.53 137 HIS B N 1
ATOM 2710 C CA . HIS B 1 135 ? 7.666 1.640 6.077 1.00 18.69 137 HIS B CA 1
ATOM 2711 C C . HIS B 1 135 ? 7.357 0.302 6.753 1.00 18.54 137 HIS B C 1
ATOM 2712 O O . HIS B 1 135 ? 7.221 0.239 7.976 1.00 18.56 137 HIS B O 1
ATOM 2719 N N . GLN B 1 136 ? 7.258 -0.759 5.952 1.00 18.39 138 GLN B N 1
ATOM 2720 C CA . GLN B 1 136 ? 6.990 -2.104 6.465 1.00 18.22 138 GLN B CA 1
ATOM 2721 C C . GLN B 1 136 ? 8.188 -2.705 7.208 1.00 18.10 138 GLN B C 1
ATOM 2722 O O . GLN B 1 136 ? 8.030 -3.648 7.988 1.00 18.07 138 GLN B O 1
ATOM 2724 N N . HIS B 1 137 ? 9.378 -2.157 6.961 1.00 17.85 139 HIS B N 1
ATOM 2725 C CA . HIS B 1 137 ? 10.607 -2.623 7.606 1.00 17.79 139 HIS B CA 1
ATOM 2726 C C . HIS B 1 137 ? 10.892 -1.912 8.929 1.00 17.70 139 HIS B C 1
ATOM 2727 O O . HIS B 1 137 ? 11.802 -2.302 9.661 1.00 17.63 139 HIS B O 1
ATOM 2734 N N . CYS B 1 138 ? 10.123 -0.869 9.227 1.00 17.60 140 CYS B N 1
ATOM 2735 C CA . CYS B 1 138 ? 10.296 -0.125 10.471 1.00 17.59 140 CYS B CA 1
ATOM 2736 C C . CYS B 1 138 ? 9.248 -0.525 11.503 1.00 17.69 140 CYS B C 1
ATOM 2737 O O . CYS B 1 138 ? 8.049 -0.311 11.304 1.00 17.67 140 CYS B O 1
ATOM 2740 N N . ALA B 1 139 ? 9.714 -1.114 12.602 1.00 17.87 141 ALA B N 1
ATOM 2741 C CA . ALA B 1 139 ? 8.838 -1.583 13.673 1.00 18.04 141 ALA B CA 1
ATOM 2742 C C . ALA B 1 139 ? 8.268 -0.434 14.502 1.00 18.19 141 ALA B C 1
ATOM 2743 O O . ALA B 1 139 ? 7.099 -0.470 14.891 1.00 18.23 141 ALA B O 1
ATOM 2745 N N . ALA B 1 140 ? 9.097 0.577 14.764 1.00 18.39 142 ALA B N 1
ATOM 2746 C CA . ALA B 1 140 ? 8.704 1.731 15.577 1.00 18.66 142 ALA B CA 1
ATOM 2747 C C . ALA B 1 140 ? 9.651 2.918 15.406 1.00 18.83 142 ALA B C 1
ATOM 2748 O O . ALA B 1 140 ? 10.809 2.753 15.015 1.00 18.72 142 ALA B O 1
ATOM 2750 N N . LEU B 1 141 ? 9.141 4.109 15.710 1.00 19.09 143 LEU B N 1
ATOM 2751 C CA . LEU B 1 141 ? 9.929 5.338 15.695 1.00 19.48 143 LEU B CA 1
ATOM 2752 C C . LEU B 1 141 ? 9.829 6.012 17.058 1.00 19.73 143 LEU B C 1
ATOM 2753 O O . LEU B 1 141 ? 8.733 6.159 17.604 1.00 19.74 143 LEU B O 1
ATOM 2758 N N . HIS B 1 142 ? 10.974 6.414 17.604 1.00 20.06 144 HIS B N 1
ATOM 2759 C CA . HIS B 1 142 ? 11.019 7.043 18.922 1.00 20.42 144 HIS B CA 1
ATOM 2760 C C . HIS B 1 142 ? 11.861 8.314 18.928 1.00 20.69 144 HIS B C 1
ATOM 2761 O O . HIS B 1 142 ? 12.795 8.459 18.137 1.00 20.66 144 HIS B O 1
ATOM 2768 N N . ALA B 1 143 ? 11.524 9.224 19.839 1.00 21.06 145 ALA B N 1
ATOM 2769 C CA . ALA B 1 143 ? 12.320 10.421 20.086 1.00 21.46 145 ALA B CA 1
ATOM 2770 C C . ALA B 1 143 ? 12.723 10.485 21.556 1.00 21.76 145 ALA B C 1
ATOM 2771 O O . ALA B 1 143 ? 11.942 10.112 22.435 1.00 21.85 145 ALA B O 1
ATOM 2773 N N . ILE B 1 144 ? 13.940 10.956 21.819 1.00 22.17 146 ILE B N 1
ATOM 2774 C CA . ILE B 1 144 ? 14.440 11.085 23.194 1.00 22.59 146 ILE B CA 1
ATOM 2775 C C . ILE B 1 144 ? 13.921 12.347 23.893 1.00 22.94 146 ILE B C 1
ATOM 2776 O O . ILE B 1 144 ? 14.138 12.533 25.094 1.00 23.02 146 ILE B O 1
ATOM 2781 N N . ASP B 1 145 ? 13.238 13.199 23.125 1.00 23.35 147 ASP B N 1
ATOM 2782 C CA . ASP B 1 145 ? 12.609 14.433 23.619 1.00 23.74 147 ASP B CA 1
ATOM 2783 C C . ASP B 1 145 ? 13.605 15.475 24.147 1.00 24.07 147 ASP B C 1
ATOM 2784 O O . ASP B 1 145 ? 13.455 15.998 25.255 1.00 24.08 147 ASP B O 1
ATOM 2786 N N . LEU B 1 146 ? 14.620 15.764 23.337 1.00 24.44 148 LEU B N 1
ATOM 2787 C CA . LEU B 1 146 ? 15.571 16.837 23.614 1.00 24.86 148 LEU B CA 1
ATOM 2788 C C . LEU B 1 146 ? 15.827 17.633 22.335 1.00 25.18 148 LEU B C 1
ATOM 2789 O O . LEU B 1 146 ? 15.630 17.107 21.238 1.00 25.18 148 LEU B O 1
ATOM 2794 N N . PRO B 1 147 ? 16.251 18.908 22.464 1.00 25.53 149 PRO B N 1
ATOM 2795 C CA . PRO B 1 147 ? 16.653 19.654 21.269 1.00 25.79 149 PRO B CA 1
ATOM 2796 C C . PRO B 1 147 ? 17.865 19.011 20.598 1.00 26.08 149 PRO B C 1
ATOM 2797 O O . PRO B 1 147 ? 18.671 18.367 21.271 1.00 26.04 149 PRO B O 1
ATOM 2801 N N . VAL B 1 148 ? 17.977 19.182 19.283 1.00 26.42 150 VAL B N 1
ATOM 2802 C CA . VAL B 1 148 ? 19.057 18.579 18.496 1.00 26.82 150 VAL B CA 1
ATOM 2803 C C . VAL B 1 148 ? 20.448 18.928 19.045 1.00 27.13 150 VAL B C 1
ATOM 2804 O O . VAL B 1 148 ? 21.325 18.064 19.127 1.00 27.12 150 VAL B O 1
ATOM 2808 N N . LEU B 1 149 ? 20.626 20.186 19.445 1.00 27.54 151 LEU B N 1
ATOM 2809 C CA . LEU B 1 149 ? 21.920 20.678 19.926 1.00 27.99 151 LEU B CA 1
ATOM 2810 C C . LEU B 1 149 ? 22.306 20.212 21.336 1.00 28.30 151 LEU B C 1
ATOM 2811 O O . LEU B 1 149 ? 23.399 20.525 21.815 1.00 28.32 151 LEU B O 1
ATOM 2816 N N . ALA B 1 150 ? 21.419 19.462 21.990 1.00 28.69 152 ALA B N 1
ATOM 2817 C CA . ALA B 1 150 ? 21.734 18.837 23.278 1.00 29.13 152 ALA B CA 1
ATOM 2818 C C . ALA B 1 150 ? 22.802 17.754 23.116 1.00 29.45 152 ALA B C 1
ATOM 2819 O O . ALA B 1 150 ? 23.480 17.388 24.078 1.00 29.47 152 ALA B O 1
ATOM 2821 N N . LEU B 1 151 ? 22.945 17.253 21.890 1.00 29.84 153 LEU B N 1
ATOM 2822 C CA . LEU B 1 151 ? 23.977 16.275 21.552 1.00 30.28 153 LEU B CA 1
ATOM 2823 C C . LEU B 1 151 ? 25.373 16.899 21.509 1.00 30.59 153 LEU B C 1
ATOM 2824 O O . LEU B 1 151 ? 26.379 16.185 21.522 1.00 30.62 153 LEU B O 1
ATOM 2829 N N . GLU B 1 152 ? 25.427 18.230 21.466 1.00 31.01 154 GLU B N 1
ATOM 2830 C CA . GLU B 1 152 ? 26.691 18.956 21.338 1.00 31.45 154 GLU B CA 1
ATOM 2831 C C . GLU B 1 152 ? 27.016 19.856 22.538 1.00 31.68 154 GLU B C 1
ATOM 2832 O O . GLU B 1 152 ? 28.006 20.595 22.509 1.00 31.73 154 GLU B O 1
ATOM 2838 N N . ASP B 1 153 ? 26.199 19.788 23.589 1.00 31.97 155 ASP B N 1
ATOM 2839 C CA . ASP B 1 153 ? 26.383 20.659 24.757 1.00 32.21 155 ASP B CA 1
ATOM 2840 C C . ASP B 1 153 ? 27.489 20.207 25.719 1.00 32.37 155 ASP B C 1
ATOM 2841 O O . ASP B 1 153 ? 27.871 20.947 26.631 1.00 32.42 155 ASP B O 1
ATOM 2846 N N . GLY B 1 154 ? 27.992 18.991 25.509 1.00 32.48 156 GLY B N 1
ATOM 2847 C CA . GLY B 1 154 ? 29.105 18.456 26.292 1.00 32.63 156 GLY B CA 1
ATOM 2848 C C . GLY B 1 154 ? 28.713 17.768 27.587 1.00 32.69 156 GLY B C 1
ATOM 2849 O O . GLY B 1 154 ? 29.575 17.250 28.301 1.00 32.77 156 GLY B O 1
ATOM 2850 N N . SER B 1 155 ? 27.416 17.761 27.892 1.00 32.71 157 SER B N 1
ATOM 2851 C CA . SER B 1 155 ? 26.906 17.147 29.119 1.00 32.69 157 SER B CA 1
ATOM 2852 C C . SER B 1 155 ? 26.861 15.623 29.027 1.00 32.61 157 SER B C 1
ATOM 2853 O O . SER B 1 155 ? 27.133 14.928 30.009 1.00 32.67 157 SER B O 1
ATOM 2856 N N . GLY B 1 156 ? 26.515 15.113 27.846 1.00 32.46 158 GLY B N 1
ATOM 2857 C CA . GLY B 1 156 ? 26.408 13.673 27.621 1.00 32.20 158 GLY B CA 1
ATOM 2858 C C . GLY B 1 156 ? 25.051 13.101 27.988 1.00 32.00 158 GLY B C 1
ATOM 2859 O O . GLY B 1 156 ? 24.860 11.882 27.964 1.00 32.02 158 GLY B O 1
ATOM 2860 N N . LEU B 1 157 ? 24.110 13.982 28.327 1.00 31.74 159 LEU B N 1
ATOM 2861 C CA . LEU B 1 157 ? 22.753 13.587 28.711 1.00 31.45 159 LEU B CA 1
ATOM 2862 C C . LEU B 1 157 ? 21.975 12.992 27.537 1.00 31.20 159 LEU B C 1
ATOM 2863 O O . LEU B 1 157 ? 21.312 11.962 27.685 1.00 31.13 159 LEU B O 1
ATOM 2868 N N . ALA B 1 158 ? 22.059 13.649 26.381 1.00 30.86 160 ALA B N 1
ATOM 2869 C CA . ALA B 1 158 ? 21.400 13.180 25.163 1.00 30.54 160 ALA B CA 1
ATOM 2870 C C . ALA B 1 158 ? 21.925 11.809 24.750 1.00 30.30 160 ALA B C 1
ATOM 2871 O O . ALA B 1 158 ? 21.149 10.926 24.383 1.00 30.26 160 ALA B O 1
ATOM 2873 N N . GLN B 1 159 ? 23.245 11.642 24.834 1.00 29.98 161 GLN B N 1
ATOM 2874 C CA . GLN B 1 159 ? 23.917 10.382 24.517 1.00 29.70 161 GLN B CA 1
ATOM 2875 C C . GLN B 1 159 ? 23.439 9.231 25.403 1.00 29.47 161 GLN B C 1
ATOM 2876 O O . GLN B 1 159 ? 23.274 8.105 24.930 1.00 29.44 161 GLN B O 1
ATOM 2882 N N . GLU B 1 160 ? 23.216 9.524 26.684 1.00 29.18 162 GLU B N 1
ATOM 2883 C CA . GLU B 1 160 ? 22.726 8.528 27.636 1.00 28.87 162 GLU B CA 1
ATOM 2884 C C . GLU B 1 160 ? 21.250 8.193 27.410 1.00 28.56 162 GLU B C 1
ATOM 2885 O O . GLU B 1 160 ? 20.846 7.037 27.559 1.00 28.48 162 GLU B O 1
ATOM 2891 N N . LYS B 1 161 ? 20.458 9.202 27.050 1.00 28.19 163 LYS B N 1
ATOM 2892 C CA . LYS B 1 161 ? 19.042 9.004 26.733 1.00 27.89 163 LYS B CA 1
ATOM 2893 C C . LYS B 1 161 ? 18.854 8.133 25.490 1.00 27.64 163 LYS B C 1
ATOM 2894 O O . LYS B 1 161 ? 17.933 7.316 25.438 1.00 27.54 163 LYS B O 1
ATOM 2900 N N . VAL B 1 162 ? 19.729 8.316 24.501 1.00 27.38 164 VAL B N 1
ATOM 2901 C CA . VAL B 1 162 ? 19.729 7.494 23.288 1.00 27.16 164 VAL B CA 1
ATOM 2902 C C . VAL B 1 162 ? 19.979 6.029 23.649 1.00 27.02 164 VAL B C 1
ATOM 2903 O O . VAL B 1 162 ? 19.230 5.145 23.228 1.00 26.96 164 VAL B O 1
ATOM 2907 N N . ARG B 1 163 ? 21.022 5.793 24.445 1.00 26.85 165 ARG B N 1
ATOM 2908 C CA . ARG B 1 163 ? 21.377 4.455 24.913 1.00 26.74 165 ARG B CA 1
ATOM 2909 C C . ARG B 1 163 ? 20.202 3.764 25.608 1.00 26.53 165 ARG B C 1
ATOM 2910 O O . ARG B 1 163 ? 19.862 2.629 25.275 1.00 26.43 165 ARG B O 1
ATOM 2918 N N . GLU B 1 164 ? 19.586 4.464 26.561 1.00 26.35 166 GLU B N 1
ATOM 2919 C CA . GLU B 1 164 ? 18.462 3.931 27.334 1.00 26.24 166 GLU B CA 1
ATOM 2920 C C . GLU B 1 164 ? 17.247 3.626 26.462 1.00 26.01 166 GLU B C 1
ATOM 2921 O O . GLU B 1 164 ? 16.554 2.630 26.678 1.00 25.95 166 GLU B O 1
ATOM 2927 N N . ARG B 1 165 ? 17.000 4.485 25.476 1.00 25.73 167 ARG B N 1
ATOM 2928 C CA . ARG B 1 165 ? 15.857 4.324 24.586 1.00 25.50 167 ARG B CA 1
ATOM 2929 C C . ARG B 1 165 ? 16.092 3.203 23.570 1.00 25.23 167 ARG B C 1
ATOM 2930 O O . ARG B 1 165 ? 15.141 2.562 23.119 1.00 25.15 167 ARG B O 1
ATOM 2938 N N . CYS B 1 166 ? 17.359 2.971 23.226 1.00 24.95 168 CYS B N 1
ATOM 2939 C CA . CYS B 1 166 ? 17.754 1.843 22.379 1.00 24.72 168 CYS B CA 1
ATOM 2940 C C . CYS B 1 166 ? 17.507 0.509 23.083 1.00 24.66 168 CYS B C 1
ATOM 2941 O O . CYS B 1 166 ? 17.020 -0.441 22.468 1.00 24.58 168 CYS B O 1
ATOM 2944 N N . ILE B 1 167 ? 17.848 0.454 24.372 1.00 24.58 169 ILE B N 1
ATOM 2945 C CA . ILE B 1 167 ? 17.630 -0.734 25.202 1.00 24.54 169 ILE B CA 1
ATOM 2946 C C . ILE B 1 167 ? 16.140 -1.080 25.282 1.00 24.50 169 ILE B C 1
ATOM 2947 O O . ILE B 1 167 ? 15.758 -2.241 25.117 1.00 24.44 169 ILE B O 1
ATOM 2952 N N . ARG B 1 168 ? 15.310 -0.065 25.520 1.00 24.46 170 ARG B N 1
ATOM 2953 C CA . ARG B 1 168 ? 13.859 -0.245 25.592 1.00 24.49 170 ARG B CA 1
ATOM 2954 C C . ARG B 1 168 ? 13.269 -0.679 24.247 1.00 24.34 170 ARG B C 1
ATOM 2955 O O . ARG B 1 168 ? 12.389 -1.542 24.202 1.00 24.28 170 ARG B O 1
ATOM 2963 N N . ALA B 1 169 ? 13.766 -0.081 23.164 1.00 24.21 171 ALA B N 1
ATOM 2964 C CA . ALA B 1 169 ? 13.329 -0.412 21.807 1.00 24.07 171 ALA B CA 1
ATOM 2965 C C . ALA B 1 169 ? 13.541 -1.890 21.481 1.00 24.01 171 ALA B C 1
ATOM 2966 O O . ALA B 1 169 ? 12.649 -2.545 20.941 1.00 23.97 171 ALA B O 1
ATOM 2968 N N . LEU B 1 170 ? 14.718 -2.408 21.825 1.00 23.91 172 LEU B N 1
ATOM 2969 C CA . LEU B 1 170 ? 15.055 -3.811 21.579 1.00 23.84 172 LEU B CA 1
ATOM 2970 C C . LEU B 1 170 ? 14.215 -4.770 22.421 1.00 23.75 172 LEU B C 1
ATOM 2971 O O . LEU B 1 170 ? 13.956 -5.903 22.010 1.00 23.82 172 LEU B O 1
ATOM 2976 N N . LYS B 1 171 ? 13.794 -4.307 23.594 1.00 23.62 173 LYS B N 1
ATOM 2977 C CA . LYS B 1 171 ? 12.946 -5.093 24.484 1.00 23.48 173 LYS B CA 1
ATOM 2978 C C . LYS B 1 171 ? 11.490 -5.124 24.008 1.00 23.34 173 LYS B C 1
ATOM 2979 O O . LYS B 1 171 ? 10.824 -6.157 24.109 1.00 23.39 173 LYS B O 1
ATOM 2982 N N . GLU B 1 172 ? 11.013 -4.001 23.471 1.00 23.07 174 GLU B N 1
ATOM 2983 C CA . GLU B 1 172 ? 9.579 -3.796 23.233 1.00 22.82 174 GLU B CA 1
ATOM 2984 C C . GLU B 1 172 ? 9.106 -3.884 21.777 1.00 22.46 174 GLU B C 1
ATOM 2985 O O . GLU B 1 172 ? 8.006 -4.375 21.514 1.00 22.43 174 GLU B O 1
ATOM 2991 N N . ASP B 1 173 ? 9.924 -3.404 20.842 1.00 21.99 175 ASP B N 1
ATOM 2992 C CA . ASP B 1 173 ? 9.470 -3.155 19.466 1.00 21.56 175 ASP B CA 1
ATOM 2993 C C . ASP B 1 173 ? 9.325 -4.383 18.565 1.00 21.30 175 ASP B C 1
ATOM 2994 O O . ASP B 1 173 ? 8.546 -4.359 17.609 1.00 21.29 175 ASP B O 1
ATOM 2999 N N . GLY B 1 174 ? 10.073 -5.443 18.860 1.00 20.93 176 GLY B N 1
ATOM 3000 C CA . GLY B 1 174 ? 10.121 -6.612 17.983 1.00 20.48 176 GLY B CA 1
ATOM 3001 C C . GLY B 1 174 ? 10.966 -6.337 16.751 1.00 20.11 176 GLY B C 1
ATOM 3002 O O . GLY B 1 174 ? 10.654 -6.803 15.652 1.00 20.16 176 GLY B O 1
ATOM 3003 N N . SER B 1 175 ? 12.033 -5.566 16.944 1.00 19.72 177 SER B N 1
ATOM 3004 C CA . SER B 1 175 ? 12.976 -5.240 15.880 1.00 19.30 177 SER B CA 1
ATOM 3005 C C . SER B 1 175 ? 14.349 -5.835 16.185 1.00 18.97 177 SER B C 1
ATOM 3006 O O . SER B 1 175 ? 14.643 -6.178 17.333 1.00 18.98 177 SER B O 1
ATOM 3009 N N . GLY B 1 176 ? 15.182 -5.955 15.154 1.00 18.51 178 GLY B N 1
ATOM 3010 C CA . GLY B 1 176 ? 16.508 -6.556 15.290 1.00 18.02 178 GLY B CA 1
ATOM 3011 C C . GLY B 1 176 ? 17.664 -5.577 15.201 1.00 17.69 178 GLY B C 1
ATOM 3012 O O . GLY B 1 176 ? 18.803 -5.926 15.515 1.00 17.64 178 GLY B O 1
ATOM 3013 N N . ALA B 1 177 ? 17.378 -4.350 14.772 1.00 17.31 179 ALA B N 1
ATOM 3014 C CA . ALA B 1 177 ? 18.408 -3.324 14.624 1.00 17.04 179 ALA B CA 1
ATOM 3015 C C . ALA B 1 177 ? 17.894 -1.939 14.997 1.00 16.87 179 ALA B C 1
ATOM 3016 O O . ALA B 1 177 ? 16.683 -1.705 15.045 1.00 16.71 179 ALA B O 1
ATOM 3018 N N . ILE B 1 178 ? 18.826 -1.030 15.269 1.00 16.76 180 ILE B N 1
ATOM 3019 C CA . ILE B 1 178 ? 18.493 0.356 15.581 1.00 16.78 180 ILE B CA 1
ATOM 3020 C C . ILE B 1 178 ? 19.107 1.294 14.546 1.00 16.74 180 ILE B C 1
ATOM 3021 O O . ILE B 1 178 ? 20.290 1.187 14.220 1.00 16.65 180 ILE B O 1
ATOM 3026 N N . VAL B 1 179 ? 18.283 2.198 14.026 1.00 16.75 181 VAL B N 1
ATOM 3027 C CA . VAL B 1 179 ? 18.756 3.281 13.174 1.00 16.83 181 VAL B CA 1
ATOM 3028 C C . VAL B 1 179 ? 18.785 4.561 14.003 1.00 16.97 181 VAL B C 1
ATOM 3029 O O . VAL B 1 179 ? 17.753 5.002 14.514 1.00 16.89 181 VAL B O 1
ATOM 3033 N N . LEU B 1 180 ? 19.976 5.137 14.153 1.00 17.23 182 LEU B N 1
ATOM 3034 C CA . LEU B 1 180 ? 20.131 6.403 14.863 1.00 17.55 182 LEU B CA 1
ATOM 3035 C C . LEU B 1 180 ? 19.616 7.545 13.993 1.00 17.76 182 LEU B C 1
ATOM 3036 O O . LEU B 1 180 ? 20.002 7.675 12.829 1.00 17.81 182 LEU B O 1
ATOM 3041 N N . GLY B 1 181 ? 18.735 8.360 14.566 1.00 18.05 183 GLY B N 1
ATOM 3042 C CA . GLY B 1 181 ? 18.030 9.395 13.816 1.00 18.46 183 GLY B CA 1
ATOM 3043 C C . GLY B 1 181 ? 18.632 10.784 13.903 1.00 18.77 183 GLY B C 1
ATOM 3044 O O . GLY B 1 181 ? 17.901 11.775 13.941 1.00 18.77 183 GLY B O 1
ATOM 3045 N N . SER B 1 182 ? 19.962 10.857 13.922 1.00 19.12 184 SER B N 1
ATOM 3046 C CA . SER B 1 182 ? 20.667 12.136 14.003 1.00 19.52 184 SER B CA 1
ATOM 3047 C C . SER B 1 182 ? 22.114 12.039 13.537 1.00 19.80 184 SER B C 1
ATOM 3048 O O . SER B 1 182 ? 22.794 11.043 13.794 1.00 19.85 184 SER B O 1
ATOM 3051 N N . GLY B 1 183 ? 22.576 13.090 12.864 1.00 20.16 185 GLY B N 1
ATOM 3052 C CA . GLY B 1 183 ? 23.985 13.226 12.504 1.00 20.63 185 GLY B CA 1
ATOM 3053 C C . GLY B 1 183 ? 24.856 13.441 13.731 1.00 21.02 185 GLY B C 1
ATOM 3054 O O . GLY B 1 183 ? 26.048 13.133 13.715 1.00 21.03 185 GLY B O 1
ATOM 3055 N N . GLY B 1 184 ? 24.252 13.967 14.795 1.00 21.38 186 GLY B N 1
ATOM 3056 C CA . GLY B 1 184 ? 24.942 14.188 16.066 1.00 21.92 186 GLY B CA 1
ATOM 3057 C C . GLY B 1 184 ? 25.153 12.926 16.887 1.00 22.26 186 GLY B C 1
ATOM 3058 O O . GLY B 1 184 ? 25.947 12.921 17.831 1.00 22.32 186 GLY B O 1
ATOM 3059 N N . MET B 1 185 ? 24.441 11.858 16.529 1.00 22.57 187 MET B N 1
ATOM 3060 C CA . MET B 1 185 ? 24.571 10.560 17.196 1.00 22.88 187 MET B CA 1
ATOM 3061 C C . MET B 1 185 ? 25.605 9.669 16.504 1.00 23.15 187 MET B C 1
ATOM 3062 O O . MET B 1 185 ? 25.814 8.524 16.909 1.00 23.21 187 MET B O 1
ATOM 3067 N N . ALA B 1 186 ? 26.247 10.208 15.470 1.00 23.50 188 ALA B N 1
ATOM 3068 C CA . ALA B 1 186 ? 27.133 9.444 14.586 1.00 23.82 188 ALA B CA 1
ATOM 3069 C C . ALA B 1 186 ? 28.196 8.604 15.299 1.00 24.08 188 ALA B C 1
ATOM 3070 O O . ALA B 1 186 ? 28.397 7.434 14.964 1.00 24.10 188 ALA B O 1
ATOM 3072 N N . THR B 1 187 ? 28.862 9.202 16.283 1.00 24.39 189 THR B N 1
ATOM 3073 C CA . THR B 1 187 ? 29.975 8.555 16.984 1.00 24.67 189 THR B CA 1
ATOM 3074 C C . THR B 1 187 ? 29.530 7.564 18.070 1.00 24.80 189 THR B C 1
ATOM 3075 O O . THR B 1 187 ? 30.367 6.965 18.750 1.00 24.85 189 THR B O 1
ATOM 3079 N N . LEU B 1 188 ? 28.218 7.390 18.217 1.00 24.92 190 LEU B N 1
ATOM 3080 C CA . LEU B 1 188 ? 27.647 6.491 19.223 1.00 25.05 190 LEU B CA 1
ATOM 3081 C C . LEU B 1 188 ? 27.398 5.082 18.684 1.00 25.07 190 LEU B C 1
ATOM 3082 O O . LEU B 1 188 ? 27.212 4.140 19.459 1.00 25.00 190 LEU B O 1
ATOM 3087 N N . ALA B 1 189 ? 27.401 4.951 17.358 1.00 25.11 191 ALA B N 1
ATOM 3088 C CA . ALA B 1 189 ? 27.025 3.708 16.677 1.00 25.14 191 ALA B CA 1
ATOM 3089 C C . ALA B 1 189 ? 27.846 2.486 17.088 1.00 25.16 191 ALA B C 1
ATOM 3090 O O . ALA B 1 189 ? 27.280 1.440 17.409 1.00 25.09 191 ALA B O 1
ATOM 3092 N N . GLN B 1 190 ? 29.172 2.627 17.075 1.00 25.21 192 GLN B N 1
ATOM 3093 C CA . GLN B 1 190 ? 30.080 1.518 17.379 1.00 25.32 192 GLN B CA 1
ATOM 3094 C C . GLN B 1 190 ? 29.940 1.028 18.821 1.00 25.13 192 GLN B C 1
ATOM 3095 O O . GLN B 1 190 ? 29.875 -0.179 19.065 1.00 25.09 192 GLN B O 1
ATOM 3101 N N . GLN B 1 191 ? 29.892 1.970 19.762 1.00 24.94 193 GLN B N 1
ATOM 3102 C CA . GLN B 1 191 ? 29.784 1.655 21.187 1.00 24.72 193 GLN B CA 1
ATOM 3103 C C . GLN B 1 191 ? 28.489 0.916 21.518 1.00 24.56 193 GLN B C 1
ATOM 3104 O O . GLN B 1 191 ? 28.503 -0.054 22.276 1.00 24.56 193 GLN B O 1
ATOM 3106 N N . LEU B 1 192 ? 27.382 1.374 20.935 1.00 24.31 194 LEU B N 1
ATOM 3107 C CA . LEU B 1 192 ? 26.070 0.768 21.162 1.00 24.10 194 LEU B CA 1
ATOM 3108 C C . LEU B 1 192 ? 25.927 -0.597 20.488 1.00 23.93 194 LEU B C 1
ATOM 3109 O O . LEU B 1 192 ? 25.267 -1.487 21.023 1.00 23.85 194 LEU B O 1
ATOM 3114 N N . THR B 1 193 ? 26.546 -0.751 19.318 1.00 23.79 195 THR B N 1
ATOM 3115 C CA . THR B 1 193 ? 26.558 -2.027 18.600 1.00 23.64 195 THR B CA 1
ATOM 3116 C C . THR B 1 193 ? 27.260 -3.110 19.424 1.00 23.64 195 THR B C 1
ATOM 3117 O O . THR B 1 193 ? 26.757 -4.229 19.550 1.00 23.60 195 THR B O 1
ATOM 3121 N N . ARG B 1 194 ? 28.412 -2.759 19.993 1.00 23.61 196 ARG B N 1
ATOM 3122 C CA . ARG B 1 194 ? 29.196 -3.680 20.814 1.00 23.60 196 ARG B CA 1
ATOM 3123 C C . ARG B 1 194 ? 28.510 -4.003 22.142 1.00 23.56 196 ARG B C 1
ATOM 3124 O O . ARG B 1 194 ? 28.563 -5.141 22.613 1.00 23.60 196 ARG B O 1
ATOM 3126 N N . GLU B 1 195 ? 27.861 -3.000 22.730 1.00 23.47 197 GLU B N 1
ATOM 3127 C CA . GLU B 1 195 ? 27.214 -3.137 24.034 1.00 23.38 197 GLU B CA 1
ATOM 3128 C C . GLU B 1 195 ? 25.907 -3.930 23.966 1.00 23.10 197 GLU B C 1
ATOM 3129 O O . GLU B 1 195 ? 25.668 -4.812 24.795 1.00 23.15 197 GLU B O 1
ATOM 3135 N N . LEU B 1 196 ? 25.071 -3.614 22.979 1.00 22.64 198 LEU B N 1
ATOM 3136 C CA . LEU B 1 196 ? 23.737 -4.207 22.873 1.00 22.22 198 LEU B CA 1
ATOM 3137 C C . LEU B 1 196 ? 23.701 -5.474 22.014 1.00 21.86 198 LEU B C 1
ATOM 3138 O O . LEU B 1 196 ? 22.668 -6.143 21.935 1.00 21.87 198 LEU B O 1
ATOM 3143 N N . ARG B 1 197 ? 24.833 -5.791 21.383 1.00 21.37 199 ARG B N 1
ATOM 3144 C CA . ARG B 1 197 ? 24.989 -6.982 20.531 1.00 20.91 199 ARG B CA 1
ATOM 3145 C C . ARG B 1 197 ? 23.997 -7.035 19.359 1.00 20.52 199 ARG B C 1
ATOM 3146 O O . ARG B 1 197 ? 23.580 -8.115 18.930 1.00 20.49 199 ARG B O 1
ATOM 3148 N N . VAL B 1 198 ? 23.623 -5.858 18.860 1.00 19.98 200 VAL B N 1
ATOM 3149 C CA . VAL B 1 198 ? 22.767 -5.719 17.678 1.00 19.48 200 VAL B CA 1
ATOM 3150 C C . VAL B 1 198 ? 23.341 -4.613 16.786 1.00 19.08 200 VAL B C 1
ATOM 3151 O O . VAL B 1 198 ? 24.109 -3.777 17.267 1.00 19.05 200 VAL B O 1
ATOM 3155 N N . PRO B 1 199 ? 22.982 -4.604 15.487 1.00 18.67 201 PRO B N 1
ATOM 3156 C CA . PRO B 1 199 ? 23.431 -3.500 14.643 1.00 18.35 201 PRO B CA 1
ATOM 3157 C C . PRO B 1 199 ? 22.777 -2.181 15.052 1.00 18.04 201 PRO B C 1
ATOM 3158 O O . PRO B 1 199 ? 21.552 -2.052 15.004 1.00 17.98 201 PRO B O 1
ATOM 3162 N N . VAL B 1 200 ? 23.601 -1.231 15.485 1.00 17.66 202 VAL B N 1
ATOM 3163 C CA . VAL B 1 200 ? 23.155 0.134 15.744 1.00 17.41 202 VAL B CA 1
ATOM 3164 C C . VAL B 1 200 ? 23.823 1.011 14.690 1.00 17.24 202 VAL B C 1
ATOM 3165 O O . VAL B 1 200 ? 25.046 1.174 14.685 1.00 17.18 202 VAL B O 1
ATOM 3169 N N . ILE B 1 201 ? 23.010 1.562 13.795 1.00 16.98 203 ILE B N 1
ATOM 3170 C CA . ILE B 1 201 ? 23.513 2.104 12.534 1.00 16.81 203 ILE B CA 1
ATOM 3171 C C . ILE B 1 201 ? 23.530 3.630 12.468 1.00 16.67 203 ILE B C 1
ATOM 3172 O O . ILE B 1 201 ? 22.507 4.291 12.669 1.00 16.65 203 ILE B O 1
ATOM 3177 N N . ASP B 1 202 ? 24.718 4.165 12.194 1.00 16.52 204 ASP B N 1
ATOM 3178 C CA . ASP B 1 202 ? 24.908 5.579 11.905 1.00 16.35 204 ASP B CA 1
ATOM 3179 C C . ASP B 1 202 ? 24.872 5.793 10.397 1.00 16.13 204 ASP B C 1
ATOM 3180 O O . ASP B 1 202 ? 25.608 5.143 9.651 1.00 16.19 204 ASP B O 1
ATOM 3185 N N . GLY B 1 203 ? 24.019 6.716 9.964 1.00 15.88 205 GLY B N 1
ATOM 3186 C CA . GLY B 1 203 ? 23.858 7.023 8.548 1.00 15.52 205 GLY B CA 1
ATOM 3187 C C . GLY B 1 203 ? 25.033 7.745 7.917 1.00 15.27 205 GLY B C 1
ATOM 3188 O O . GLY B 1 203 ? 25.245 7.641 6.710 1.00 15.18 205 GLY B O 1
ATOM 3189 N N . VAL B 1 204 ? 25.783 8.491 8.728 1.00 15.06 206 VAL B N 1
ATOM 3190 C CA . VAL B 1 204 ? 26.961 9.220 8.248 1.00 14.89 206 VAL B CA 1
ATOM 3191 C C . VAL B 1 204 ? 28.002 8.245 7.702 1.00 14.85 206 VAL B C 1
ATOM 3192 O O . VAL B 1 204 ? 28.420 8.358 6.548 1.00 14.80 206 VAL B O 1
ATOM 3196 N N . SER B 1 205 ? 28.396 7.286 8.536 1.00 14.83 207 SER B N 1
ATOM 3197 C CA . SER B 1 205 ? 29.356 6.257 8.151 1.00 14.87 207 SER B CA 1
ATOM 3198 C C . SER B 1 205 ? 28.822 5.384 7.013 1.00 14.73 207 SER B C 1
ATOM 3199 O O . SER B 1 205 ? 29.565 5.027 6.098 1.00 14.76 207 SER B O 1
ATOM 3202 N N . ALA B 1 206 ? 27.531 5.061 7.074 1.00 14.64 208 ALA B N 1
ATOM 3203 C CA . ALA B 1 206 ? 26.869 4.259 6.045 1.00 14.52 208 ALA B CA 1
ATOM 3204 C C . ALA B 1 206 ? 26.856 4.956 4.683 1.00 14.46 208 ALA B C 1
ATOM 3205 O O . ALA B 1 206 ? 27.136 4.327 3.662 1.00 14.36 208 ALA B O 1
ATOM 3207 N N . ALA B 1 207 ? 26.542 6.252 4.681 1.00 14.44 209 ALA B N 1
ATOM 3208 C CA . ALA B 1 207 ? 26.479 7.042 3.448 1.00 14.43 209 ALA B CA 1
ATOM 3209 C C . ALA B 1 207 ? 27.841 7.169 2.778 1.00 14.45 209 ALA B C 1
ATOM 3210 O O . ALA B 1 207 ? 27.937 7.132 1.550 1.00 14.36 209 ALA B O 1
ATOM 3212 N N . VAL B 1 208 ? 28.885 7.318 3.592 1.00 14.53 210 VAL B N 1
ATOM 3213 C CA . VAL B 1 208 ? 30.262 7.375 3.102 1.00 14.63 210 VAL B CA 1
ATOM 3214 C C . VAL B 1 208 ? 30.614 6.094 2.343 1.00 14.74 210 VAL B C 1
ATOM 3215 O O . VAL B 1 208 ? 31.204 6.152 1.262 1.00 14.74 210 VAL B O 1
ATOM 3219 N N . LYS B 1 209 ? 30.227 4.949 2.903 1.00 14.92 211 LYS B N 1
ATOM 3220 C CA . LYS B 1 209 ? 30.476 3.654 2.271 1.00 15.10 211 LYS B CA 1
ATOM 3221 C C . LYS B 1 209 ? 29.665 3.477 0.988 1.00 15.18 211 LYS B C 1
ATOM 3222 O O . LYS B 1 209 ? 30.122 2.821 0.051 1.00 15.12 211 LYS B O 1
ATOM 3228 N N . MET B 1 210 ? 28.469 4.066 0.953 1.00 15.29 212 MET B N 1
ATOM 3229 C CA . MET B 1 210 ? 27.608 4.005 -0.231 1.00 15.43 212 MET B CA 1
ATOM 3230 C C . MET B 1 210 ? 28.186 4.798 -1.398 1.00 15.46 212 MET B C 1
ATOM 3231 O O . MET B 1 210 ? 28.165 4.332 -2.539 1.00 15.38 212 MET B O 1
ATOM 3236 N N . VAL B 1 211 ? 28.702 5.991 -1.103 1.00 15.56 213 VAL B N 1
ATOM 3237 C CA . VAL B 1 211 ? 29.358 6.825 -2.112 1.00 15.69 213 VAL B CA 1
ATOM 3238 C C . VAL B 1 211 ? 30.610 6.122 -2.643 1.00 15.79 213 VAL B C 1
ATOM 3239 O O . VAL B 1 211 ? 30.806 6.034 -3.857 1.00 15.75 213 VAL B O 1
ATOM 3243 N N . GLU B 1 212 ? 31.435 5.608 -1.729 1.00 15.97 214 GLU B N 1
ATOM 3244 C CA . GLU B 1 212 ? 32.629 4.837 -2.087 1.00 16.18 214 GLU B CA 1
ATOM 3245 C C . GLU B 1 212 ? 32.288 3.656 -2.991 1.00 16.20 214 GLU B C 1
ATOM 3246 O O . GLU B 1 212 ? 32.979 3.406 -3.980 1.00 16.24 214 GLU B O 1
ATOM 3252 N N . SER B 1 213 ? 31.219 2.942 -2.639 1.00 16.21 215 SER B N 1
ATOM 3253 C CA . SER B 1 213 ? 30.751 1.790 -3.407 1.00 16.24 215 SER B CA 1
ATOM 3254 C C . SER B 1 213 ? 30.328 2.182 -4.821 1.00 16.26 215 SER B C 1
ATOM 3255 O O . SER B 1 213 ? 30.747 1.550 -5.791 1.00 16.18 215 SER B O 1
ATOM 3258 N N . LEU B 1 214 ? 29.512 3.229 -4.928 1.00 16.33 216 LEU B N 1
ATOM 3259 C CA . LEU B 1 214 ? 29.035 3.725 -6.221 1.00 16.46 216 LEU B CA 1
ATOM 3260 C C . LEU B 1 214 ? 30.173 4.210 -7.120 1.00 16.64 216 LEU B C 1
ATOM 3261 O O . LEU B 1 214 ? 30.170 3.950 -8.325 1.00 16.66 216 LEU B O 1
ATOM 3266 N N . VAL B 1 215 ? 31.138 4.911 -6.525 1.00 16.85 217 VAL B N 1
ATOM 3267 C CA . VAL B 1 215 ? 32.317 5.397 -7.248 1.00 17.05 217 VAL B CA 1
ATOM 3268 C C . VAL B 1 215 ? 33.161 4.227 -7.768 1.00 17.20 217 VAL B C 1
ATOM 3269 O O . VAL B 1 215 ? 33.621 4.249 -8.913 1.00 17.23 217 VAL B O 1
ATOM 3273 N N . ALA B 1 216 ? 33.339 3.206 -6.930 1.00 17.31 218 ALA B N 1
ATOM 3274 C CA . ALA B 1 216 ? 34.081 2.001 -7.310 1.00 17.47 218 ALA B CA 1
ATOM 3275 C C . ALA B 1 216 ? 33.347 1.174 -8.368 1.00 17.54 218 ALA B C 1
ATOM 3276 O O . ALA B 1 216 ? 33.979 0.479 -9.166 1.00 17.66 218 ALA B O 1
ATOM 3278 N N . LEU B 1 217 ? 32.017 1.257 -8.366 1.00 17.55 219 LEU B N 1
ATOM 3279 C CA . LEU B 1 217 ? 31.183 0.577 -9.357 1.00 17.64 219 LEU B CA 1
ATOM 3280 C C . LEU B 1 217 ? 31.112 1.343 -10.679 1.00 17.62 219 LEU B C 1
ATOM 3281 O O . LEU B 1 217 ? 30.587 0.833 -11.673 1.00 17.69 219 LEU B O 1
ATOM 3286 N N . GLY B 1 218 ? 31.640 2.566 -10.682 1.00 17.61 220 GLY B N 1
ATOM 3287 C CA . GLY B 1 218 ? 31.587 3.437 -11.853 1.00 17.56 220 GLY B CA 1
ATOM 3288 C C . GLY B 1 218 ? 30.183 3.951 -12.109 1.00 17.54 220 GLY B C 1
ATOM 3289 O O . GLY B 1 218 ? 29.782 4.143 -13.259 1.00 17.57 220 GLY B O 1
ATOM 3290 N N . LEU B 1 219 ? 29.438 4.171 -11.027 1.00 17.41 221 LEU B N 1
ATOM 3291 C CA . LEU B 1 219 ? 28.056 4.628 -11.111 1.00 17.35 221 LEU B CA 1
ATOM 3292 C C . LEU B 1 219 ? 27.881 6.012 -10.502 1.00 17.27 221 LEU B C 1
ATOM 3293 O O . LEU B 1 219 ? 28.412 6.306 -9.429 1.00 17.35 221 LEU B O 1
ATOM 3298 N N . ALA B 1 220 ? 27.134 6.854 -11.207 1.00 17.18 222 ALA B N 1
ATOM 3299 C CA . ALA B 1 220 ? 26.779 8.182 -10.727 1.00 17.11 222 ALA B CA 1
ATOM 3300 C C . ALA B 1 220 ? 25.304 8.440 -11.019 1.00 17.00 222 ALA B C 1
ATOM 3301 O O . ALA B 1 220 ? 24.654 7.641 -11.699 1.00 17.00 222 ALA B O 1
ATOM 3303 N N . THR B 1 221 ? 24.784 9.550 -10.498 1.00 16.87 223 THR B N 1
ATOM 3304 C CA . THR B 1 221 ? 23.391 9.942 -10.707 1.00 16.80 223 THR B CA 1
ATOM 3305 C C . THR B 1 221 ? 23.035 9.954 -12.192 1.00 16.82 223 THR B C 1
ATOM 3306 O O . THR B 1 221 ? 23.771 10.509 -13.013 1.00 16.75 223 THR B O 1
ATOM 3310 N N . SER B 1 222 ? 21.911 9.322 -12.524 1.00 16.84 224 SER B N 1
ATOM 3311 C CA . SER B 1 222 ? 21.401 9.310 -13.889 1.00 16.91 224 SER B CA 1
ATOM 3312 C C . SER B 1 222 ? 21.008 10.714 -14.325 1.00 16.98 224 SER B C 1
ATOM 3313 O O . SER B 1 222 ? 20.236 11.392 -13.644 1.00 16.91 224 SER B O 1
ATOM 3316 N N . LYS B 1 223 ? 21.548 11.140 -15.462 1.00 17.17 225 LYS B N 1
ATOM 3317 C CA . LYS B 1 223 ? 21.192 12.429 -16.045 1.00 17.40 225 LYS B CA 1
ATOM 3318 C C . LYS B 1 223 ? 20.174 12.253 -17.169 1.00 17.66 225 LYS B C 1
ATOM 3319 O O . LYS B 1 223 ? 19.932 13.167 -17.963 1.00 17.72 225 LYS B O 1
ATOM 3325 N N . HIS B 1 224 ? 19.580 11.063 -17.213 1.00 17.88 226 HIS B N 1
ATOM 3326 C CA . HIS B 1 224 ? 18.494 10.750 -18.128 1.00 18.21 226 HIS B CA 1
ATOM 3327 C C . HIS B 1 224 ? 17.159 11.015 -17.437 1.00 18.07 226 HIS B C 1
ATOM 3328 O O . HIS B 1 224 ? 16.689 10.202 -16.634 1.00 18.36 226 HIS B O 1
ATOM 3335 N N . GLY B 1 225 ? 16.570 12.170 -17.734 1.00 17.82 227 GLY B N 1
ATOM 3336 C CA . GLY B 1 225 ? 15.215 12.491 -17.294 1.00 17.40 227 GLY B CA 1
ATOM 3337 C C . GLY B 1 225 ? 15.076 13.232 -15.977 1.00 17.10 227 GLY B C 1
ATOM 3338 O O . GLY B 1 225 ? 15.393 14.420 -15.883 1.00 17.06 227 GLY B O 1
ATOM 3339 N N . ASP B 1 226 ? 14.599 12.515 -14.962 1.00 16.75 228 ASP B N 1
ATOM 3340 C CA . ASP B 1 226 ? 14.159 13.108 -13.694 1.00 16.47 228 ASP B CA 1
ATOM 3341 C C . ASP B 1 226 ? 15.241 13.830 -12.897 1.00 16.26 228 ASP B C 1
ATOM 3342 O O . ASP B 1 226 ? 14.963 14.842 -12.251 1.00 16.23 228 ASP B O 1
ATOM 3347 N N . LEU B 1 227 ? 16.462 13.305 -12.935 1.00 16.02 229 LEU B N 1
ATOM 3348 C CA . LEU B 1 227 ? 17.562 13.873 -12.157 1.00 15.88 229 LEU B CA 1
ATOM 3349 C C . LEU B 1 227 ? 18.629 14.516 -13.042 1.00 15.86 229 LEU B C 1
ATOM 3350 O O . LEU B 1 227 ? 19.782 14.677 -12.628 1.00 15.66 229 LEU B O 1
ATOM 3355 N N . ALA B 1 228 ? 18.229 14.894 -14.255 1.00 15.84 230 ALA B N 1
ATOM 3356 C CA . ALA B 1 228 ? 19.082 15.663 -15.155 1.00 15.98 230 ALA B CA 1
ATOM 3357 C C . ALA B 1 228 ? 19.419 17.009 -14.521 1.00 16.08 230 ALA B C 1
ATOM 3358 O O . ALA B 1 228 ? 18.711 17.472 -13.620 1.00 16.01 230 ALA B O 1
ATOM 3360 N N . PHE B 1 229 ? 20.502 17.630 -14.983 1.00 16.30 231 PHE B N 1
ATOM 3361 C CA . PHE B 1 229 ? 20.878 18.960 -14.512 1.00 16.55 231 PHE B CA 1
ATOM 3362 C C . PHE B 1 229 ? 19.724 19.943 -14.710 1.00 16.87 231 PHE B C 1
ATOM 3363 O O . PHE B 1 229 ? 18.947 19.796 -15.657 1.00 16.80 231 PHE B O 1
ATOM 3371 N N . PRO B 1 230 ? 19.596 20.935 -13.805 1.00 17.27 232 PRO B N 1
ATOM 3372 C CA . PRO B 1 230 ? 18.497 21.899 -13.878 1.00 17.70 232 PRO B CA 1
ATOM 3373 C C . PRO B 1 230 ? 18.382 22.531 -15.261 1.00 18.20 232 PRO B C 1
ATOM 3374 O O . PRO B 1 230 ? 19.396 22.741 -15.932 1.00 18.11 232 PRO B O 1
ATOM 3378 N N . GLU B 1 231 ? 17.151 22.813 -15.681 1.00 18.86 233 GLU B N 1
ATOM 3379 C CA . GLU B 1 231 ? 16.911 23.450 -16.972 1.00 19.57 233 GLU B CA 1
ATOM 3380 C C . GLU B 1 231 ? 17.585 24.816 -17.017 1.00 20.05 233 GLU B C 1
ATOM 3381 O O . GLU B 1 231 ? 17.588 25.553 -16.029 1.00 20.08 233 GLU B O 1
ATOM 3387 N N . LYS B 1 232 ? 18.163 25.132 -18.170 1.00 20.73 234 LYS B N 1
ATOM 3388 C CA . LYS B 1 232 ? 18.976 26.329 -18.336 1.00 21.37 234 LYS B CA 1
ATOM 3389 C C . LYS B 1 232 ? 18.125 27.600 -18.328 1.00 21.70 234 LYS B C 1
ATOM 3390 O O . LYS B 1 232 ? 17.421 27.899 -19.296 1.00 21.84 234 LYS B O 1
ATOM 3396 N N . LYS B 1 233 ? 18.194 28.334 -17.218 1.00 22.09 235 LYS B N 1
ATOM 3397 C CA . LYS B 1 233 ? 17.435 29.573 -17.036 1.00 22.50 235 LYS B CA 1
ATOM 3398 C C . LYS B 1 233 ? 18.145 30.530 -16.075 1.00 22.77 235 LYS B C 1
ATOM 3399 O O . LYS B 1 233 ? 18.908 30.100 -15.207 1.00 22.81 235 LYS B O 1
ATOM 3405 N N . ALA B 1 234 ? 17.887 31.825 -16.242 1.00 23.14 236 ALA B N 1
ATOM 3406 C CA . ALA B 1 234 ? 18.504 32.857 -15.413 1.00 23.48 236 ALA B CA 1
ATOM 3407 C C . ALA B 1 234 ? 17.867 32.923 -14.028 1.00 23.71 236 ALA B C 1
ATOM 3408 O O . ALA B 1 234 ? 16.671 33.185 -13.898 1.00 23.80 236 ALA B O 1
ATOM 3410 N N . LEU B 1 235 ? 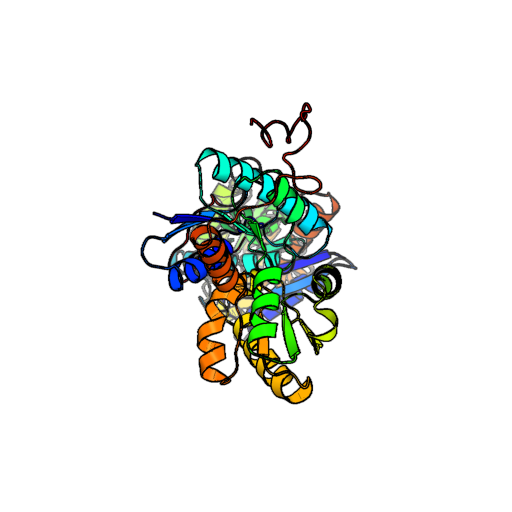18.673 32.677 -12.999 1.00 24.00 237 LEU B N 1
ATOM 3411 C CA . LEU B 1 235 ? 18.211 32.761 -11.616 1.00 24.31 237 LEU B CA 1
ATOM 3412 C C . LEU B 1 235 ? 18.494 34.154 -11.061 1.00 24.51 237 LEU B C 1
ATOM 3413 O O . LEU B 1 235 ? 19.603 34.675 -11.205 1.00 24.61 237 LEU B O 1
ATOM 3418 N N . SER B 1 236 ? 17.486 34.756 -10.435 1.00 24.69 238 SER B N 1
ATOM 3419 C CA . SER B 1 236 ? 17.594 36.128 -9.942 1.00 24.87 238 SER B CA 1
ATOM 3420 C C . SER B 1 236 ? 18.066 36.203 -8.491 1.00 24.96 238 SER B C 1
ATOM 3421 O O . SER B 1 236 ? 17.902 35.252 -7.721 1.00 24.99 238 SER B O 1
ATOM 3424 N N . GLY B 1 237 ? 18.657 37.342 -8.134 1.00 25.04 239 GLY B N 1
ATOM 3425 C CA . GLY B 1 237 ? 19.127 37.596 -6.775 1.00 25.08 239 GLY B CA 1
ATOM 3426 C C . GLY B 1 237 ? 20.295 36.722 -6.364 1.00 25.11 239 GLY B C 1
ATOM 3427 O O . GLY B 1 237 ? 21.224 36.500 -7.143 1.00 25.15 239 GLY B O 1
ATOM 3428 N N . GLN B 1 238 ? 20.234 36.218 -5.135 1.00 25.09 240 GLN B N 1
ATOM 3429 C CA . GLN B 1 238 ? 21.305 35.402 -4.557 1.00 25.11 240 GLN B CA 1
ATOM 3430 C C . GLN B 1 238 ? 21.303 33.935 -5.012 1.00 24.85 240 GLN B C 1
ATOM 3431 O O . GLN B 1 238 ? 22.193 33.166 -4.640 1.00 24.90 240 GLN B O 1
ATOM 3437 N N . PHE B 1 239 ? 20.320 33.561 -5.829 1.00 24.49 241 PHE B N 1
ATOM 3438 C CA . PHE B 1 239 ? 20.142 32.166 -6.240 1.00 24.13 241 PHE B CA 1
ATOM 3439 C C . PHE B 1 239 ? 20.991 31.730 -7.435 1.00 23.90 241 PHE B C 1
ATOM 3440 O O . PHE B 1 239 ? 21.246 30.537 -7.607 1.00 23.81 241 PHE B O 1
ATOM 3448 N N . GLN B 1 240 ? 21.428 32.691 -8.249 1.00 23.61 242 GLN B N 1
ATOM 3449 C CA . GLN B 1 240 ? 22.287 32.406 -9.407 1.00 23.37 242 GLN B CA 1
ATOM 3450 C C . GLN B 1 240 ? 23.576 31.678 -9.013 1.00 22.91 242 GLN B C 1
ATOM 3451 O O . GLN B 1 240 ? 24.103 30.872 -9.783 1.00 22.89 242 GLN B O 1
ATOM 3457 N N . SER B 1 241 ? 24.053 31.955 -7.800 1.00 22.37 243 SER B N 1
ATOM 3458 C CA . SER B 1 241 ? 25.274 31.356 -7.261 1.00 21.84 243 SER B CA 1
ATOM 3459 C C . SER B 1 241 ? 25.136 29.863 -6.942 1.00 21.42 243 SER B C 1
ATOM 3460 O O . SER B 1 241 ? 26.141 29.165 -6.792 1.00 21.26 243 SER B O 1
ATOM 3463 N N . LEU B 1 242 ? 23.897 29.383 -6.834 1.00 20.89 244 LEU B N 1
ATOM 3464 C CA . LEU B 1 242 ? 23.636 27.964 -6.579 1.00 20.47 244 LEU B CA 1
ATOM 3465 C C . LEU B 1 242 ? 23.905 27.105 -7.813 1.00 20.15 244 LEU B C 1
ATOM 3466 O O . LEU B 1 242 ? 24.276 25.937 -7.692 1.00 20.07 244 LEU B O 1
ATOM 3471 N N . ASN B 1 243 ? 23.714 27.690 -8.995 1.00 19.78 245 ASN B N 1
ATOM 3472 C CA . ASN B 1 243 ? 23.990 26.999 -10.253 1.00 19.51 245 ASN B CA 1
ATOM 3473 C C . ASN B 1 243 ? 24.789 27.861 -11.240 1.00 19.32 245 ASN B C 1
ATOM 3474 O O . ASN B 1 243 ? 24.217 28.445 -12.165 1.00 19.25 245 ASN B O 1
ATOM 3479 N N . PRO B 1 244 ? 26.119 27.946 -11.041 1.00 19.26 246 PRO B N 1
ATOM 3480 C CA . PRO B 1 244 ? 26.990 28.650 -11.979 1.00 19.21 246 PRO B CA 1
ATOM 3481 C C . PRO B 1 244 ? 27.421 27.768 -13.154 1.00 19.21 246 PRO B C 1
ATOM 3482 O O . PRO B 1 244 ? 28.250 28.184 -13.963 1.00 19.15 246 PRO B O 1
ATOM 3486 N N . PHE B 1 245 ? 26.851 26.568 -13.245 1.00 19.17 247 PHE B N 1
ATOM 3487 C CA . PHE B 1 245 ? 27.246 25.583 -14.250 1.00 19.24 247 PHE B CA 1
ATOM 3488 C C . PHE B 1 245 ? 26.390 25.687 -15.510 1.00 19.33 247 PHE B C 1
ATOM 3489 O O . PHE B 1 245 ? 26.601 24.955 -16.481 1.00 19.55 247 PHE B O 1
#

Foldseek 3Di:
DAEEEEEELAPAVLLLVLLQVLQVVQADPPYDYHRYYFPDAHNDQQADVRLQRSLLSVLLVLLVCVVVVHQEYEHQALLCRVQLVSLLAHWHAYYYLVLLLLVVQVVFWQAEEEEEAAPNCQVSSCVVCVVSVNNVRYQYYYHLHHPLCVLRPPPCPSVVSSLVVVVVCVVPRPIQEYEYRGSSCSVVQVVSCVVVVGGYTTSSNRRSVVSVVCVVVVHGRDLPPSSNHDDDDQDDDPCRSSHPD/DAEEEEEALAPAPLLLVLLQVLQVVQFDPPYHYHRYYAPDAHNAQDADVRLQRSLVSLLLVLLVCVVVPHQEYEHFAQLCRNQLVSLLQHFHAYYYLVRLLLVVQVVFWQAEEEEEAAPNCQVSSCVVCVVSVNNVRYQYYYHLHHGQCVLRPPPCPSVVSSLVVVVVCVVPRPIQEYEYRGSSCSVVQVVSCVVVVGHYDGSSNRRSVVSVVCVVVVHGRDLPPSSNHDDDDDDDDPCCSSHVD

Nearest PDB structures (foldseek):
  3qvk-assembly1_A  TM=1.002E+00  e=5.621E-50  Klebsiella pneumoniae subsp. pneumoniae MGH 78578
  3qvj-assembly1_A  TM=1.001E+00  e=6.102E-49  Klebsiella pneumoniae subsp. pneumoniae MGH 78578
  5lfd-assembly1_A  TM=9.586E-01  e=1.033E-23  Pseudomonas fluorescens
  2eq5-assembly2_C  TM=8.299E-01  e=4.701E-12  Pyrococcus horikoshii OT3
  2eq5-assembly1_B  TM=8.463E-01  e=2.769E-11  Pyrococcus horikoshii OT3

Organism: Klebsiella pneumoniae subsp. pneumoniae (strain ATCC 700721 / MGH 78578) (NCBI:txid272620)

Secondary structure (DSSP, 8-state):
-EEEEEE-SS--HHHHHHHHHHHHHHPPTTEEEEEE--SSS-SS--SHHHHHHHHHHHHHHHHHHHHHT-SEEEE-STT-TTHHHHHHH-SS-EEEHHHHHHHHHHHH-S-EEEEES-GGGHHHHHHHHHHHT-GGGEEEEEE--S-GGGGGSSSSHHHHHHHHHHHHHHHHS--SEEEE--GGGGGGHHHHHHHHTS-EE-HHHHHHHHHHHHHHTT-----SSTTSPPP-----GGGTTS---/-EEEEEE-SS--HHHHHHHHHHHHHHPPTTEEEEEE--SSS-SS--SHHHHHHHHHHHHHHHHHHHHHT-SEEEE-STT-TTHHHHHHH-SS-EEEHHHHHHHHHHHH-S-EEEEES-GGGHHHHHHHHHHHT-GGGEEEEEE--S-GGGGGSSS-HHHHHHHHHHHHHHHHS--SEEEEE-GGGGGGHHHHHHHHTS-EE-HHHHHHHHHHHHHHTT-----SSTTSPPP--PPPGGGGGG---